Protein AF-A0ABC9U273-F1 (afdb_monomer)

Foldseek 3Di:
DQPLLFAKFKWFVQVLLCCQQPLLNPDFLLLLLVLVSLSSVDDQPDPFWDKDKAALCVSCLSSVHDDDPCSVVVVVVNVCVQQPRWDWDADPVNPDTDIAGQWDDWDQDPVVRIIITTGDRVRCVTRYPCPPGQIQIFGSLLSSQDPGSLLSSVVSVLSSCQPVQDKDKDFLVRLCSRFVSVVDPDSVCCVVPHVVVSQVSCQQAAQKRKDWDFDDDPNHGTIIIIDIYGDDDPSNVNNVCSSNVPDPPQVVVVCVVVDDPVLVVVCCVVVLDPPDDDSPDPSDPPVSVVVSVVVVVVPDDPDPVLVVLLLQAFLVLLCVVPPVVQWDDDPNFIAGPVQPQWTAFGNWIARPVQQDTDTQLCCCCPVVVDDNVRSSCSSNVDPDDDPDPPPGPDHDHRDPFDKDFDDPPVVLQVLVLCCCCVVLVFDSVLSVVCVVVVQWGWMATPPFGGTWIWRDDVVQQWIWTAHSDPPGDGIDIDGPDPQDKGKDFLDDPVLRCLLVVCLVPVDPPRADEFAEEEEADPSLQSLVCVVPVDGHMGMHRVHLDPSNVVVVCVSCVRYNFYEYEYFPDPVSCVSCVPPPGHYDYAPDGTSSVNSVVVVVD

Organism: NCBI:txid411472

Secondary structure (DSSP, 8-state):
--SGGGPEEEEEHHHHHHHHH-GGG---HHHHHHHHHHHHT--TT-SS--EEEEEHHHHHHHTT----TTHHHHHHHHHHHHHT-EEEEE-TTSSSEEEEESEEEEEEETTTTEEEEEE-GGGGGGTS--TTS-EEEEEHHHHHH--SHHHHHHHHHHHTTTTS-S-EEEEHHHHHHHHSTTT--SHHHHIIIIIHHHHHHHHHHSSEEEEEEEEEETTEEEEEEEEEEE--HHHHHHHHHHHH------HHHHHHHHS-HHHHHHHHHTTSS-SS--TT-GGGSHHHHHHHHHHHHTT----HHHHHHHHTS-HHHHHHHH-GGGEEEETTEEEETTEEEEEEETTEEEETTTTEEE-HHHHHHHHS---HHHHHHHHHH------------PPPPP----EE--S--HHHHHHHHHIIIIIS---HHHHHHHHHTTSEEEEEETTTEEEEEEEEEGGGTEEEEEE-STTS-SEEEEESSTT--EEEE-S-HHHHHHHHHHHHHT-TT------EEEESSHHHHHHHHHHH---SEEEE-SS--HHHHHHHHHH-TT-S-EEEE--SSHHHHHHHTT--SEE---SSSSHHHHHHHHHH-

Structure (mmCIF, N/CA/C/O backbone):
data_AF-A0ABC9U273-F1
#
_entry.id   AF-A0ABC9U273-F1
#
loop_
_atom_site.group_PDB
_atom_site.id
_atom_site.type_symbol
_atom_site.label_atom_id
_atom_site.label_alt_id
_atom_site.label_comp_id
_atom_site.label_asym_id
_atom_site.label_entity_id
_atom_site.label_seq_id
_atom_site.pdbx_PDB_ins_code
_atom_site.Cartn_x
_atom_site.Cartn_y
_atom_site.Cartn_z
_atom_site.occupancy
_atom_site.B_iso_or_equiv
_atom_site.auth_seq_id
_atom_site.auth_comp_id
_atom_site.auth_asym_id
_atom_site.auth_atom_id
_atom_site.pdbx_PDB_model_num
ATOM 1 N N . MET A 1 1 ? -22.475 -10.792 20.955 1.00 47.38 1 MET A N 1
ATOM 2 C CA . MET A 1 1 ? -21.803 -10.041 19.869 1.00 47.38 1 MET A CA 1
ATOM 3 C C . MET A 1 1 ? -21.346 -10.932 18.698 1.00 47.38 1 MET A C 1
ATOM 5 O O . MET A 1 1 ? -20.412 -10.563 18.001 1.00 47.38 1 MET A O 1
ATOM 9 N N . THR A 1 2 ? -21.963 -12.090 18.433 1.00 35.12 2 THR A N 1
ATOM 10 C CA . THR A 1 2 ? -21.461 -13.023 17.400 1.00 35.12 2 THR A CA 1
ATOM 11 C C . THR A 1 2 ? -21.879 -12.684 15.963 1.00 35.12 2 THR A C 1
ATOM 13 O O . THR A 1 2 ? -21.207 -13.145 15.052 1.00 35.12 2 THR A O 1
ATOM 16 N N . ASP A 1 3 ? -22.881 -11.823 15.742 1.00 40.62 3 ASP A N 1
ATOM 17 C CA . ASP A 1 3 ? -23.365 -11.489 14.382 1.00 40.62 3 ASP A CA 1
ATOM 18 C C . ASP A 1 3 ? -22.862 -10.142 13.818 1.00 40.62 3 ASP A C 1
ATOM 20 O O . ASP A 1 3 ? -22.928 -9.882 12.619 1.00 40.62 3 ASP A O 1
ATOM 24 N N . GLN A 1 4 ? -22.326 -9.251 14.660 1.00 45.84 4 GLN A N 1
ATOM 25 C CA . GLN A 1 4 ? -22.023 -7.864 14.259 1.00 45.84 4 GLN A CA 1
ATOM 26 C C . GLN A 1 4 ? -20.655 -7.677 13.574 1.00 45.84 4 GLN A C 1
ATOM 28 O O . GLN A 1 4 ? -20.432 -6.662 12.919 1.00 45.84 4 GLN A O 1
ATOM 33 N N . ALA A 1 5 ? -19.737 -8.646 13.660 1.00 44.97 5 ALA A N 1
ATOM 34 C CA . ALA A 1 5 ? -18.369 -8.515 13.134 1.00 44.97 5 ALA A CA 1
ATOM 35 C C . ALA A 1 5 ? -18.267 -8.541 11.590 1.00 44.97 5 ALA A C 1
ATOM 37 O O . ALA A 1 5 ? -17.186 -8.337 11.028 1.00 44.97 5 ALA A O 1
ATOM 38 N N . LEU A 1 6 ? -19.379 -8.785 10.887 1.00 52.19 6 LEU A N 1
ATOM 39 C CA . LEU A 1 6 ? -19.392 -9.007 9.440 1.00 52.19 6 LEU A CA 1
ATOM 40 C C . LEU A 1 6 ? -19.873 -7.811 8.602 1.00 52.19 6 LEU A C 1
ATOM 42 O O . LEU A 1 6 ? -19.700 -7.868 7.383 1.00 52.19 6 LEU A O 1
ATOM 46 N N . LYS A 1 7 ? -20.408 -6.732 9.199 1.00 69.50 7 LYS A N 1
ATOM 47 C CA . LYS A 1 7 ? -20.927 -5.586 8.428 1.00 69.50 7 LYS A CA 1
ATOM 48 C C . LYS A 1 7 ? -19.810 -4.713 7.840 1.00 69.50 7 LYS A C 1
ATOM 50 O O . LYS A 1 7 ? -18.807 -4.405 8.492 1.00 69.50 7 LYS A O 1
ATOM 55 N N . SER A 1 8 ? -19.999 -4.322 6.580 1.00 82.62 8 SER A N 1
ATOM 56 C CA . SER A 1 8 ? -19.217 -3.266 5.936 1.00 82.62 8 SER A CA 1
ATOM 57 C C . SER A 1 8 ? -19.701 -1.918 6.456 1.00 82.62 8 SER A C 1
ATOM 59 O O . SER A 1 8 ? -20.899 -1.661 6.478 1.00 82.62 8 SER A O 1
ATOM 61 N N . VAL A 1 9 ? -18.771 -1.064 6.861 1.00 88.00 9 VAL A N 1
ATOM 62 C CA . VAL A 1 9 ? -19.034 0.312 7.277 1.00 88.00 9 VAL A CA 1
ATOM 63 C C . VAL A 1 9 ? -18.764 1.229 6.096 1.00 88.00 9 VAL A C 1
ATOM 65 O O . VAL A 1 9 ? -17.761 1.060 5.394 1.00 88.00 9 VAL A O 1
ATOM 68 N N . HIS A 1 10 ? -19.661 2.185 5.882 1.00 90.31 10 HIS A N 1
ATOM 69 C CA . HIS A 1 10 ? -19.590 3.158 4.803 1.00 90.31 10 HIS A CA 1
ATOM 70 C C . HIS A 1 10 ? -19.490 4.550 5.422 1.00 90.31 10 HIS A C 1
ATOM 72 O O . HIS A 1 10 ? -20.331 4.932 6.228 1.00 90.31 10 HIS A O 1
ATOM 78 N N . ILE A 1 11 ? -18.438 5.283 5.067 1.00 91.62 11 ILE A N 1
ATOM 79 C CA . ILE A 1 11 ? -18.208 6.651 5.539 1.00 91.62 11 ILE A CA 1
ATOM 80 C C . ILE A 1 11 ? -17.861 7.512 4.333 1.00 91.62 11 ILE A C 1
ATOM 82 O O . ILE A 1 11 ? -17.075 7.099 3.481 1.00 91.62 11 ILE A O 1
ATOM 86 N N . GLU A 1 12 ? -18.439 8.699 4.243 1.00 91.25 12 GLU A N 1
ATOM 87 C CA . GLU A 1 12 ? -18.095 9.683 3.221 1.00 91.25 12 GLU A CA 1
ATOM 88 C C . GLU A 1 12 ? -16.611 10.108 3.336 1.00 91.25 12 GLU A C 1
ATOM 90 O O . GLU A 1 12 ? -16.035 10.206 4.425 1.00 91.25 12 GLU A O 1
ATOM 95 N N . ASN A 1 13 ? -15.941 10.277 2.192 1.00 89.62 13 ASN A N 1
ATOM 96 C CA . ASN A 1 13 ? -14.490 10.468 2.145 1.00 89.62 13 ASN A CA 1
ATOM 97 C C . ASN A 1 13 ? -14.014 11.774 2.795 1.00 89.62 13 ASN A C 1
ATOM 99 O O . ASN A 1 13 ? -12.918 11.780 3.360 1.00 89.62 13 ASN A O 1
ATOM 103 N N . HIS A 1 14 ? -14.790 12.855 2.717 1.00 87.94 14 HIS A N 1
ATOM 10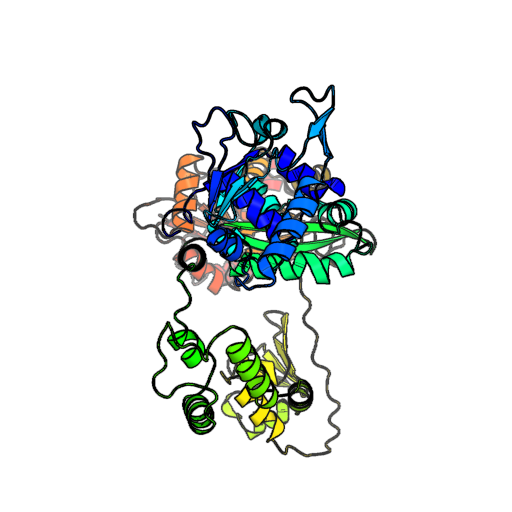4 C CA . HIS A 1 14 ? -14.448 14.136 3.327 1.00 87.94 14 HIS A CA 1
ATOM 105 C C . HIS A 1 14 ? -14.339 14.025 4.852 1.00 87.94 14 HIS A C 1
ATOM 107 O O . HIS A 1 14 ? -13.391 14.559 5.434 1.00 87.94 14 HIS A O 1
ATOM 113 N N . LEU A 1 15 ? -15.227 13.263 5.508 1.00 90.38 15 LEU A N 1
ATOM 114 C CA . LEU A 1 15 ? -15.111 13.016 6.951 1.00 90.38 15 LEU A CA 1
ATOM 115 C C . LEU A 1 15 ? -13.793 12.304 7.292 1.00 90.38 15 LEU A C 1
ATOM 117 O O . LEU A 1 15 ? -13.068 12.741 8.186 1.00 90.38 15 LEU A O 1
ATOM 121 N N . VAL A 1 16 ? -13.437 11.252 6.546 1.00 90.12 16 VAL A N 1
ATOM 122 C CA . VAL A 1 16 ? -12.175 10.511 6.745 1.00 90.12 16 VAL A CA 1
ATOM 123 C C . VAL A 1 16 ? -10.951 11.402 6.505 1.00 90.12 16 VAL A C 1
ATOM 125 O O . VAL A 1 16 ? -9.949 11.290 7.208 1.00 90.12 16 VAL A O 1
ATOM 128 N N . GLU A 1 17 ? -11.004 12.319 5.540 1.00 85.44 17 GLU A N 1
ATOM 129 C CA . GLU A 1 17 ? -9.931 13.293 5.321 1.00 85.44 17 GLU A CA 1
ATOM 130 C C . GLU A 1 17 ? -9.753 14.253 6.488 1.00 85.44 17 GLU A C 1
ATOM 132 O O . GLU A 1 17 ? -8.614 14.536 6.872 1.00 85.44 17 GLU A O 1
ATOM 137 N N . LYS A 1 18 ? -10.867 14.742 7.035 1.00 85.81 18 LYS A N 1
ATOM 138 C CA . LYS A 1 18 ? -10.881 15.721 8.118 1.00 85.81 18 LYS A CA 1
ATOM 139 C C . LYS A 1 18 ? -10.422 15.142 9.449 1.00 85.81 18 LYS A C 1
ATOM 141 O O . LYS A 1 18 ? -9.648 15.812 10.128 1.00 85.81 18 LYS A O 1
ATOM 146 N N . ILE A 1 19 ? -10.775 13.889 9.756 1.00 85.12 19 ILE A N 1
ATOM 147 C CA . ILE A 1 19 ? -10.279 13.166 10.944 1.00 85.12 19 ILE A CA 1
ATOM 148 C C . ILE A 1 19 ? -8.748 13.204 11.029 1.00 85.12 19 ILE A C 1
ATOM 150 O O . ILE A 1 19 ? -8.199 13.353 12.117 1.00 85.12 19 ILE A O 1
ATOM 154 N N . HIS A 1 20 ? -8.062 13.091 9.890 1.00 78.19 20 HIS A N 1
ATOM 155 C CA . HIS A 1 20 ? -6.603 13.094 9.860 1.00 78.19 20 HIS A CA 1
ATOM 156 C C . HIS A 1 20 ? -6.000 14.500 9.979 1.00 78.19 20 HIS A C 1
ATOM 158 O O . HIS A 1 20 ? -4.899 14.640 10.486 1.00 78.19 20 HIS A O 1
ATOM 164 N N . ILE A 1 21 ? -6.671 15.550 9.502 1.00 77.19 21 ILE A N 1
ATOM 165 C CA . ILE A 1 21 ? -6.073 16.896 9.423 1.00 77.19 21 ILE A CA 1
ATOM 166 C C . ILE A 1 21 ? -6.385 17.747 10.659 1.00 77.19 21 ILE A C 1
ATOM 168 O O . ILE A 1 21 ? -5.536 18.527 11.083 1.00 77.19 21 ILE A O 1
ATOM 172 N N . GLU A 1 22 ? -7.594 17.644 11.210 1.00 82.19 22 GLU A N 1
ATOM 173 C CA . GLU A 1 22 ? -8.088 18.553 12.249 1.00 82.19 22 GLU A CA 1
ATOM 174 C C . GLU A 1 22 ? -7.747 18.011 13.653 1.00 82.19 22 GLU A C 1
ATOM 176 O O . GLU A 1 22 ? -8.346 17.023 14.088 1.00 82.19 22 GLU A O 1
ATOM 181 N N . PRO A 1 23 ? -6.844 18.647 14.432 1.00 80.19 23 PRO A N 1
ATOM 182 C CA . PRO A 1 23 ? -6.424 18.117 15.737 1.00 80.19 23 PRO A CA 1
ATOM 183 C C . PRO A 1 23 ? -7.563 18.002 16.761 1.00 80.19 23 PRO A C 1
ATOM 185 O O . PRO A 1 23 ? -7.526 17.165 17.663 1.00 80.19 23 PRO A O 1
ATOM 188 N N . SER A 1 24 ? -8.605 18.830 16.627 1.00 82.94 24 SER A N 1
ATOM 189 C CA . SER A 1 24 ? -9.820 18.757 17.450 1.00 82.94 24 SER A CA 1
ATOM 190 C C . SER A 1 24 ? -10.621 17.470 17.215 1.00 82.94 24 SER A C 1
ATOM 192 O O . SER A 1 24 ? -11.353 17.032 18.105 1.00 82.94 24 SER A O 1
ATOM 194 N N . MET A 1 25 ? -10.442 16.831 16.054 1.00 86.12 25 MET A N 1
ATOM 195 C CA . MET A 1 25 ? -11.071 15.563 15.686 1.00 86.12 25 MET A CA 1
ATOM 196 C C . MET A 1 25 ? -10.255 14.338 16.104 1.00 86.12 25 MET A C 1
ATOM 198 O O . MET A 1 25 ? -10.796 13.235 16.076 1.00 86.12 25 MET A O 1
ATOM 202 N N . THR A 1 26 ? -8.995 14.493 16.534 1.00 84.19 26 THR A N 1
ATOM 203 C CA . THR A 1 26 ? -8.144 13.362 16.923 1.00 84.19 26 THR A CA 1
ATOM 204 C C . THR A 1 26 ? -8.767 12.567 18.071 1.00 84.19 26 THR A C 1
ATOM 206 O O . THR A 1 26 ? -9.064 13.099 19.147 1.00 84.19 26 THR A O 1
ATOM 209 N N . LEU A 1 27 ? -8.916 11.262 17.862 1.00 86.56 27 LEU A N 1
ATOM 210 C CA . LEU A 1 27 ? -9.476 10.319 18.822 1.00 86.56 27 LEU A CA 1
ATOM 211 C C . LEU A 1 27 ? -8.386 9.390 19.367 1.00 86.56 27 LEU A C 1
ATOM 213 O O . LEU A 1 27 ? -7.437 9.027 18.677 1.00 86.56 27 LEU A O 1
ATOM 217 N N . THR A 1 28 ? -8.533 8.968 20.621 1.00 85.75 28 THR A N 1
ATOM 218 C CA . THR A 1 28 ? -7.729 7.853 21.152 1.00 85.75 28 THR A CA 1
ATOM 219 C C . THR A 1 28 ? -8.138 6.534 20.488 1.00 85.75 28 THR A C 1
ATOM 221 O O . THR A 1 28 ? -9.263 6.419 20.006 1.00 85.75 28 THR A O 1
ATOM 224 N N . LEU A 1 29 ? -7.284 5.503 20.544 1.00 83.69 29 LEU A N 1
ATOM 225 C CA . LEU A 1 29 ? -7.587 4.162 20.009 1.00 83.69 29 LEU A CA 1
ATOM 226 C C . LEU A 1 29 ? -8.984 3.662 20.412 1.00 83.69 29 LEU A C 1
ATOM 228 O O . LEU A 1 29 ? -9.761 3.191 19.587 1.00 83.69 29 LEU A O 1
ATOM 232 N N . ASN A 1 30 ? -9.309 3.784 21.697 1.00 81.75 30 ASN A N 1
ATOM 233 C CA . ASN A 1 30 ? -10.567 3.288 22.246 1.00 81.75 30 ASN A CA 1
ATOM 234 C C . ASN A 1 30 ? -11.765 4.116 21.769 1.00 81.75 30 ASN A C 1
ATOM 236 O O . ASN A 1 30 ? -12.827 3.564 21.502 1.00 81.75 30 ASN A O 1
ATOM 240 N N . GLN A 1 31 ? -11.584 5.429 21.620 1.00 86.25 31 GLN A N 1
ATOM 241 C CA . GLN A 1 31 ? -12.612 6.312 21.076 1.00 86.25 31 GLN A CA 1
ATOM 242 C C . GLN A 1 31 ? -12.839 6.059 19.579 1.00 86.25 31 GLN A C 1
ATOM 244 O O . GLN A 1 31 ? -13.989 6.007 19.159 1.00 86.25 31 GLN A O 1
ATOM 249 N N . GLN A 1 32 ? -11.781 5.823 18.791 1.00 88.94 32 GLN A N 1
ATOM 250 C CA . GLN A 1 32 ? -11.903 5.419 17.383 1.00 88.94 32 GLN A CA 1
ATOM 251 C C . GLN A 1 32 ? -12.714 4.128 17.263 1.00 88.94 32 GLN A C 1
ATOM 253 O O . GLN A 1 32 ? -13.667 4.073 16.494 1.00 88.94 32 GLN A O 1
ATOM 258 N N . LYS A 1 33 ? -12.391 3.105 18.068 1.00 85.75 33 LYS A N 1
ATOM 259 C CA . LYS A 1 33 ? -13.142 1.841 18.076 1.00 85.75 33 LYS A CA 1
ATOM 260 C C . LYS A 1 33 ? -14.611 2.037 18.436 1.00 85.75 33 LYS A C 1
ATOM 262 O O . LYS A 1 33 ? -15.456 1.427 17.792 1.00 85.75 33 LYS A O 1
ATOM 267 N N . LEU A 1 34 ? -14.918 2.891 19.414 1.00 85.50 34 LEU A N 1
ATOM 268 C CA . LEU A 1 34 ? -16.300 3.188 19.792 1.00 85.50 34 LEU A CA 1
ATOM 269 C C . LEU A 1 34 ? -17.067 3.882 18.661 1.00 85.50 34 LEU A C 1
ATOM 271 O O . LEU A 1 34 ? -18.145 3.431 18.298 1.00 85.50 34 LEU A O 1
ATOM 275 N N . ILE A 1 35 ? -16.514 4.948 18.079 1.00 90.12 35 ILE A N 1
ATOM 276 C CA . ILE A 1 35 ? -17.177 5.683 16.992 1.00 90.12 35 ILE A CA 1
ATOM 277 C C . ILE A 1 35 ? -17.376 4.790 15.766 1.00 90.12 35 ILE A C 1
ATOM 279 O O . ILE A 1 35 ? -18.465 4.759 15.199 1.00 90.12 35 ILE A O 1
ATOM 283 N N . LEU A 1 36 ? -16.361 4.008 15.391 1.00 89.25 36 LEU A N 1
ATOM 284 C CA . LEU A 1 36 ? -16.452 3.088 14.256 1.00 89.25 36 LEU A CA 1
ATOM 285 C C . LEU A 1 36 ? -17.381 1.897 14.544 1.00 89.25 36 LEU A C 1
ATOM 287 O O . LEU A 1 36 ? -17.981 1.371 13.610 1.00 89.25 36 LEU A O 1
ATOM 291 N N . TYR A 1 37 ? -17.543 1.502 15.812 1.00 86.31 37 TYR A N 1
ATOM 292 C CA . TYR A 1 37 ? -18.567 0.543 16.226 1.00 86.31 37 TYR A CA 1
ATOM 293 C C . TYR A 1 37 ? -19.968 1.119 16.018 1.00 86.31 37 TYR A C 1
ATOM 295 O O . TYR A 1 37 ? -20.779 0.479 15.357 1.00 86.31 37 TYR A O 1
ATOM 303 N N . LEU A 1 38 ? -20.242 2.334 16.506 1.00 85.75 38 LEU A N 1
ATOM 304 C CA . LEU A 1 38 ? -21.541 2.983 16.298 1.00 85.75 38 LEU A CA 1
ATOM 305 C C . LEU A 1 38 ? -21.833 3.148 14.799 1.00 85.75 38 LEU A C 1
ATOM 307 O O . LEU A 1 38 ? -22.915 2.795 14.344 1.00 85.75 38 LEU A O 1
ATOM 311 N N . ALA A 1 39 ? -20.836 3.567 14.013 1.00 87.50 39 ALA A N 1
ATOM 312 C CA . ALA A 1 39 ? -20.955 3.665 12.560 1.00 87.50 39 ALA A CA 1
ATOM 313 C C . ALA A 1 39 ? -21.246 2.311 11.887 1.00 87.50 39 ALA A C 1
ATOM 315 O O . ALA A 1 39 ? -21.933 2.264 10.873 1.00 87.50 39 ALA A O 1
ATOM 316 N N . SER A 1 40 ? -20.755 1.199 12.445 1.00 84.31 40 SER A N 1
ATOM 317 C CA . SER A 1 40 ? -21.022 -0.148 11.918 1.00 84.31 40 SER A CA 1
ATOM 318 C C . SER A 1 40 ? -22.452 -0.646 12.138 1.00 84.31 40 SER A C 1
ATOM 320 O O . SER A 1 40 ? -22.856 -1.638 11.528 1.00 84.31 40 SER A O 1
ATOM 322 N N . LEU A 1 41 ? -23.211 0.023 13.010 1.00 81.62 41 LEU A N 1
ATOM 323 C CA . LEU A 1 41 ? -24.606 -0.307 13.291 1.00 81.62 41 LEU A CA 1
ATOM 324 C C . LEU A 1 41 ? -25.584 0.394 12.342 1.00 81.62 41 LEU A C 1
ATOM 326 O O . LEU A 1 41 ? -26.730 -0.042 12.255 1.00 81.62 41 LEU A O 1
ATOM 330 N N . ILE A 1 42 ? -25.115 1.405 11.607 1.00 82.69 42 ILE A N 1
ATOM 331 C CA . ILE A 1 42 ? -25.888 2.125 10.595 1.00 82.69 42 ILE A CA 1
ATOM 332 C C . ILE A 1 42 ? -26.113 1.212 9.384 1.00 82.69 42 ILE A C 1
ATOM 334 O O . ILE A 1 42 ? -25.181 0.578 8.881 1.00 82.69 42 ILE A O 1
ATOM 338 N N . ASN A 1 43 ? -27.352 1.143 8.907 1.00 75.31 43 ASN A N 1
ATOM 339 C CA . ASN A 1 43 ? -27.737 0.403 7.710 1.00 75.31 43 ASN A CA 1
ATOM 340 C C . ASN A 1 43 ? -27.885 1.340 6.507 1.00 75.31 43 ASN A C 1
ATOM 342 O O . ASN A 1 43 ? -28.154 2.527 6.646 1.00 75.31 43 ASN A O 1
ATOM 346 N N . GLU A 1 44 ? -27.761 0.784 5.300 1.00 67.62 44 GLU A N 1
ATOM 347 C CA . GLU A 1 44 ? -27.818 1.548 4.040 1.00 67.62 44 GLU A CA 1
ATOM 348 C C . GLU A 1 44 ? -29.160 2.271 3.810 1.00 67.62 44 GLU A C 1
ATOM 350 O O . GLU A 1 44 ? -29.207 3.237 3.055 1.00 67.62 44 GLU A O 1
ATOM 355 N N . TYR A 1 45 ? -30.227 1.831 4.483 1.00 70.50 45 TYR A N 1
ATOM 356 C CA . TYR A 1 45 ? -31.575 2.399 4.380 1.00 70.50 45 TYR A CA 1
ATOM 357 C C . TYR A 1 45 ? -31.969 3.273 5.577 1.00 70.50 45 TYR A C 1
ATOM 359 O O . TYR A 1 45 ? -33.115 3.718 5.645 1.00 70.50 45 TYR A O 1
ATOM 367 N N . ASP A 1 46 ? -31.066 3.491 6.536 1.00 75.25 46 ASP A N 1
ATOM 368 C CA . ASP A 1 46 ? -31.368 4.352 7.674 1.00 75.25 46 ASP A CA 1
ATOM 369 C C . ASP A 1 46 ? -31.502 5.805 7.188 1.00 75.25 46 ASP A C 1
ATOM 371 O O . ASP A 1 46 ? -30.646 6.320 6.471 1.00 75.25 46 ASP A O 1
ATOM 375 N N . THR A 1 47 ? -32.582 6.477 7.585 1.00 76.31 47 THR A N 1
ATOM 376 C CA . THR A 1 47 ? -32.833 7.891 7.250 1.00 76.31 47 THR A CA 1
ATOM 377 C C . THR A 1 47 ? -32.404 8.847 8.361 1.00 76.31 47 THR A C 1
ATOM 379 O O . THR A 1 47 ? -32.348 10.052 8.151 1.00 76.31 47 THR A O 1
ATOM 382 N N . THR A 1 48 ? -32.116 8.327 9.558 1.00 82.25 48 THR A N 1
ATOM 383 C CA . THR A 1 48 ? -31.671 9.108 10.722 1.00 82.25 48 THR A CA 1
ATOM 384 C C . THR A 1 48 ? -30.682 8.309 11.557 1.00 82.25 48 THR A C 1
ATOM 386 O O . THR A 1 48 ? -30.778 7.081 11.637 1.00 82.25 48 THR A O 1
ATOM 389 N N . LEU A 1 49 ? -29.776 9.001 12.252 1.00 86.00 49 LEU A N 1
ATOM 390 C CA . LEU A 1 49 ? -28.859 8.359 13.191 1.00 86.00 49 LEU A CA 1
ATOM 391 C C . LEU A 1 49 ? -29.620 7.933 14.453 1.00 86.00 49 LEU A C 1
ATOM 393 O O . LEU A 1 49 ? -30.161 8.762 15.190 1.00 86.00 49 LEU A O 1
ATOM 397 N N . GLN A 1 50 ? -29.684 6.622 14.683 1.00 84.50 50 GLN A N 1
ATOM 398 C CA . GLN A 1 50 ? -30.425 6.039 15.799 1.00 84.50 50 GLN A CA 1
ATOM 399 C C . GLN A 1 50 ? -29.621 6.082 17.101 1.00 84.50 50 GLN A C 1
ATOM 401 O O . GLN A 1 50 ? -28.390 6.000 17.105 1.00 84.50 50 GLN A O 1
ATOM 406 N N . GLU A 1 51 ? -30.342 6.180 18.215 1.00 88.88 51 GLU A N 1
ATOM 407 C CA . GLU A 1 51 ? -29.775 5.915 19.532 1.00 88.88 51 GLU A CA 1
ATOM 408 C C . GLU A 1 51 ? -29.542 4.412 19.711 1.00 88.88 51 GLU A C 1
ATOM 410 O O . GLU A 1 51 ? -30.364 3.578 19.328 1.00 88.88 51 GLU A O 1
ATOM 415 N N . ILE A 1 52 ? -28.393 4.069 20.283 1.00 84.12 52 ILE A N 1
ATOM 416 C CA . ILE A 1 52 ? -27.934 2.699 20.464 1.00 84.12 52 ILE A CA 1
ATOM 417 C C . ILE A 1 52 ? -27.813 2.422 21.957 1.00 84.12 52 ILE A C 1
ATOM 419 O O . ILE A 1 52 ? -27.024 3.060 22.656 1.00 84.12 52 ILE A O 1
ATOM 423 N N . GLU A 1 53 ? -28.548 1.416 22.425 1.00 85.44 53 GLU A N 1
ATOM 424 C CA . GLU A 1 53 ? -28.336 0.817 23.740 1.00 85.44 53 GLU A CA 1
ATOM 425 C C . GLU A 1 53 ? -27.176 -0.191 23.665 1.00 85.44 53 GLU A C 1
ATOM 427 O O . GLU A 1 53 ? -27.182 -1.133 22.868 1.00 85.44 53 GLU A O 1
ATOM 432 N N . LEU A 1 54 ? -26.157 0.005 24.499 1.00 77.62 54 LEU A N 1
ATOM 433 C CA . LEU A 1 54 ? -24.959 -0.822 24.573 1.00 77.62 54 LEU A CA 1
ATOM 434 C C . LEU A 1 54 ? -24.726 -1.276 26.013 1.00 77.62 54 LEU A C 1
ATOM 436 O O . LEU A 1 54 ? -24.573 -0.461 26.919 1.00 77.62 54 LEU A O 1
ATOM 440 N N . GLN A 1 55 ? -24.612 -2.584 26.234 1.00 78.06 55 GLN A N 1
ATOM 441 C CA . GLN A 1 55 ? -24.209 -3.118 27.536 1.00 78.06 55 GLN A CA 1
ATOM 442 C C . GLN A 1 55 ? -22.825 -2.581 27.924 1.00 78.06 55 GLN A C 1
ATOM 444 O O . GLN A 1 55 ? -21.884 -2.651 27.129 1.00 78.06 55 GLN A O 1
ATOM 449 N N . ILE A 1 56 ? -22.651 -2.122 29.169 1.00 78.62 56 ILE A N 1
ATOM 450 C CA . ILE A 1 56 ? -21.350 -1.612 29.643 1.00 78.62 56 ILE A CA 1
ATOM 451 C C . ILE A 1 56 ? -20.263 -2.686 29.472 1.00 78.62 56 ILE A C 1
ATOM 453 O O . ILE A 1 56 ? -19.135 -2.389 29.083 1.00 78.62 56 ILE A O 1
ATOM 457 N N . SER A 1 57 ? -20.605 -3.960 29.677 1.00 72.19 57 SER A N 1
ATOM 458 C CA . SER A 1 57 ? -19.668 -5.067 29.449 1.00 72.19 57 SER A CA 1
ATOM 459 C C . SER A 1 57 ? -19.207 -5.187 27.987 1.00 72.19 57 SER A C 1
ATOM 461 O O . SER A 1 57 ? -18.050 -5.524 27.744 1.00 72.19 57 SER A O 1
ATOM 463 N N . ASP A 1 58 ? -20.069 -4.880 27.016 1.00 70.94 58 ASP A N 1
ATOM 464 C CA . ASP A 1 58 ? -19.737 -4.906 25.589 1.00 70.94 58 ASP A CA 1
ATOM 465 C C . ASP A 1 58 ? -18.919 -3.679 25.178 1.00 70.94 58 ASP A C 1
ATOM 467 O O . ASP A 1 58 ? -17.977 -3.817 24.398 1.00 70.94 58 ASP A O 1
ATOM 471 N N . PHE A 1 59 ? -19.167 -2.513 25.783 1.00 74.62 59 PHE A N 1
ATOM 472 C CA . PHE A 1 59 ? -18.276 -1.355 25.659 1.00 74.62 59 PHE A CA 1
ATOM 473 C C . PHE A 1 59 ? -16.834 -1.723 26.029 1.00 74.62 59 PHE A C 1
ATOM 475 O O . PHE A 1 59 ? -15.917 -1.497 25.238 1.00 74.62 59 PHE A O 1
ATOM 482 N N . PHE A 1 60 ? -16.635 -2.348 27.196 1.00 70.75 60 PHE A N 1
ATOM 483 C CA . PHE A 1 60 ? -15.308 -2.761 27.664 1.00 70.75 60 PHE A CA 1
ATOM 484 C C . PHE A 1 60 ? -14.643 -3.775 26.719 1.00 70.75 60 PHE A C 1
ATOM 486 O O . PHE A 1 60 ? -13.450 -3.649 26.434 1.00 70.75 60 PHE A O 1
ATOM 493 N N . LYS A 1 61 ? -15.419 -4.689 26.119 1.00 70.38 61 LYS A N 1
ATOM 494 C CA . LYS A 1 61 ? -14.927 -5.602 25.069 1.00 70.38 61 LYS A CA 1
ATOM 495 C C . LYS A 1 61 ? -14.474 -4.854 23.813 1.00 70.38 61 LYS A C 1
ATOM 497 O O . LYS A 1 61 ? -13.369 -5.101 23.331 1.00 70.38 61 LYS A O 1
ATOM 502 N N . ILE A 1 62 ? -15.277 -3.914 23.308 1.00 67.75 62 ILE A N 1
ATOM 503 C CA . ILE A 1 62 ? -14.960 -3.122 22.103 1.00 67.75 62 ILE A CA 1
ATOM 504 C C . ILE A 1 62 ? -13.646 -2.358 22.284 1.00 67.75 62 ILE A C 1
ATOM 506 O O . ILE A 1 62 ? -12.800 -2.341 21.387 1.00 67.75 62 ILE A O 1
ATOM 510 N N . ILE A 1 63 ? -13.438 -1.769 23.463 1.00 66.50 63 ILE A N 1
ATOM 511 C CA . ILE A 1 63 ? -12.211 -1.026 23.773 1.00 66.50 63 ILE A CA 1
ATOM 512 C C . ILE A 1 63 ? -11.049 -1.921 24.240 1.00 66.50 63 ILE A C 1
ATOM 514 O O . ILE A 1 63 ? -9.985 -1.404 24.582 1.00 66.50 63 ILE A O 1
ATOM 518 N N . GLY A 1 64 ? -11.236 -3.246 24.264 1.00 61.72 64 GLY A N 1
ATOM 519 C CA . GLY A 1 64 ? -10.211 -4.226 24.624 1.00 61.72 64 GLY A CA 1
ATOM 520 C C . GLY A 1 64 ? -9.731 -4.125 26.074 1.00 61.72 64 GLY A C 1
ATOM 521 O O . GLY A 1 64 ? -8.535 -4.260 26.325 1.00 61.72 64 GLY A O 1
ATOM 522 N N . ARG A 1 65 ? -10.632 -3.834 27.019 1.00 64.62 65 ARG A N 1
ATOM 523 C CA . ARG A 1 65 ? -10.333 -3.742 28.457 1.00 64.62 65 ARG A CA 1
ATOM 524 C C . ARG A 1 65 ? -11.244 -4.650 29.278 1.00 64.62 65 ARG A C 1
ATOM 526 O O . ARG A 1 65 ? -12.383 -4.904 28.899 1.00 64.62 65 ARG A O 1
ATOM 533 N N . SER A 1 66 ? -10.752 -5.102 30.426 1.00 56.22 66 SER A N 1
ATOM 534 C CA . SER A 1 66 ? -11.537 -5.838 31.414 1.00 56.22 66 SER A CA 1
ATOM 535 C C . SER A 1 66 ? -12.421 -4.897 32.244 1.00 56.22 66 SER A C 1
ATOM 537 O O . SER A 1 66 ? -12.119 -3.716 32.450 1.00 56.22 66 SER A O 1
ATOM 539 N N . TYR A 1 67 ? -13.564 -5.418 32.689 1.00 56.69 67 TYR A N 1
ATOM 540 C CA . TYR A 1 67 ? -14.484 -4.708 33.574 1.00 56.69 67 TYR A CA 1
ATOM 541 C C . TYR A 1 67 ? -14.065 -4.928 35.036 1.00 56.69 67 TYR A C 1
ATOM 543 O O . TYR A 1 67 ? -13.877 -6.062 35.461 1.00 56.69 67 TYR A O 1
ATOM 551 N N . SER A 1 68 ? -13.911 -3.849 35.801 1.00 58.50 68 SER A N 1
ATOM 552 C CA . SER A 1 68 ? -13.438 -3.836 37.191 1.00 58.50 68 SER A CA 1
ATOM 553 C C . SER A 1 68 ? -14.186 -2.783 38.019 1.00 58.50 68 SER A C 1
ATOM 555 O O . SER A 1 68 ? -14.927 -1.958 37.487 1.00 58.50 68 SER A O 1
ATOM 557 N N . SER A 1 69 ? -13.953 -2.732 39.331 1.00 52.94 69 SER A N 1
ATOM 558 C CA . SER A 1 69 ? -14.541 -1.708 40.211 1.00 52.94 69 SER A CA 1
ATOM 559 C C . SER A 1 69 ? -14.136 -0.267 39.849 1.00 52.94 69 SER A C 1
ATOM 561 O O . SER A 1 69 ? -14.930 0.652 40.034 1.00 52.94 69 SER A O 1
ATOM 563 N N . LYS A 1 70 ? -12.949 -0.061 39.256 1.00 57.91 70 LYS A N 1
ATOM 564 C CA . LYS A 1 70 ? -12.474 1.243 38.743 1.00 57.91 70 LYS A CA 1
ATOM 565 C C . LYS A 1 70 ? -13.007 1.582 37.342 1.00 57.91 70 LYS A C 1
ATOM 567 O O . LYS A 1 70 ? -12.753 2.669 36.825 1.00 57.91 70 LYS A O 1
ATOM 572 N N . SER A 1 71 ? -13.749 0.670 36.710 1.00 63.84 71 SER A N 1
ATOM 573 C CA . SER A 1 71 ? -14.240 0.839 35.340 1.00 63.84 71 SER A CA 1
ATOM 574 C C . SER A 1 71 ? -15.310 1.917 35.201 1.00 63.84 71 SER A C 1
ATOM 576 O O . SER A 1 71 ? -15.396 2.509 34.132 1.00 63.84 71 SER A O 1
ATOM 578 N N . LYS A 1 72 ? -16.081 2.226 36.253 1.00 68.62 72 LYS A N 1
ATOM 579 C CA . LYS A 1 72 ? -17.111 3.282 36.199 1.00 68.62 72 LYS A CA 1
ATOM 580 C C . LYS A 1 72 ? -16.504 4.672 36.005 1.00 68.62 72 LYS A C 1
ATOM 582 O O . LYS A 1 72 ? -16.825 5.353 35.041 1.00 68.62 72 LYS A O 1
ATOM 587 N N . GLU A 1 73 ? -15.547 5.042 36.852 1.00 69.56 73 GLU A N 1
ATOM 588 C CA . GLU A 1 73 ? -14.850 6.332 36.756 1.00 69.56 73 GLU A CA 1
ATOM 589 C C . GLU A 1 73 ? -14.087 6.464 35.426 1.00 69.56 73 GLU A C 1
ATOM 591 O O . GLU A 1 73 ? -14.085 7.513 34.786 1.00 69.56 73 GLU A O 1
ATOM 596 N N . LEU A 1 74 ? -13.454 5.377 34.975 1.00 67.94 74 LEU A N 1
ATOM 597 C CA . LEU A 1 74 ? -12.757 5.341 33.692 1.00 67.94 74 LEU A CA 1
ATOM 598 C C . LEU A 1 74 ? -13.718 5.495 32.501 1.00 67.94 74 LEU A C 1
ATOM 600 O O . LEU A 1 74 ? -13.372 6.176 31.532 1.00 67.94 74 LEU A O 1
ATOM 604 N N . LEU A 1 75 ? -14.887 4.851 32.556 1.00 76.31 75 LEU A N 1
ATOM 605 C CA . LEU A 1 75 ? -15.945 4.953 31.552 1.00 76.31 75 LEU A CA 1
ATOM 606 C C . LEU A 1 75 ? -16.430 6.401 31.446 1.00 76.31 75 LEU A C 1
ATOM 608 O O . LEU A 1 75 ? -16.354 6.977 30.363 1.00 76.31 75 LEU A O 1
ATOM 612 N N . GLU A 1 76 ? -16.824 7.008 32.569 1.00 79.12 76 GLU A N 1
ATOM 613 C CA . GLU A 1 76 ? -17.266 8.406 32.627 1.00 79.12 76 GLU A CA 1
ATOM 614 C C . GLU A 1 76 ? -16.196 9.354 32.082 1.00 79.12 76 GLU A C 1
ATOM 616 O O . GLU A 1 76 ? -16.463 10.120 31.160 1.00 79.12 76 GLU A O 1
ATOM 621 N N . LYS A 1 77 ? -14.948 9.248 32.560 1.00 79.69 77 LYS A N 1
ATOM 622 C CA . LYS A 1 77 ? -13.832 10.074 32.068 1.00 79.69 77 LYS A CA 1
ATOM 623 C C . LYS A 1 77 ? -13.608 9.920 30.564 1.00 79.69 77 LYS A C 1
ATOM 625 O O . LYS A 1 77 ? -13.343 10.907 29.879 1.00 79.69 77 LYS A O 1
ATOM 630 N N . SER A 1 78 ? -13.710 8.699 30.041 1.00 78.94 78 SER A N 1
ATOM 631 C CA . SER A 1 78 ? -13.512 8.426 28.612 1.00 78.94 78 SER A CA 1
ATOM 632 C C . SER A 1 78 ? -14.630 9.019 27.752 1.00 78.94 78 SER A C 1
ATOM 634 O O . SER A 1 78 ? -14.342 9.560 26.681 1.00 78.94 78 SER A O 1
ATOM 636 N N . LEU A 1 79 ? -15.880 8.933 28.223 1.00 83.81 79 LEU A N 1
ATOM 637 C CA . LEU A 1 79 ? -17.058 9.490 27.556 1.00 83.81 79 LEU A CA 1
ATOM 638 C C . LEU A 1 79 ? -17.071 11.019 27.623 1.00 83.81 79 LEU A C 1
ATOM 640 O O . LEU A 1 79 ? -17.289 11.654 26.598 1.00 83.81 79 LEU A O 1
ATOM 644 N N . VAL A 1 80 ? -16.731 11.615 28.770 1.00 84.12 80 VAL A N 1
ATOM 645 C CA . VAL A 1 80 ? -16.574 13.072 28.916 1.00 84.12 80 VAL A CA 1
ATOM 646 C C . VAL A 1 80 ? -15.482 13.591 27.981 1.00 84.12 80 VAL A C 1
ATOM 648 O O . VAL A 1 80 ? -15.713 14.544 27.244 1.00 84.12 80 VAL A O 1
ATOM 651 N N . HIS A 1 81 ? -14.319 12.930 27.933 1.00 86.62 81 HIS A N 1
ATOM 652 C CA . HIS A 1 81 ? -13.234 13.306 27.018 1.00 86.62 81 HIS A CA 1
ATOM 653 C C . HIS A 1 81 ? -13.607 13.141 25.532 1.00 86.62 81 HIS A C 1
ATOM 655 O O . HIS A 1 81 ? -13.030 13.804 24.671 1.00 86.62 81 HIS A O 1
ATOM 661 N N . LEU A 1 82 ? -14.533 12.236 25.199 1.00 85.94 82 LEU A N 1
ATOM 662 C CA . LEU A 1 82 ? -15.053 12.095 23.837 1.00 85.94 82 LEU A CA 1
ATOM 663 C C . LEU A 1 82 ? -16.083 13.187 23.521 1.00 85.94 82 LEU A C 1
ATOM 665 O O . LEU A 1 82 ? -15.977 13.836 22.485 1.00 85.94 82 LEU A O 1
ATOM 669 N N . GLY A 1 83 ? -17.041 13.412 24.422 1.00 85.25 83 GLY A N 1
ATOM 670 C CA . GLY A 1 83 ? -18.105 14.405 24.270 1.00 85.25 83 GLY A CA 1
ATOM 671 C C . GLY A 1 83 ? -17.603 15.849 24.279 1.00 85.25 83 GLY A C 1
ATOM 672 O O . GLY A 1 83 ? -18.206 16.708 23.645 1.00 85.25 83 GLY A O 1
ATOM 673 N N . SER A 1 84 ? -16.462 16.126 24.918 1.00 86.38 84 SER A N 1
ATOM 674 C CA . SER A 1 84 ? -15.841 17.456 24.912 1.00 86.38 84 SER A CA 1
ATOM 675 C C . SER A 1 84 ? -15.187 17.835 23.576 1.00 86.38 84 SER A C 1
ATOM 677 O O . SER A 1 84 ? -14.716 18.962 23.430 1.00 86.38 84 SER A O 1
ATOM 679 N N . LYS A 1 85 ? -15.090 16.911 22.609 1.00 88.38 85 LYS A N 1
ATOM 680 C CA . LYS A 1 85 ? -14.488 17.176 21.294 1.00 88.38 85 LYS A CA 1
ATOM 681 C C . LYS A 1 85 ? -15.518 17.794 20.354 1.00 88.38 85 LYS A C 1
ATOM 683 O O . LYS A 1 85 ? -16.430 17.114 19.886 1.00 88.38 85 LYS A O 1
ATOM 688 N N . VAL A 1 86 ? -15.319 19.073 20.050 1.00 91.94 86 VAL A N 1
ATOM 689 C CA . VAL A 1 86 ? -16.114 19.847 19.090 1.00 91.94 86 VAL A CA 1
ATOM 690 C C . VAL A 1 86 ? -15.229 20.350 17.954 1.00 91.94 86 VAL A C 1
ATOM 692 O O . VAL A 1 86 ? -14.064 20.694 18.165 1.00 91.94 86 VAL A O 1
ATOM 695 N N . PHE A 1 87 ? -15.762 20.365 16.738 1.00 92.69 87 PHE A N 1
ATOM 696 C CA . PHE A 1 87 ? -15.010 20.699 15.527 1.00 92.69 87 PHE A CA 1
ATOM 697 C C . PHE A 1 87 ? -15.935 21.238 14.438 1.00 92.69 87 PHE A C 1
ATOM 699 O O . PHE A 1 87 ? -17.139 21.023 14.482 1.00 92.69 87 PHE A O 1
ATOM 706 N N . PHE A 1 88 ? -15.381 21.949 13.458 1.00 90.31 88 PHE A N 1
ATOM 707 C CA . PHE A 1 88 ? -16.155 22.497 12.348 1.00 90.31 88 PHE A CA 1
ATOM 708 C C . PHE A 1 88 ? -16.012 21.637 11.094 1.00 90.31 88 PHE A C 1
ATOM 710 O O . PHE A 1 88 ? -14.891 21.363 10.666 1.00 90.31 88 PHE A O 1
ATOM 717 N N . LEU A 1 89 ? -17.134 21.299 10.462 1.00 89.31 89 LEU A N 1
ATOM 718 C CA . LEU A 1 89 ? -17.170 20.695 9.129 1.00 89.31 89 LEU A CA 1
ATOM 719 C C . LEU A 1 89 ? -17.882 21.628 8.140 1.00 89.31 89 LEU A C 1
ATOM 721 O O . LEU A 1 89 ? -18.807 22.334 8.543 1.00 89.31 89 LEU A O 1
ATOM 725 N N . PRO A 1 90 ? -17.449 21.706 6.871 1.00 81.62 90 PRO A N 1
ATOM 726 C CA . PRO A 1 90 ? -18.167 22.481 5.865 1.00 81.62 90 PRO A CA 1
ATOM 727 C C . PRO A 1 90 ? -19.523 21.836 5.551 1.00 81.62 90 PRO A C 1
ATOM 729 O O . PRO A 1 90 ? -19.667 20.616 5.625 1.00 81.62 90 PRO A O 1
ATOM 732 N N . ASN A 1 91 ? -20.509 22.648 5.180 1.00 78.25 91 ASN A N 1
ATOM 733 C CA . ASN A 1 91 ? -21.752 22.149 4.596 1.00 78.25 91 ASN A CA 1
ATOM 734 C C . ASN A 1 91 ? -21.500 21.532 3.206 1.00 78.25 91 ASN A C 1
ATOM 736 O O . ASN A 1 91 ? -20.418 21.680 2.640 1.00 78.25 91 ASN A O 1
ATOM 740 N N . GLU A 1 92 ? -22.514 20.882 2.629 1.00 70.44 92 GLU A N 1
ATOM 741 C CA . GLU A 1 92 ? -22.383 20.211 1.324 1.00 70.44 92 GLU A CA 1
ATOM 742 C C . GLU A 1 92 ? -21.929 21.150 0.193 1.00 70.44 92 GLU A C 1
ATOM 744 O O . GLU A 1 92 ? -21.157 20.732 -0.667 1.00 70.44 92 GLU A O 1
ATOM 749 N N . SER A 1 93 ? -22.343 22.422 0.221 1.00 72.75 93 SER A N 1
ATOM 750 C CA . SER A 1 93 ? -21.939 23.431 -0.771 1.00 72.75 93 SER A CA 1
ATOM 751 C C . SER A 1 93 ? -20.545 24.026 -0.521 1.00 72.75 93 SER A C 1
ATOM 753 O O . SER A 1 93 ? -19.966 24.620 -1.423 1.00 72.75 93 SER A O 1
ATOM 755 N N . GLY A 1 94 ? -19.995 23.886 0.691 1.00 76.50 94 GLY A N 1
ATOM 756 C CA . GLY A 1 94 ? -18.712 24.473 1.099 1.00 76.50 94 GLY A CA 1
ATOM 757 C C . GLY A 1 94 ? -18.757 25.944 1.542 1.00 76.50 94 GLY A C 1
ATOM 758 O O . GLY A 1 94 ? -17.725 26.483 1.944 1.00 76.50 94 GLY A O 1
ATOM 759 N N . ASP A 1 95 ? -19.927 26.582 1.513 1.00 83.44 95 ASP A N 1
ATOM 760 C CA . ASP A 1 95 ? -20.108 28.020 1.754 1.00 83.44 95 ASP A CA 1
ATOM 761 C C . ASP A 1 95 ? -20.101 28.416 3.240 1.00 83.44 95 ASP A C 1
ATOM 763 O O . ASP A 1 95 ? -19.782 29.554 3.586 1.00 83.44 95 ASP A O 1
ATOM 767 N N . TYR A 1 96 ? -20.450 27.497 4.146 1.00 83.31 96 TYR A N 1
ATOM 768 C CA . TYR A 1 96 ? -20.419 27.743 5.591 1.00 83.31 96 TYR A CA 1
ATOM 769 C C . TYR A 1 96 ? -19.993 26.503 6.378 1.00 83.31 96 TYR A C 1
ATOM 771 O O . TYR A 1 96 ? -19.943 25.389 5.862 1.00 83.31 96 TYR A O 1
ATOM 779 N N . LYS A 1 97 ? -19.657 26.700 7.657 1.00 87.19 97 LYS A N 1
ATOM 780 C CA . LYS A 1 97 ? -19.215 25.631 8.561 1.00 87.19 97 LYS A CA 1
ATOM 781 C C . LYS A 1 97 ? -20.266 25.342 9.629 1.00 87.19 97 LYS A C 1
ATOM 783 O O . LYS A 1 97 ? -20.826 26.265 10.213 1.00 87.19 97 LYS A O 1
ATOM 788 N N . VAL A 1 98 ? -20.475 24.064 9.918 1.00 90.75 98 VAL A N 1
ATOM 789 C CA . VAL A 1 98 ? -21.343 23.546 10.979 1.00 90.75 98 VAL A CA 1
ATOM 790 C C . VAL A 1 98 ? -20.474 23.102 12.152 1.00 90.75 98 VAL A C 1
ATOM 792 O O . VAL A 1 98 ? -19.463 22.427 11.955 1.00 90.75 98 VAL A O 1
ATOM 795 N N . LEU A 1 99 ? -20.843 23.506 13.371 1.00 92.44 99 LEU A N 1
ATOM 796 C CA . LEU A 1 99 ? -20.200 23.019 14.590 1.00 92.44 99 LEU A CA 1
ATOM 797 C C . LEU A 1 99 ? -20.720 21.611 14.897 1.00 92.44 99 LEU A C 1
ATOM 799 O O . LEU A 1 99 ? -21.878 21.432 15.268 1.00 92.44 99 LEU A O 1
ATOM 803 N N . CYS A 1 100 ? -19.841 20.632 14.757 1.00 93.06 100 CYS A N 1
ATOM 804 C CA . CYS A 1 100 ? -20.110 19.220 14.947 1.00 93.06 100 CYS A CA 1
ATOM 805 C C . CYS A 1 100 ? -19.501 18.713 16.260 1.00 93.06 100 CYS A C 1
ATOM 807 O O . CYS A 1 100 ? -18.557 19.281 16.822 1.00 93.06 100 CYS A O 1
ATOM 809 N N . ARG A 1 101 ? -20.043 17.589 16.722 1.00 93.12 101 ARG A N 1
ATOM 810 C CA . ARG A 1 101 ? -19.533 16.772 17.828 1.00 93.12 101 ARG A CA 1
ATOM 811 C C . ARG A 1 101 ? -19.643 15.302 17.432 1.00 93.12 101 ARG A C 1
ATOM 813 O O . ARG A 1 101 ? -20.387 14.968 16.516 1.00 93.12 101 ARG A O 1
ATOM 820 N N . TRP A 1 102 ? -18.920 14.418 18.113 1.00 92.62 102 TRP A N 1
ATOM 821 C CA . TRP A 1 102 ? -18.988 12.984 17.808 1.00 92.62 102 TRP A CA 1
ATOM 822 C C . TRP A 1 102 ? -20.282 12.323 18.294 1.00 92.62 102 TRP A C 1
ATOM 824 O O . TRP A 1 102 ? -20.882 11.533 17.570 1.00 92.62 102 TRP A O 1
ATOM 834 N N . LEU A 1 103 ? -20.701 12.654 19.514 1.00 91.19 103 LEU A N 1
ATOM 835 C CA . LEU A 1 103 ? -21.876 12.090 20.176 1.00 91.19 103 LEU A CA 1
ATOM 836 C C . LEU A 1 103 ? -22.813 13.219 20.599 1.00 91.19 103 LEU A C 1
ATOM 838 O O . LEU A 1 103 ? -22.329 14.284 20.983 1.00 91.19 103 LEU A O 1
ATOM 842 N N . ASP A 1 104 ? -24.122 12.979 20.545 1.00 90.12 104 ASP A N 1
ATOM 843 C CA . ASP A 1 104 ? -25.117 13.886 21.126 1.00 90.12 104 ASP A CA 1
ATOM 844 C C . ASP A 1 104 ? -25.179 13.699 22.653 1.00 90.12 104 ASP A C 1
ATOM 846 O O . ASP A 1 104 ? -24.191 13.937 23.352 1.00 90.12 104 ASP A O 1
ATOM 850 N N . THR A 1 105 ? -26.328 13.303 23.194 1.00 86.00 105 THR A N 1
ATOM 851 C CA . THR A 1 105 ? -26.466 12.968 24.611 1.00 86.00 105 THR A CA 1
ATOM 852 C C . THR A 1 105 ? -25.950 11.550 24.844 1.00 86.00 105 THR A C 1
ATOM 854 O O . THR A 1 105 ? -26.174 10.653 24.032 1.00 86.00 105 THR A O 1
ATOM 857 N N . VAL A 1 106 ? -25.226 11.360 25.948 1.00 88.25 106 VAL A N 1
ATOM 858 C CA . VAL A 1 106 ? -24.778 10.048 26.420 1.00 88.25 106 VAL A CA 1
ATOM 859 C C . VAL A 1 106 ? -25.427 9.790 27.768 1.00 88.25 106 VAL A C 1
ATOM 861 O O . VAL A 1 106 ? -25.205 10.558 28.705 1.00 88.25 106 VAL A O 1
ATOM 864 N N . GLU A 1 107 ? -26.187 8.705 27.878 1.00 91.75 107 GLU A N 1
ATOM 865 C CA . GLU A 1 107 ? -26.833 8.313 29.131 1.00 91.75 107 GLU A CA 1
ATOM 866 C C . GLU A 1 107 ? -26.215 7.027 29.674 1.00 91.75 107 GLU A C 1
ATOM 868 O O . GLU A 1 107 ? -25.918 6.089 28.932 1.00 91.75 107 GLU A O 1
ATOM 873 N N . ILE A 1 108 ? -26.005 6.984 30.989 1.00 87.56 108 ILE A N 1
ATOM 874 C CA . ILE A 1 108 ? -25.471 5.814 31.685 1.00 87.56 108 ILE A CA 1
ATOM 875 C C . ILE A 1 108 ? -26.521 5.347 32.686 1.00 87.56 108 ILE A C 1
ATOM 877 O O . ILE A 1 108 ? -26.730 5.987 33.719 1.00 87.56 108 ILE A O 1
ATOM 881 N N . ASP A 1 109 ? -27.155 4.208 32.413 1.00 86.50 109 ASP A N 1
ATOM 882 C CA . ASP A 1 109 ? -28.052 3.560 33.365 1.00 86.50 109 ASP A CA 1
ATOM 883 C C . ASP A 1 109 ? -27.272 2.495 34.147 1.00 86.50 109 ASP A C 1
ATOM 885 O O . ASP A 1 109 ? -27.130 1.339 33.740 1.00 86.50 109 ASP A O 1
ATOM 889 N N . TYR A 1 110 ? -26.767 2.886 35.319 1.00 81.62 110 TYR A N 1
ATOM 890 C CA . TYR A 1 110 ? -26.052 1.980 36.219 1.00 81.62 110 TYR A CA 1
ATOM 891 C C . TYR A 1 110 ? -26.923 0.878 36.828 1.00 81.62 110 TYR A C 1
ATOM 893 O O . TYR A 1 110 ? -26.370 -0.110 37.312 1.00 81.62 110 TYR A O 1
ATOM 901 N N . ARG A 1 111 ? -28.254 1.033 36.844 1.00 79.44 111 ARG A N 1
ATOM 902 C CA . ARG A 1 111 ? -29.166 0.007 37.372 1.00 79.44 111 ARG A CA 1
ATOM 903 C C . ARG A 1 111 ? -29.348 -1.111 36.357 1.00 79.44 111 ARG A C 1
ATOM 905 O O . ARG A 1 111 ? -29.31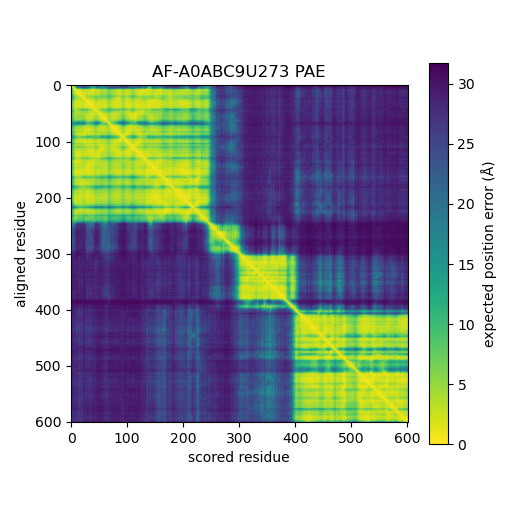4 -2.277 36.733 1.00 79.44 111 ARG A O 1
ATOM 912 N N . LYS A 1 112 ? -29.502 -0.752 35.081 1.00 82.38 112 LYS A N 1
ATOM 913 C CA . LYS A 1 112 ? -29.610 -1.701 33.962 1.00 82.38 112 LYS A CA 1
ATOM 914 C C . LYS A 1 112 ? -28.257 -2.133 33.389 1.00 82.38 112 LYS A C 1
ATOM 916 O O . LYS A 1 112 ? -28.208 -3.086 32.620 1.00 82.38 112 LYS A O 1
ATOM 921 N N . ASN A 1 113 ? -27.169 -1.473 33.790 1.00 79.19 113 ASN A N 1
ATOM 922 C CA . ASN A 1 113 ? -25.805 -1.698 33.306 1.00 79.19 113 ASN A CA 1
ATOM 923 C C . ASN A 1 113 ? -25.643 -1.441 31.790 1.00 79.19 113 ASN A C 1
ATOM 925 O O . ASN A 1 113 ? -24.906 -2.154 31.100 1.00 79.19 113 ASN A O 1
ATOM 929 N N . VAL A 1 114 ? -26.314 -0.400 31.285 1.00 84.75 114 VAL A N 1
ATOM 930 C CA . VAL A 1 114 ? -26.332 -0.019 29.861 1.00 84.75 114 VAL A CA 1
ATOM 931 C C . VAL A 1 114 ? -25.912 1.432 29.636 1.00 84.75 114 VAL A C 1
ATOM 933 O O . VAL A 1 114 ? -25.996 2.277 30.528 1.00 84.75 114 VAL A O 1
ATOM 936 N N . LEU A 1 115 ? -25.437 1.692 28.423 1.00 84.56 115 LEU A N 1
ATOM 937 C CA . LEU A 1 115 ? -25.110 2.998 27.868 1.00 84.56 115 LEU A CA 1
ATOM 938 C C . LEU A 1 115 ? -26.071 3.286 26.723 1.00 84.56 115 LEU A C 1
ATOM 940 O O . LEU A 1 115 ? -26.211 2.444 25.839 1.00 84.56 115 LEU A O 1
ATOM 944 N N . HIS A 1 116 ? -26.648 4.478 26.694 1.00 88.94 116 HIS A N 1
ATOM 945 C CA . HIS A 1 116 ? -27.352 4.985 25.523 1.00 88.94 116 HIS A CA 1
ATOM 946 C C . HIS A 1 116 ? -26.435 5.978 24.810 1.00 88.94 116 HIS A C 1
ATOM 948 O O . HIS A 1 116 ? -25.945 6.941 25.406 1.00 88.94 116 HIS A O 1
ATOM 954 N N . LEU A 1 117 ? -26.110 5.670 23.555 1.00 86.50 117 LEU A N 1
ATOM 955 C CA . LEU A 1 117 ? -25.158 6.412 22.736 1.00 86.50 117 LEU A CA 1
ATOM 956 C C . LEU A 1 117 ? -25.799 6.748 21.394 1.00 86.50 117 LEU A C 1
ATOM 958 O O . LEU A 1 117 ? -26.259 5.853 20.689 1.00 86.50 117 LEU A O 1
ATOM 962 N N . LYS A 1 118 ? -25.743 8.015 20.991 1.00 88.69 118 LYS A N 1
ATOM 963 C CA . LYS A 1 118 ? -26.166 8.456 19.660 1.00 88.69 118 LYS A CA 1
ATOM 964 C C . LYS A 1 118 ? -25.046 9.246 18.980 1.00 88.69 118 LYS A C 1
ATOM 966 O O . LYS A 1 118 ? -24.501 10.181 19.570 1.00 88.69 118 LYS A O 1
ATOM 971 N N . LEU A 1 119 ? -24.695 8.865 17.746 1.00 91.00 119 LEU A N 1
ATOM 972 C CA . LEU A 1 119 ? -23.838 9.691 16.885 1.00 91.00 119 LEU A CA 1
ATOM 973 C C . LEU A 1 119 ? -24.557 11.001 16.576 1.00 91.00 119 LEU A C 1
ATOM 975 O O . LEU A 1 119 ? -25.758 10.985 16.315 1.00 91.00 119 LEU A O 1
ATOM 979 N N . SER A 1 120 ? -23.825 12.115 16.598 1.00 93.94 120 SER A N 1
ATOM 980 C CA . SER A 1 120 ? -24.463 13.420 16.442 1.00 93.94 120 SER A CA 1
ATOM 981 C C . SER A 1 120 ? -25.196 13.551 15.118 1.00 93.94 120 SER A C 1
ATOM 983 O O . SER A 1 120 ? -24.619 13.248 14.075 1.00 93.94 120 SER A O 1
ATOM 985 N N . GLU A 1 121 ? -26.417 14.091 15.138 1.00 92.12 121 GLU A N 1
ATOM 986 C CA . GLU A 1 121 ? -27.190 14.343 13.910 1.00 92.12 121 GLU A CA 1
ATOM 987 C C . GLU A 1 121 ? -26.433 15.260 12.933 1.00 92.12 121 GLU A C 1
ATOM 989 O O . GLU A 1 121 ? -26.562 15.150 11.718 1.00 92.12 121 GLU A O 1
ATOM 994 N N . THR A 1 122 ? -25.542 16.108 13.457 1.00 92.12 122 THR A N 1
ATOM 995 C CA . THR A 1 122 ? -24.640 16.945 12.648 1.00 92.12 122 THR A CA 1
ATOM 996 C C . THR A 1 122 ? -23.684 16.145 11.752 1.00 92.12 122 THR A C 1
ATOM 998 O O . THR A 1 122 ? -23.117 16.709 10.819 1.00 92.12 122 THR A O 1
ATOM 1001 N N . LEU A 1 123 ? -23.499 14.846 12.012 1.00 92.38 123 LEU A N 1
ATOM 1002 C CA . LEU A 1 123 ? -22.684 13.933 11.209 1.00 92.38 123 LEU A CA 1
ATOM 1003 C C . LEU A 1 123 ? -23.500 13.109 10.200 1.00 92.38 123 LEU A C 1
ATOM 1005 O O . LEU A 1 123 ? -22.898 12.400 9.393 1.00 92.38 123 LEU A O 1
ATOM 1009 N N . ALA A 1 124 ? -24.835 13.201 10.205 1.00 90.75 124 ALA A N 1
ATOM 1010 C CA . ALA A 1 124 ? -25.708 12.442 9.307 1.00 90.75 124 ALA A CA 1
ATOM 1011 C C . ALA A 1 124 ? -25.300 12.521 7.818 1.00 90.75 124 ALA A C 1
ATOM 1013 O O . ALA A 1 124 ? -25.215 11.457 7.200 1.00 90.75 124 ALA A O 1
ATOM 1014 N N . PRO A 1 125 ? -24.908 13.687 7.248 1.00 89.56 125 PRO A N 1
ATOM 1015 C CA . PRO A 1 125 ? -24.507 13.789 5.835 1.00 89.56 125 PRO A CA 1
ATOM 1016 C C . PRO A 1 125 ? -23.292 12.938 5.428 1.00 89.56 125 PRO A C 1
ATOM 1018 O O . PRO A 1 125 ? -23.035 12.768 4.232 1.00 89.56 125 PRO A O 1
ATOM 1021 N N . TYR A 1 126 ? -22.527 12.442 6.408 1.00 90.94 126 TYR A N 1
ATOM 1022 C CA . TYR A 1 126 ? -21.305 11.658 6.216 1.00 90.94 126 TYR A CA 1
ATOM 1023 C C . TYR A 1 126 ? -21.497 10.149 6.408 1.00 90.94 126 TYR A C 1
ATOM 1025 O O . TYR A 1 126 ? -20.592 9.373 6.085 1.00 90.94 126 TYR A O 1
ATOM 1033 N N . PHE A 1 127 ? -22.658 9.728 6.915 1.00 88.31 127 PHE A N 1
ATOM 1034 C CA . PHE A 1 127 ? -22.997 8.322 7.147 1.00 88.31 127 PHE A CA 1
ATOM 1035 C C . PHE A 1 127 ? -24.263 7.878 6.404 1.00 88.31 127 PHE A C 1
ATOM 1037 O O . PHE A 1 127 ? -24.355 6.714 6.019 1.00 88.31 127 PHE A O 1
ATOM 1044 N N . LEU A 1 128 ? -25.215 8.788 6.183 1.00 86.25 128 LEU A N 1
ATOM 1045 C CA . LEU A 1 128 ? -26.508 8.527 5.552 1.00 86.25 128 LEU A CA 1
ATOM 1046 C C . LEU A 1 128 ? -26.546 9.088 4.129 1.00 86.25 128 LEU A C 1
ATOM 1048 O O . LEU A 1 128 ? -25.772 9.980 3.782 1.00 86.25 128 LEU A O 1
ATOM 1052 N N . GLU A 1 129 ? -27.442 8.546 3.301 1.00 82.56 129 GLU A N 1
ATOM 1053 C CA . GLU A 1 129 ? -27.710 9.030 1.936 1.00 82.56 129 GLU A CA 1
ATOM 1054 C C . GLU A 1 129 ? -26.441 9.230 1.083 1.00 82.56 129 GLU A C 1
ATOM 1056 O O . GLU A 1 129 ? -26.297 10.173 0.308 1.00 82.56 129 GLU A O 1
ATOM 1061 N N . LEU A 1 130 ? -25.489 8.299 1.193 1.00 83.00 130 LEU A N 1
ATOM 1062 C CA . LEU A 1 130 ? -24.179 8.381 0.530 1.00 83.00 130 LEU A CA 1
ATOM 1063 C C . LEU A 1 130 ? -24.217 8.114 -0.986 1.00 83.00 130 LEU A C 1
ATOM 1065 O O . LEU A 1 130 ? -23.172 7.900 -1.607 1.00 83.00 130 LEU A O 1
ATOM 1069 N N . SER A 1 131 ? -25.404 8.079 -1.594 1.00 78.56 131 SER A N 1
ATOM 1070 C CA . SER A 1 131 ? -25.560 7.846 -3.029 1.00 78.56 131 SER A CA 1
ATOM 1071 C C . SER A 1 131 ? -24.902 8.976 -3.825 1.00 78.56 131 SER A C 1
ATOM 1073 O O . SER A 1 131 ? -25.069 10.150 -3.515 1.00 78.56 131 SER A O 1
ATOM 1075 N N . GLY A 1 132 ? -24.093 8.626 -4.827 1.00 76.12 132 GLY A N 1
ATOM 1076 C CA . GLY A 1 132 ? -23.338 9.599 -5.628 1.00 76.12 132 GLY A CA 1
ATOM 1077 C C . GLY A 1 132 ? -22.128 10.242 -4.929 1.00 76.12 132 GLY A C 1
ATOM 1078 O O . GLY A 1 132 ? -21.352 10.921 -5.598 1.00 76.12 132 GLY A O 1
ATOM 1079 N N . LYS A 1 133 ? -21.904 9.996 -3.629 1.00 83.12 133 LYS A N 1
ATOM 1080 C CA . LYS A 1 133 ? -20.744 10.504 -2.877 1.00 83.12 133 LYS A CA 1
ATOM 1081 C C . LYS A 1 133 ? -19.584 9.502 -2.884 1.00 83.12 133 LYS A C 1
ATOM 1083 O O . LYS A 1 133 ? -19.770 8.282 -2.856 1.00 83.12 133 LYS A O 1
ATOM 1088 N N . ALA A 1 134 ? -18.352 10.011 -2.889 1.00 85.44 134 ALA A N 1
ATOM 1089 C CA . ALA A 1 134 ? -17.168 9.170 -2.751 1.00 85.44 134 ALA A CA 1
ATOM 1090 C C . ALA A 1 134 ? -17.073 8.638 -1.309 1.00 85.44 134 ALA A C 1
ATOM 1092 O O . ALA A 1 134 ? -17.068 9.417 -0.358 1.00 85.44 134 ALA A O 1
ATOM 1093 N N . ARG A 1 135 ? -16.979 7.313 -1.143 1.00 89.50 135 ARG A N 1
ATOM 1094 C CA . ARG A 1 135 ? -17.062 6.652 0.170 1.00 89.50 135 ARG A CA 1
ATOM 1095 C C . ARG A 1 135 ? -15.888 5.724 0.465 1.00 89.50 135 ARG A C 1
ATOM 1097 O O . ARG A 1 135 ? -15.406 5.001 -0.408 1.00 89.50 135 ARG A O 1
ATOM 1104 N N . THR A 1 136 ? -15.485 5.703 1.728 1.00 91.94 136 THR A N 1
ATOM 1105 C CA . THR A 1 136 ? -14.556 4.743 2.315 1.00 91.94 136 THR A CA 1
ATOM 1106 C C . THR A 1 136 ? -15.356 3.550 2.817 1.00 91.94 136 THR A C 1
ATOM 1108 O O . THR A 1 136 ? -16.237 3.703 3.661 1.00 91.94 136 THR A O 1
ATOM 1111 N N . ILE A 1 137 ? -15.047 2.358 2.300 1.00 90.62 137 ILE A N 1
ATOM 1112 C CA . ILE A 1 137 ? -15.724 1.111 2.679 1.00 90.62 137 ILE A CA 1
ATOM 1113 C C . ILE A 1 137 ? -14.719 0.182 3.345 1.00 90.62 137 ILE A C 1
ATOM 1115 O O . ILE A 1 137 ? -13.706 -0.180 2.737 1.00 90.62 137 ILE A O 1
ATOM 1119 N N . PHE A 1 138 ? -15.007 -0.260 4.563 1.00 91.44 138 PHE A N 1
ATOM 1120 C CA . PHE A 1 138 ? -14.147 -1.171 5.318 1.00 91.44 138 PHE A CA 1
ATOM 1121 C C . PHE A 1 138 ? -14.969 -2.097 6.213 1.00 91.44 138 PHE A C 1
ATOM 1123 O O . PHE A 1 138 ? -16.145 -1.859 6.449 1.00 91.44 138 PHE A O 1
ATOM 1130 N N . GLN A 1 139 ? -14.359 -3.168 6.716 1.00 87.50 139 GLN A N 1
ATOM 1131 C CA . GLN A 1 139 ? -15.023 -4.081 7.649 1.00 87.50 139 GLN A CA 1
ATOM 1132 C C . GLN A 1 139 ? -14.580 -3.795 9.081 1.00 87.50 139 GLN A C 1
ATOM 1134 O O . GLN A 1 139 ? -13.380 -3.750 9.365 1.00 87.50 139 GLN A O 1
ATOM 1139 N N . PHE A 1 140 ? -15.549 -3.632 9.984 1.00 84.69 140 PHE A N 1
ATOM 1140 C CA . PHE A 1 140 ? -15.278 -3.297 11.384 1.00 84.69 140 PHE A CA 1
ATOM 1141 C C . PHE A 1 140 ? -14.476 -4.388 12.116 1.00 84.69 140 PHE A C 1
ATOM 1143 O O . PHE A 1 140 ? -13.641 -4.075 12.961 1.00 84.69 140 PHE A O 1
ATOM 1150 N N . GLY A 1 141 ? -14.643 -5.661 11.735 1.00 81.88 141 GLY A N 1
ATOM 1151 C CA . GLY A 1 141 ? -13.899 -6.781 12.323 1.00 81.88 141 GLY A CA 1
ATOM 1152 C C . GLY A 1 141 ? -12.374 -6.608 12.295 1.00 81.88 141 GLY A C 1
ATOM 1153 O O . GLY A 1 141 ? -11.710 -6.986 13.255 1.00 81.88 141 GLY A O 1
ATOM 1154 N N . TYR A 1 142 ? -11.817 -5.967 11.260 1.00 87.75 142 TYR A N 1
ATOM 1155 C CA . TYR A 1 142 ? -10.379 -5.672 11.186 1.00 87.75 142 TYR A CA 1
ATOM 1156 C C . TYR A 1 142 ? -9.953 -4.557 12.150 1.00 87.75 142 TYR A C 1
ATOM 1158 O O . TYR A 1 142 ? -8.921 -4.668 12.809 1.00 87.75 142 TYR A O 1
ATOM 1166 N N . ILE A 1 143 ? -10.782 -3.517 12.303 1.00 86.38 143 ILE A N 1
ATOM 1167 C CA . ILE A 1 143 ? -10.531 -2.381 13.208 1.00 86.38 143 ILE A CA 1
ATOM 1168 C C . ILE A 1 143 ? -10.363 -2.850 14.657 1.00 86.38 143 ILE A C 1
ATOM 1170 O O . ILE A 1 143 ? -9.506 -2.345 15.388 1.00 86.38 143 ILE A O 1
ATOM 1174 N N . LEU A 1 144 ? -11.152 -3.843 15.077 1.00 80.56 144 LEU A N 1
ATOM 1175 C CA . LEU A 1 144 ? -11.083 -4.400 16.429 1.00 80.56 144 LEU A CA 1
ATOM 1176 C C . LEU A 1 144 ? -9.704 -4.988 16.764 1.00 80.56 144 LEU A C 1
ATOM 1178 O O . LEU A 1 144 ? -9.281 -4.899 17.920 1.00 80.56 144 LEU A O 1
ATOM 1182 N N . GLN A 1 145 ? -8.991 -5.525 15.769 1.00 82.75 145 GLN A N 1
ATOM 1183 C CA . GLN A 1 145 ? -7.708 -6.217 15.948 1.00 82.75 145 GLN A CA 1
ATOM 1184 C C . GLN A 1 145 ? -6.514 -5.264 16.103 1.00 82.75 145 GLN A C 1
ATOM 1186 O O . GLN A 1 145 ? -5.453 -5.655 16.610 1.00 82.75 145 GLN A O 1
ATOM 1191 N N . PHE A 1 146 ? -6.676 -4.006 15.690 1.00 85.44 146 PHE A N 1
ATOM 1192 C CA . PHE A 1 146 ? -5.621 -3.006 15.769 1.00 85.44 146 PHE A CA 1
ATOM 1193 C C . PHE A 1 146 ? -5.386 -2.542 17.209 1.00 85.44 146 PHE A C 1
ATOM 1195 O O . PHE A 1 146 ? -6.320 -2.290 17.980 1.00 85.44 146 PHE A O 1
ATOM 1202 N N . ARG A 1 147 ? -4.109 -2.436 17.587 1.00 85.62 147 ARG A N 1
ATOM 1203 C CA . ARG A 1 147 ? -3.647 -2.025 18.923 1.00 85.62 147 ARG A CA 1
ATOM 1204 C C . ARG A 1 147 ? -3.090 -0.603 18.945 1.00 85.62 147 ARG A C 1
ATOM 1206 O O . ARG A 1 147 ? -2.719 -0.116 20.009 1.00 85.62 147 ARG A O 1
ATOM 1213 N N . LYS A 1 148 ? -3.012 0.056 17.790 1.00 87.06 148 LYS A N 1
ATOM 1214 C CA . LYS A 1 148 ? -2.465 1.406 17.624 1.00 87.06 148 LYS A CA 1
ATOM 1215 C C . LYS A 1 148 ? -3.492 2.296 16.937 1.00 87.06 148 LYS A C 1
ATOM 1217 O O . LYS A 1 148 ? -4.112 1.871 15.966 1.00 87.06 148 LYS A O 1
ATOM 1222 N N . SER A 1 149 ? -3.665 3.524 17.428 1.00 87.94 149 SER A N 1
ATOM 1223 C CA . SER A 1 149 ? -4.642 4.465 16.857 1.00 87.94 149 SER A CA 1
ATOM 1224 C C . SER A 1 149 ? -4.324 4.790 15.398 1.00 87.94 149 SER A C 1
ATOM 1226 O O . SER A 1 149 ? -5.182 4.712 14.528 1.00 87.94 149 SER A O 1
ATOM 1228 N N . TYR A 1 150 ? -3.045 5.014 15.111 1.00 90.19 150 TYR A N 1
ATOM 1229 C CA . TYR A 1 150 ? -2.569 5.313 13.768 1.00 90.19 150 TYR A CA 1
ATOM 1230 C C . TYR A 1 150 ? -2.706 4.138 12.784 1.00 90.19 150 TYR A C 1
ATOM 1232 O O . TYR A 1 150 ? -2.746 4.373 11.580 1.00 90.19 150 TYR A O 1
ATOM 1240 N N . SER A 1 151 ? -2.833 2.889 13.258 1.00 94.62 151 SER A N 1
ATOM 1241 C CA . SER A 1 151 ? -3.195 1.756 12.389 1.00 94.62 151 SER A CA 1
ATOM 1242 C C . SER A 1 151 ? -4.625 1.887 11.875 1.00 94.62 151 SER A C 1
ATOM 1244 O O . SER A 1 151 ? -4.870 1.592 10.710 1.00 94.62 151 SER A O 1
ATOM 1246 N N . ILE A 1 152 ? -5.558 2.360 12.712 1.00 92.69 152 ILE A N 1
ATOM 1247 C CA . ILE A 1 152 ? -6.942 2.629 12.298 1.00 92.69 152 ILE A CA 1
ATOM 1248 C C . ILE A 1 152 ? -6.957 3.763 11.269 1.00 92.69 152 ILE A C 1
ATOM 1250 O O . ILE A 1 152 ? -7.514 3.583 10.188 1.00 92.69 152 ILE A O 1
ATOM 1254 N N . ASP A 1 153 ? -6.300 4.884 11.574 1.00 92.19 153 ASP A N 1
ATOM 1255 C CA . ASP A 1 153 ? -6.253 6.062 10.696 1.00 92.19 153 ASP A CA 1
ATOM 1256 C C . ASP A 1 153 ? -5.665 5.719 9.316 1.00 92.19 153 ASP A C 1
ATOM 1258 O O . ASP A 1 153 ? -6.283 5.955 8.274 1.00 92.19 153 ASP A O 1
ATOM 1262 N N . LEU A 1 154 ? -4.501 5.059 9.288 1.00 95.12 154 LEU A N 1
ATOM 1263 C CA . LEU A 1 154 ? -3.867 4.646 8.034 1.00 95.12 154 LEU A CA 1
ATOM 1264 C C . LEU A 1 154 ? -4.694 3.603 7.282 1.00 95.12 154 LEU A C 1
ATOM 1266 O O . LEU A 1 154 ? -4.806 3.688 6.063 1.00 95.12 154 LEU A O 1
ATOM 1270 N N . TYR A 1 155 ? -5.315 2.648 7.971 1.00 96.12 155 TYR A N 1
ATOM 1271 C CA . TYR A 1 155 ? -6.175 1.664 7.319 1.00 96.12 155 TYR A CA 1
ATOM 1272 C C . TYR A 1 155 ? -7.409 2.307 6.668 1.00 96.12 155 TYR A C 1
ATOM 1274 O O . TYR A 1 155 ? -7.734 1.978 5.523 1.00 96.12 155 TYR A O 1
ATOM 1282 N N . LEU A 1 156 ? -8.065 3.255 7.348 1.00 94.50 156 LEU A N 1
ATOM 1283 C CA . LEU A 1 156 ? -9.169 4.029 6.774 1.00 94.50 156 LEU A CA 1
ATOM 1284 C C . LEU A 1 156 ? -8.694 4.851 5.573 1.00 94.50 156 LEU A C 1
ATOM 1286 O O . LEU A 1 156 ? -9.332 4.818 4.520 1.00 94.50 156 LEU A O 1
ATOM 1290 N N . TYR A 1 157 ? -7.537 5.512 5.688 1.00 93.69 157 TYR A N 1
ATOM 1291 C CA . TYR A 1 157 ? -6.907 6.220 4.575 1.00 93.69 157 TYR A CA 1
ATOM 1292 C C . TYR A 1 157 ? -6.660 5.287 3.380 1.00 93.69 157 TYR A C 1
ATOM 1294 O O . TYR A 1 157 ? -7.066 5.602 2.264 1.00 93.69 157 TYR A O 1
ATOM 1302 N N . PHE A 1 158 ? -6.080 4.104 3.589 1.00 95.00 158 PHE A N 1
ATOM 1303 C CA . PHE A 1 158 ? -5.804 3.145 2.517 1.00 95.00 158 PHE A CA 1
ATOM 1304 C C . PHE A 1 158 ? -7.070 2.553 1.892 1.00 95.00 158 PHE A C 1
ATOM 1306 O O . PHE A 1 158 ? -7.105 2.315 0.681 1.00 95.00 158 PHE A O 1
ATOM 1313 N N . CYS A 1 159 ? -8.144 2.373 2.667 1.00 93.75 159 CYS A N 1
ATOM 1314 C CA . CYS A 1 159 ? -9.424 1.887 2.152 1.00 93.75 159 CYS A CA 1
ATOM 1315 C C . CYS A 1 159 ? -10.046 2.805 1.092 1.00 93.75 159 CYS A C 1
ATOM 1317 O O . CYS A 1 159 ? -10.825 2.322 0.270 1.00 93.75 159 CYS A O 1
ATOM 1319 N N . ARG A 1 160 ? -9.666 4.086 1.052 1.00 90.50 160 ARG A N 1
ATOM 1320 C CA . ARG A 1 160 ? -10.063 5.030 -0.006 1.00 90.50 160 ARG A CA 1
ATOM 1321 C C . ARG A 1 160 ? -9.452 4.693 -1.361 1.00 90.50 160 ARG A C 1
ATOM 1323 O O . ARG A 1 160 ? -10.052 4.963 -2.397 1.00 90.50 160 ARG A O 1
ATOM 1330 N N . PHE A 1 161 ? -8.262 4.097 -1.353 1.00 86.31 161 PHE A N 1
ATOM 1331 C CA . PHE A 1 161 ? -7.446 3.892 -2.549 1.00 86.31 161 PHE A CA 1
ATOM 1332 C C . PHE A 1 161 ? -7.325 2.420 -2.962 1.00 86.31 161 PHE A C 1
ATOM 1334 O O . PHE A 1 161 ? -6.846 2.137 -4.058 1.00 86.31 161 PHE A O 1
ATOM 1341 N N . LYS A 1 162 ? -7.805 1.472 -2.143 1.00 83.06 162 LYS A N 1
ATOM 1342 C CA . LYS A 1 162 ? -7.653 0.015 -2.353 1.00 83.06 162 LYS A CA 1
ATOM 1343 C C . LYS A 1 162 ? -8.244 -0.559 -3.649 1.00 83.06 162 LYS A C 1
ATOM 1345 O O . LYS A 1 162 ? -8.051 -1.737 -3.923 1.00 83.06 162 LYS A O 1
ATOM 1350 N N . ASN A 1 163 ? -9.000 0.233 -4.411 1.00 81.19 163 ASN A N 1
ATOM 1351 C CA . ASN A 1 163 ? -9.579 -0.157 -5.703 1.00 81.19 163 ASN A CA 1
ATOM 1352 C C . ASN A 1 163 ? -8.916 0.539 -6.903 1.00 81.19 163 ASN A C 1
ATOM 1354 O O . ASN A 1 163 ? -9.303 0.278 -8.035 1.00 81.19 163 ASN A O 1
ATOM 1358 N N . LEU A 1 164 ? -7.963 1.449 -6.679 1.00 74.44 164 LEU A N 1
ATOM 1359 C CA . LEU A 1 164 ? -7.382 2.259 -7.753 1.00 74.44 164 LEU A CA 1
ATOM 1360 C C . LEU A 1 164 ? -6.265 1.544 -8.522 1.00 74.44 164 LEU A C 1
ATOM 1362 O O . LEU A 1 164 ? -5.856 2.041 -9.565 1.00 74.44 164 LEU A O 1
ATOM 1366 N N . ASN A 1 165 ? -5.749 0.423 -8.002 1.00 75.69 165 ASN A N 1
ATOM 1367 C CA . ASN A 1 165 ? -4.641 -0.350 -8.582 1.00 75.69 165 ASN A CA 1
ATOM 1368 C C . ASN A 1 165 ? -3.420 0.505 -8.989 1.00 75.69 165 ASN A C 1
ATOM 1370 O O . ASN A 1 165 ? -2.697 0.166 -9.924 1.00 75.69 165 ASN A O 1
ATOM 1374 N N . ARG A 1 166 ? -3.173 1.611 -8.275 1.00 74.69 166 ARG A N 1
ATOM 1375 C CA . ARG A 1 166 ? -2.037 2.518 -8.491 1.00 74.69 166 ARG A CA 1
ATOM 1376 C C . ARG A 1 166 ? -1.428 2.970 -7.159 1.00 74.69 166 ARG A C 1
ATOM 1378 O O . ARG A 1 166 ? -2.147 2.985 -6.156 1.00 74.69 166 ARG A O 1
ATOM 1385 N N . PRO A 1 167 ? -0.140 3.356 -7.128 1.00 76.88 167 PRO A N 1
ATOM 1386 C CA . PRO A 1 167 ? 0.490 3.881 -5.922 1.00 76.88 167 PRO A CA 1
ATOM 1387 C C . PRO A 1 167 ? -0.141 5.205 -5.468 1.00 76.88 167 PRO A C 1
ATOM 1389 O O . PRO A 1 167 ? -0.577 6.010 -6.291 1.00 76.88 167 PRO A O 1
ATOM 1392 N N . VAL A 1 168 ? -0.153 5.442 -4.158 1.00 84.44 168 VAL A N 1
ATOM 1393 C CA . VAL A 1 168 ? -0.649 6.674 -3.532 1.00 84.44 168 VAL A CA 1
ATOM 1394 C C . VAL A 1 168 ? 0.533 7.482 -3.023 1.00 84.44 168 VAL A C 1
ATOM 1396 O O . VAL A 1 168 ? 1.327 6.989 -2.223 1.00 84.44 168 VAL A O 1
ATOM 1399 N N . MET A 1 169 ? 0.642 8.726 -3.476 1.00 82.81 169 MET A N 1
ATOM 1400 C CA . MET A 1 169 ? 1.666 9.663 -3.026 1.00 82.81 169 MET A CA 1
ATOM 1401 C C . MET A 1 169 ? 1.092 10.625 -2.007 1.00 82.81 169 MET A C 1
ATOM 1403 O O . MET A 1 169 ? 0.044 11.219 -2.246 1.00 82.81 169 MET A O 1
ATOM 1407 N N . ILE A 1 170 ? 1.822 10.828 -0.918 1.00 88.25 170 ILE A N 1
ATOM 1408 C CA . ILE A 1 170 ? 1.531 11.879 0.050 1.00 88.25 170 ILE A CA 1
ATOM 1409 C C . ILE A 1 170 ? 2.808 12.683 0.333 1.00 88.25 170 ILE A C 1
ATOM 1411 O O . ILE A 1 170 ? 3.843 12.080 0.637 1.00 88.25 170 ILE A O 1
ATOM 1415 N N . PRO A 1 171 ? 2.789 14.023 0.221 1.00 89.62 171 PRO A N 1
ATOM 1416 C CA . PRO A 1 171 ? 3.888 14.869 0.672 1.00 89.62 171 PRO A CA 1
ATOM 1417 C C . PRO A 1 171 ? 4.230 14.602 2.139 1.00 89.62 171 PRO A C 1
ATOM 1419 O O . PRO A 1 171 ? 3.347 14.363 2.958 1.00 89.62 171 PRO A O 1
ATOM 1422 N N . VAL A 1 172 ? 5.511 14.664 2.502 1.00 89.31 172 VAL A N 1
ATOM 1423 C CA . VAL A 1 172 ? 5.965 14.443 3.885 1.00 89.31 172 VAL A CA 1
ATOM 1424 C C . VAL A 1 172 ? 5.309 15.432 4.840 1.00 89.31 172 VAL A C 1
ATOM 1426 O O . VAL A 1 172 ? 4.884 15.023 5.915 1.00 89.31 172 VAL A O 1
ATOM 1429 N N . ASP A 1 173 ? 5.173 16.695 4.441 1.00 86.44 173 ASP A N 1
ATOM 1430 C CA . ASP A 1 173 ? 4.541 17.725 5.270 1.00 86.44 173 ASP A CA 1
ATOM 1431 C C . ASP A 1 173 ? 3.053 17.417 5.501 1.00 86.44 173 ASP A C 1
ATOM 1433 O O . ASP A 1 173 ? 2.557 17.531 6.621 1.00 86.44 173 ASP A O 1
ATOM 1437 N N . GLU A 1 174 ? 2.361 16.913 4.475 1.00 86.75 174 GLU A N 1
ATOM 1438 C CA . GLU A 1 174 ? 0.978 16.451 4.594 1.00 86.75 174 GLU A CA 1
ATOM 1439 C C . GLU A 1 174 ? 0.878 15.186 5.460 1.00 86.75 174 GLU A C 1
ATOM 1441 O O . GLU A 1 174 ? -0.017 15.079 6.290 1.00 86.75 174 GLU A O 1
ATOM 1446 N N . ALA A 1 175 ? 1.811 14.241 5.334 1.00 89.25 175 ALA A N 1
ATOM 1447 C CA . ALA A 1 175 ? 1.841 13.036 6.160 1.00 89.25 175 ALA A CA 1
ATOM 1448 C C . ALA A 1 175 ? 2.148 13.346 7.636 1.00 89.25 175 ALA A C 1
ATOM 1450 O O . ALA A 1 175 ? 1.572 12.724 8.529 1.00 89.25 175 ALA A O 1
ATOM 1451 N N . LEU A 1 176 ? 3.028 14.317 7.903 1.00 88.00 176 LEU A N 1
ATOM 1452 C CA . LEU A 1 176 ? 3.315 14.822 9.248 1.00 88.00 176 LEU A CA 1
ATOM 1453 C C . LEU A 1 176 ? 2.087 15.511 9.845 1.00 88.00 176 LEU A C 1
ATOM 1455 O O . LEU A 1 176 ? 1.774 15.281 11.012 1.00 88.00 176 LEU A O 1
ATOM 1459 N N . LEU A 1 177 ? 1.372 16.303 9.044 1.00 84.19 177 LEU A N 1
ATOM 1460 C CA . LEU A 1 177 ? 0.117 16.920 9.459 1.00 84.19 177 LEU A CA 1
ATOM 1461 C C . LEU A 1 177 ? -0.946 15.856 9.768 1.00 84.19 177 LEU A C 1
ATOM 1463 O O . LEU A 1 177 ? -1.535 15.886 10.842 1.00 84.19 177 LEU A O 1
ATOM 1467 N N . ARG A 1 178 ? -1.134 14.892 8.857 1.00 85.38 178 ARG A N 1
ATOM 1468 C CA . ARG A 1 178 ? -2.216 13.898 8.908 1.00 85.38 178 ARG A CA 1
ATOM 1469 C C . ARG A 1 178 ? -2.039 12.798 9.946 1.00 85.38 178 ARG A C 1
ATOM 1471 O O . ARG A 1 178 ? -2.995 12.360 10.569 1.00 85.38 178 ARG A O 1
ATOM 1478 N N . PHE A 1 179 ? -0.822 12.278 10.061 1.00 86.31 179 PHE A N 1
ATOM 1479 C CA . PHE A 1 179 ? -0.538 11.081 10.859 1.00 86.31 179 PHE A CA 1
ATOM 1480 C C . PHE A 1 179 ? 0.430 11.369 12.007 1.00 86.31 179 PHE A C 1
ATOM 1482 O O . PHE A 1 179 ? 0.631 10.530 12.883 1.00 86.31 179 PHE A O 1
ATOM 1489 N N . GLY A 1 180 ? 1.044 12.554 12.018 1.00 76.38 180 GLY A N 1
ATOM 1490 C CA . GLY A 1 180 ? 1.940 12.979 13.083 1.00 76.38 180 GLY A CA 1
ATOM 1491 C C . GLY A 1 180 ? 1.236 13.629 14.272 1.00 76.38 180 GLY A C 1
ATOM 1492 O O . GLY A 1 180 ? 1.886 13.786 15.307 1.00 76.38 180 GLY A O 1
ATOM 1493 N N . ASN A 1 181 ? -0.046 14.013 14.149 1.00 69.62 181 ASN A N 1
ATOM 1494 C CA . ASN A 1 181 ? -0.839 14.711 15.178 1.00 69.62 181 ASN A CA 1
ATOM 1495 C C . ASN A 1 181 ? -0.075 15.882 15.837 1.00 69.62 181 ASN A C 1
ATOM 1497 O O . ASN A 1 181 ? -0.134 16.075 17.050 1.00 69.62 181 ASN A O 1
ATOM 1501 N N . GLY A 1 182 ? 0.758 16.594 15.067 1.00 69.94 182 GLY A N 1
ATOM 1502 C CA . GLY A 1 182 ? 1.644 17.660 15.562 1.00 69.94 182 GLY A CA 1
ATOM 1503 C C . GLY A 1 182 ? 2.783 17.215 16.501 1.00 69.94 182 GLY A C 1
ATOM 1504 O O . GLY A 1 182 ? 3.620 18.035 16.876 1.00 69.94 182 GLY A O 1
ATOM 1505 N N . THR A 1 183 ? 2.854 15.929 16.859 1.00 77.38 183 THR A N 1
ATOM 1506 C CA . THR A 1 183 ? 3.865 15.350 17.761 1.00 77.38 183 THR A CA 1
ATOM 1507 C C . THR A 1 183 ? 5.198 15.163 17.045 1.00 77.38 183 THR A C 1
ATOM 1509 O O . THR A 1 183 ? 6.260 15.500 17.571 1.00 77.38 183 THR A O 1
ATOM 1512 N N . TYR A 1 184 ? 5.153 14.642 15.819 1.00 84.12 184 TYR A N 1
ATOM 1513 C CA . TYR A 1 184 ? 6.346 14.374 15.024 1.00 84.12 184 TYR A CA 1
ATOM 1514 C C . TYR A 1 184 ? 6.569 15.499 14.019 1.00 84.12 184 TYR A C 1
ATOM 1516 O O . TYR A 1 184 ? 5.743 15.734 13.146 1.00 84.12 184 TYR A O 1
ATOM 1524 N N . LYS A 1 185 ? 7.715 16.179 14.134 1.00 84.69 185 LYS A N 1
ATOM 1525 C CA . LYS A 1 185 ? 8.145 17.242 13.204 1.00 84.69 185 LYS A CA 1
ATOM 1526 C C . LYS A 1 185 ? 9.115 16.746 12.132 1.00 84.69 185 LYS A C 1
ATOM 1528 O O . LYS A 1 185 ? 9.454 17.483 11.213 1.00 84.69 185 LYS A O 1
ATOM 1533 N N . ARG A 1 186 ? 9.618 15.517 12.276 1.00 88.06 186 ARG A N 1
ATOM 1534 C CA . ARG A 1 186 ? 10.629 14.930 11.393 1.00 88.06 186 ARG A CA 1
ATOM 1535 C C . ARG A 1 186 ? 10.080 13.690 10.717 1.00 88.06 186 ARG A C 1
ATOM 1537 O O . ARG A 1 186 ? 9.515 12.815 11.371 1.00 88.06 186 ARG A O 1
ATOM 1544 N N . TYR A 1 187 ? 10.369 13.581 9.425 1.00 89.31 187 TYR A N 1
ATOM 1545 C CA . TYR A 1 187 ? 10.080 12.405 8.611 1.00 89.31 187 TYR A CA 1
ATOM 1546 C C . TYR A 1 187 ? 10.531 11.095 9.278 1.00 89.31 187 TYR A C 1
ATOM 1548 O O . TYR A 1 187 ? 9.768 10.139 9.358 1.00 89.31 187 TYR A O 1
ATOM 1556 N N . THR A 1 188 ? 11.757 11.058 9.805 1.00 91.38 188 THR A N 1
ATOM 1557 C CA . THR A 1 188 ? 12.334 9.855 10.424 1.00 91.38 188 THR A CA 1
ATOM 1558 C C . THR A 1 188 ? 11.517 9.346 11.608 1.00 91.38 188 THR A C 1
ATOM 1560 O O . THR A 1 188 ? 11.370 8.137 11.774 1.00 91.38 188 THR A O 1
ATOM 1563 N N . ASP A 1 189 ? 10.964 10.259 12.409 1.00 92.44 189 ASP A N 1
ATOM 1564 C CA . ASP A 1 189 ? 10.169 9.910 13.584 1.00 92.44 189 ASP A CA 1
ATOM 1565 C C . ASP A 1 189 ? 8.783 9.415 13.160 1.00 92.44 189 ASP A C 1
ATOM 1567 O O . ASP A 1 189 ? 8.339 8.367 13.630 1.00 92.44 189 ASP A O 1
ATOM 1571 N N . LEU A 1 190 ? 8.151 10.093 12.193 1.00 93.00 190 LEU A N 1
ATOM 1572 C CA . LEU A 1 190 ? 6.890 9.646 11.597 1.00 93.00 190 LEU A CA 1
ATOM 1573 C C . LEU A 1 190 ? 7.018 8.223 11.031 1.00 93.00 190 LEU A C 1
ATOM 1575 O O . LEU A 1 190 ? 6.183 7.361 11.300 1.00 93.00 190 LEU A O 1
ATOM 1579 N N . MET A 1 191 ? 8.101 7.935 10.307 1.00 93.81 191 MET A N 1
ATOM 1580 C CA . MET A 1 191 ? 8.339 6.600 9.760 1.00 93.81 191 MET A CA 1
ATOM 1581 C C . MET A 1 191 ? 8.539 5.541 10.839 1.00 93.81 191 MET A C 1
ATOM 1583 O O . MET A 1 191 ? 7.984 4.447 10.734 1.00 93.81 191 MET A O 1
ATOM 1587 N N . ARG A 1 192 ? 9.340 5.857 11.862 1.00 93.19 192 ARG A N 1
ATOM 1588 C CA . ARG A 1 192 ? 9.715 4.919 12.922 1.00 93.19 192 ARG A CA 1
ATOM 1589 C C . ARG A 1 192 ? 8.550 4.584 13.847 1.00 93.19 192 ARG A C 1
ATOM 1591 O O . ARG A 1 192 ? 8.431 3.432 14.253 1.00 93.19 192 ARG A O 1
ATOM 1598 N N . PHE A 1 193 ? 7.741 5.577 14.207 1.00 89.75 193 PHE A N 1
ATOM 1599 C CA . PHE A 1 193 ? 6.737 5.440 15.262 1.00 89.75 193 PHE A CA 1
ATOM 1600 C C . PHE A 1 193 ? 5.308 5.300 14.744 1.00 89.75 193 PHE A C 1
ATOM 1602 O O . PHE A 1 193 ? 4.471 4.779 15.476 1.00 89.75 193 PHE A O 1
ATOM 1609 N N . VAL A 1 194 ? 5.036 5.720 13.505 1.00 92.25 194 VAL A N 1
ATOM 1610 C CA . VAL A 1 194 ? 3.677 5.756 12.951 1.00 92.25 194 VAL A CA 1
ATOM 1611 C C . VAL A 1 194 ? 3.558 4.863 11.725 1.00 92.25 194 VAL A C 1
ATOM 1613 O O . VAL A 1 194 ? 2.895 3.833 11.796 1.00 92.25 194 VAL A O 1
ATOM 1616 N N . ILE A 1 195 ? 4.235 5.202 10.623 1.00 95.25 195 ILE A N 1
ATOM 1617 C CA . ILE A 1 195 ? 3.999 4.540 9.331 1.00 95.25 195 ILE A CA 1
ATOM 1618 C C . ILE A 1 195 ? 4.379 3.062 9.386 1.00 95.25 195 ILE A C 1
ATOM 1620 O O . ILE A 1 195 ? 3.509 2.216 9.203 1.00 95.25 195 ILE A O 1
ATOM 1624 N N . LYS A 1 196 ? 5.645 2.740 9.695 1.00 95.06 196 LYS A N 1
ATOM 1625 C CA . LYS A 1 196 ? 6.116 1.348 9.708 1.00 95.06 196 LYS A CA 1
ATOM 1626 C C . LYS A 1 196 ? 5.330 0.483 10.704 1.00 95.06 196 LYS A C 1
ATOM 1628 O O . LYS A 1 196 ? 4.810 -0.556 10.303 1.00 95.06 196 LYS A O 1
ATOM 1633 N N . PRO A 1 197 ? 5.149 0.900 11.975 1.00 95.06 197 PRO A N 1
ATOM 1634 C CA . PRO A 1 197 ? 4.456 0.050 12.931 1.00 95.06 197 PRO A CA 1
ATOM 1635 C C . PRO A 1 197 ? 2.963 -0.139 12.625 1.00 95.06 197 PRO A C 1
ATOM 1637 O O . PRO A 1 197 ? 2.411 -1.136 13.091 1.00 95.06 197 PRO A O 1
ATOM 1640 N N . ALA A 1 198 ? 2.303 0.787 11.916 1.00 95.62 198 ALA A N 1
ATOM 1641 C CA . ALA A 1 198 ? 0.919 0.594 11.477 1.00 95.62 198 ALA A CA 1
ATOM 1642 C C . ALA A 1 198 ? 0.813 -0.287 10.244 1.00 95.62 198 ALA A C 1
ATOM 1644 O O . ALA A 1 198 ? -0.042 -1.162 10.214 1.00 95.62 198 ALA A O 1
ATOM 1645 N N . THR A 1 199 ? 1.663 -0.091 9.237 1.00 96.50 199 THR A N 1
ATOM 1646 C CA . THR A 1 199 ? 1.621 -0.927 8.032 1.00 96.50 199 THR A CA 1
ATOM 1647 C C . THR A 1 199 ? 1.905 -2.384 8.359 1.00 96.50 199 THR A C 1
ATOM 1649 O O . THR A 1 199 ? 1.227 -3.251 7.822 1.00 96.50 199 THR A O 1
ATOM 1652 N N . ASP A 1 200 ? 2.829 -2.658 9.288 1.00 95.19 200 ASP A N 1
ATOM 1653 C CA . ASP A 1 200 ? 3.101 -4.020 9.760 1.00 95.19 200 ASP A CA 1
ATOM 1654 C C . ASP A 1 200 ? 1.836 -4.644 10.381 1.00 95.19 200 ASP A C 1
ATOM 1656 O O . ASP A 1 200 ? 1.451 -5.761 10.041 1.00 95.19 200 ASP A O 1
ATOM 1660 N N . GLU A 1 201 ? 1.126 -3.890 11.228 1.00 94.00 201 GLU A N 1
ATOM 1661 C CA . GLU A 1 201 ? -0.104 -4.356 11.877 1.00 94.00 201 GLU A CA 1
ATOM 1662 C C . GLU A 1 201 ? -1.276 -4.525 10.888 1.00 94.00 201 GLU A C 1
ATOM 1664 O O . GLU A 1 201 ? -2.047 -5.480 10.993 1.00 94.00 201 GLU A O 1
ATOM 1669 N N . ILE A 1 202 ? -1.402 -3.631 9.904 1.00 96.00 202 ILE A N 1
ATOM 1670 C CA . ILE A 1 202 ? -2.400 -3.709 8.826 1.00 96.00 202 ILE A CA 1
ATOM 1671 C C . ILE A 1 202 ? -2.146 -4.952 7.965 1.00 96.00 202 ILE A C 1
ATOM 1673 O O . ILE A 1 202 ? -3.078 -5.714 7.696 1.00 96.00 202 ILE A O 1
ATOM 1677 N N . ASN A 1 203 ? -0.888 -5.186 7.584 1.00 94.81 203 ASN A N 1
ATOM 1678 C CA . ASN A 1 203 ? -0.471 -6.337 6.783 1.00 94.81 203 ASN A CA 1
ATOM 1679 C C . ASN A 1 203 ? -0.695 -7.658 7.501 1.00 94.81 203 ASN A C 1
ATOM 1681 O O . ASN A 1 203 ? -0.985 -8.660 6.856 1.00 94.81 203 ASN A O 1
ATOM 1685 N N . GLU A 1 204 ? -0.582 -7.676 8.822 1.00 91.06 204 GLU A N 1
ATOM 1686 C CA . GLU A 1 204 ? -0.848 -8.865 9.620 1.00 91.06 204 GLU A CA 1
ATOM 1687 C C . GLU A 1 204 ? -2.359 -9.118 9.751 1.00 91.06 204 GLU A C 1
ATOM 1689 O O . GLU A 1 204 ? -2.826 -10.223 9.473 1.00 91.06 204 GLU A O 1
ATOM 1694 N N . LYS A 1 205 ? -3.142 -8.090 10.109 1.00 89.62 205 LYS A N 1
ATOM 1695 C CA . LYS A 1 205 ? -4.483 -8.275 10.699 1.00 89.62 205 LYS A CA 1
ATOM 1696 C C . LYS A 1 205 ? -5.663 -7.814 9.844 1.00 89.62 205 LYS A C 1
ATOM 1698 O O . LYS A 1 205 ? -6.795 -7.867 10.319 1.00 89.62 205 LYS A O 1
ATOM 1703 N N . SER A 1 206 ? -5.435 -7.333 8.622 1.00 92.88 206 SER A N 1
ATOM 1704 C CA . SER A 1 206 ? -6.501 -6.814 7.747 1.00 92.88 206 SER A CA 1
ATOM 1705 C C . SER A 1 206 ? -6.557 -7.482 6.373 1.00 92.88 206 SER A C 1
ATOM 1707 O O . SER A 1 206 ? -5.696 -8.295 6.028 1.00 92.88 206 SER A O 1
ATOM 1709 N N . ASP A 1 207 ? -7.564 -7.116 5.575 1.00 92.44 207 ASP A N 1
ATOM 1710 C CA . ASP A 1 207 ? -7.728 -7.496 4.165 1.00 92.44 207 ASP A CA 1
ATOM 1711 C C . ASP A 1 207 ? -6.728 -6.818 3.212 1.00 92.44 207 ASP A C 1
ATOM 1713 O O . ASP A 1 207 ? -6.731 -7.119 2.016 1.00 92.44 207 ASP A O 1
ATOM 1717 N N . LEU A 1 208 ? -5.873 -5.920 3.709 1.00 94.56 208 LEU A N 1
ATOM 1718 C CA . LEU A 1 208 ? -4.915 -5.170 2.901 1.00 94.56 208 LEU A CA 1
ATOM 1719 C C . LEU A 1 208 ? -3.475 -5.648 3.102 1.00 94.56 208 LEU A C 1
ATOM 1721 O O . LEU A 1 208 ? -3.063 -6.016 4.201 1.00 94.56 208 LEU A O 1
ATOM 1725 N N . THR A 1 209 ? -2.708 -5.566 2.018 1.00 93.69 209 THR A N 1
ATOM 1726 C CA . THR A 1 209 ? -1.247 -5.588 2.004 1.00 93.69 209 THR A CA 1
ATOM 1727 C C . THR A 1 209 ? -0.762 -4.223 1.528 1.00 93.69 209 THR A C 1
ATOM 1729 O O . THR A 1 209 ? -1.111 -3.767 0.438 1.00 93.69 209 THR A O 1
ATOM 1732 N N . VAL A 1 210 ? 0.035 -3.565 2.359 1.00 95.25 210 VAL A N 1
ATOM 1733 C CA . VAL A 1 210 ? 0.553 -2.218 2.185 1.00 95.25 210 VAL A CA 1
ATOM 1734 C C . VAL A 1 210 ? 2.071 -2.243 2.272 1.00 95.25 210 VAL A C 1
ATOM 1736 O O . VAL A 1 210 ? 2.645 -2.646 3.283 1.00 95.25 210 VAL A O 1
ATOM 1739 N N . SER A 1 211 ? 2.731 -1.756 1.230 1.00 93.88 211 SER A N 1
ATOM 1740 C CA . SER A 1 211 ? 4.162 -1.451 1.251 1.00 93.88 211 SER A CA 1
ATOM 1741 C C . SER A 1 211 ? 4.376 0.029 0.957 1.00 93.88 211 SER A C 1
ATOM 1743 O O . SER A 1 211 ? 3.490 0.703 0.428 1.00 93.88 211 SER A O 1
ATOM 1745 N N . PHE A 1 212 ? 5.529 0.579 1.335 1.00 93.31 212 PHE A N 1
ATOM 1746 C CA . PHE A 1 212 ? 5.814 1.993 1.108 1.00 93.31 212 PHE A CA 1
ATOM 1747 C C . PHE A 1 212 ? 7.289 2.258 0.820 1.00 93.31 212 PHE A C 1
ATOM 1749 O O . PHE A 1 212 ? 8.164 1.486 1.210 1.00 93.31 212 PHE A O 1
ATOM 1756 N N . LYS A 1 213 ? 7.570 3.389 0.168 1.00 91.44 213 LYS A N 1
ATOM 1757 C CA . LYS A 1 213 ? 8.931 3.891 -0.061 1.00 91.44 213 LYS A CA 1
ATOM 1758 C C . LYS A 1 213 ? 9.017 5.411 0.075 1.00 91.44 213 LYS A C 1
ATOM 1760 O O . LYS A 1 213 ? 8.062 6.128 -0.220 1.00 91.44 213 LYS A O 1
ATOM 1765 N N . ALA A 1 214 ? 10.180 5.887 0.509 1.00 87.75 214 ALA A N 1
ATOM 1766 C CA . ALA A 1 214 ? 10.504 7.307 0.629 1.00 87.75 214 ALA A CA 1
ATOM 1767 C C . ALA A 1 214 ? 10.910 7.880 -0.733 1.00 87.75 214 ALA A C 1
ATOM 1769 O O . ALA A 1 214 ? 11.768 7.297 -1.398 1.00 87.75 214 ALA A O 1
ATOM 1770 N N . ILE A 1 215 ? 10.355 9.026 -1.126 1.00 85.50 215 ILE A N 1
ATOM 1771 C CA . ILE A 1 215 ? 10.778 9.760 -2.325 1.00 85.50 215 ILE A CA 1
ATOM 1772 C C . ILE A 1 215 ? 11.593 10.974 -1.896 1.00 85.50 215 ILE A C 1
ATOM 1774 O O . ILE A 1 215 ? 11.158 11.745 -1.042 1.00 85.50 215 ILE A O 1
ATOM 1778 N N . THR A 1 216 ? 12.791 11.120 -2.462 1.00 78.94 216 THR A N 1
ATOM 1779 C CA . THR A 1 216 ? 13.747 12.174 -2.102 1.00 78.94 216 THR A CA 1
ATOM 1780 C C . THR A 1 216 ? 14.089 13.060 -3.293 1.00 78.94 216 THR A C 1
ATOM 1782 O O . THR A 1 216 ? 14.456 12.538 -4.345 1.00 78.94 216 THR A O 1
ATOM 1785 N N . GLU A 1 217 ? 14.100 14.374 -3.088 1.00 73.00 217 GLU A N 1
ATOM 1786 C CA . GLU A 1 217 ? 14.604 15.386 -4.022 1.00 73.00 217 GLU A CA 1
ATOM 1787 C C . GLU A 1 217 ? 15.763 16.134 -3.356 1.00 73.00 217 GLU A C 1
ATOM 1789 O O . GLU A 1 217 ? 15.654 16.566 -2.210 1.00 73.00 217 GLU A O 1
ATOM 1794 N N . SER A 1 218 ? 16.910 16.253 -4.034 1.00 73.12 218 SER A N 1
ATOM 1795 C CA . SER A 1 218 ? 18.076 17.009 -3.535 1.00 73.12 218 SER A CA 1
ATOM 1796 C C . SER A 1 218 ? 18.470 16.691 -2.077 1.00 73.12 218 SER A C 1
ATOM 1798 O O . SER A 1 218 ? 18.748 17.587 -1.286 1.00 73.12 218 SER A O 1
ATOM 1800 N N . ARG A 1 219 ? 18.505 15.395 -1.717 1.00 72.38 219 ARG A N 1
ATOM 1801 C CA . ARG A 1 219 ? 18.800 14.851 -0.366 1.00 72.38 219 ARG A CA 1
ATOM 1802 C C . ARG A 1 219 ? 17.716 15.072 0.706 1.00 72.38 219 ARG A C 1
ATOM 1804 O O . ARG A 1 219 ? 17.891 14.584 1.820 1.00 72.38 219 ARG A O 1
ATOM 1811 N N . LYS A 1 220 ? 16.588 15.717 0.392 1.00 78.00 220 LYS A N 1
ATOM 1812 C CA . LYS A 1 220 ? 15.430 15.861 1.291 1.00 78.00 220 LYS A CA 1
ATOM 1813 C C . LYS A 1 220 ? 14.322 14.885 0.887 1.00 78.00 220 LYS A C 1
ATOM 1815 O O . LYS A 1 220 ? 13.977 14.801 -0.286 1.00 78.00 220 LYS A O 1
ATOM 1820 N N . THR A 1 221 ? 13.741 14.153 1.837 1.00 86.06 221 THR A N 1
ATOM 1821 C CA . THR A 1 221 ? 12.528 13.359 1.569 1.00 86.06 221 THR A CA 1
ATOM 1822 C C . THR A 1 221 ? 11.342 14.296 1.355 1.00 86.06 221 THR A C 1
ATOM 1824 O O . THR A 1 221 ? 11.019 15.068 2.256 1.00 86.06 221 THR A O 1
ATOM 1827 N N . THR A 1 222 ? 10.707 14.234 0.183 1.00 85.44 222 THR A N 1
ATOM 1828 C CA . THR A 1 222 ? 9.564 15.082 -0.187 1.00 85.44 222 THR A CA 1
ATOM 1829 C C . THR A 1 222 ? 8.236 14.353 -0.069 1.00 85.44 222 THR A C 1
ATOM 1831 O O . THR A 1 222 ? 7.262 14.971 0.347 1.00 85.44 222 THR A O 1
ATOM 1834 N N . HIS A 1 223 ? 8.184 13.046 -0.351 1.00 88.56 223 HIS A N 1
ATOM 1835 C CA . HIS A 1 223 ? 6.935 12.276 -0.338 1.00 88.56 223 HIS A CA 1
ATOM 1836 C C . HIS A 1 223 ? 7.105 10.860 0.233 1.00 88.56 223 HIS A C 1
ATOM 1838 O O . HIS A 1 223 ? 8.200 10.292 0.240 1.00 88.56 223 HIS A O 1
ATOM 1844 N N . ILE A 1 224 ? 5.988 10.269 0.655 1.00 91.69 224 ILE A N 1
ATOM 1845 C CA . ILE A 1 224 ? 5.830 8.843 0.950 1.00 91.69 224 ILE A CA 1
ATOM 1846 C C . ILE A 1 224 ? 4.942 8.239 -0.139 1.00 91.69 224 ILE A C 1
ATOM 1848 O O . ILE A 1 224 ? 3.864 8.753 -0.426 1.00 91.69 224 ILE A O 1
ATOM 1852 N N . CYS A 1 225 ? 5.407 7.153 -0.746 1.00 91.50 225 CYS A N 1
ATOM 1853 C CA . CYS A 1 225 ? 4.691 6.413 -1.778 1.00 91.50 225 CYS A CA 1
ATOM 1854 C C . CYS A 1 225 ? 4.171 5.101 -1.189 1.00 91.50 225 CYS A C 1
ATOM 1856 O O . CYS A 1 225 ? 4.990 4.267 -0.806 1.00 91.50 225 CYS A O 1
ATOM 1858 N N . PHE A 1 226 ? 2.854 4.912 -1.127 1.00 93.50 226 PHE A N 1
ATOM 1859 C CA . PHE A 1 226 ? 2.193 3.693 -0.654 1.00 93.50 226 PHE A CA 1
ATOM 1860 C C . PHE A 1 226 ? 1.702 2.827 -1.819 1.00 93.50 226 PHE A C 1
ATOM 1862 O O . PHE A 1 226 ? 1.092 3.330 -2.759 1.00 93.50 226 PHE A O 1
ATOM 1869 N N . TYR A 1 227 ? 1.892 1.514 -1.723 1.00 90.38 227 TYR A N 1
ATOM 1870 C CA . TYR A 1 227 ? 1.276 0.507 -2.587 1.00 90.38 227 TYR A CA 1
ATOM 1871 C C . TYR A 1 227 ? 0.253 -0.251 -1.765 1.00 90.38 227 TYR A C 1
ATOM 1873 O O . TYR A 1 227 ? 0.607 -0.806 -0.730 1.00 90.38 227 TYR A O 1
ATOM 1881 N N . ILE A 1 228 ? -1.001 -0.260 -2.207 1.00 93.44 228 ILE A N 1
ATOM 1882 C CA . ILE A 1 228 ? -2.120 -0.822 -1.449 1.00 93.44 228 ILE A CA 1
ATOM 1883 C C . ILE A 1 228 ? -2.768 -1.897 -2.310 1.00 93.44 228 ILE A C 1
ATOM 1885 O O . ILE A 1 228 ? -3.281 -1.606 -3.390 1.00 93.44 228 ILE A O 1
ATOM 1889 N N . ILE A 1 229 ? -2.739 -3.136 -1.831 1.00 89.62 229 ILE A N 1
ATOM 1890 C CA . ILE A 1 229 ? -3.240 -4.309 -2.545 1.00 89.62 229 ILE A CA 1
ATOM 1891 C C . ILE A 1 229 ? -4.242 -5.028 -1.644 1.00 89.62 229 ILE A C 1
ATOM 1893 O O . ILE A 1 229 ? -3.989 -5.224 -0.457 1.00 89.62 229 ILE A O 1
ATOM 1897 N N . LYS A 1 230 ? -5.384 -5.442 -2.198 1.00 90.88 230 LYS A N 1
ATOM 1898 C CA . LYS A 1 230 ? -6.299 -6.346 -1.491 1.00 90.88 230 LYS A CA 1
ATOM 1899 C C . LYS A 1 230 ? -5.738 -7.759 -1.498 1.00 90.88 230 LYS A C 1
ATOM 1901 O O . LYS A 1 230 ? -5.369 -8.270 -2.554 1.00 90.88 230 LYS A O 1
ATOM 1906 N N . LYS A 1 231 ? -5.741 -8.413 -0.343 1.00 88.50 231 LYS A N 1
ATOM 1907 C CA . LYS A 1 231 ? -5.351 -9.817 -0.237 1.00 88.50 231 LYS A CA 1
ATOM 1908 C C . LYS A 1 231 ? -6.313 -10.705 -1.027 1.00 88.50 231 LYS A C 1
ATOM 1910 O O . LYS A 1 231 ? -7.529 -10.503 -1.014 1.00 88.50 231 LYS A O 1
ATOM 1915 N N . VAL A 1 232 ? -5.753 -11.713 -1.689 1.00 82.44 232 VAL A N 1
ATOM 1916 C CA . VAL A 1 232 ? -6.473 -12.722 -2.481 1.00 82.44 232 VAL A CA 1
ATOM 1917 C C . VAL A 1 232 ? -6.043 -14.132 -2.064 1.00 82.44 232 VAL A C 1
ATOM 1919 O O . VAL A 1 232 ? -5.027 -14.301 -1.387 1.00 82.44 232 VAL A O 1
ATOM 1922 N N . GLY A 1 233 ? -6.831 -15.146 -2.434 1.00 81.81 233 GLY A N 1
ATOM 1923 C CA . GLY A 1 233 ? -6.535 -16.554 -2.137 1.00 81.81 233 GLY A CA 1
ATOM 1924 C C . GLY A 1 233 ? -6.313 -16.820 -0.643 1.00 81.81 233 GLY A C 1
ATOM 1925 O O . GLY A 1 233 ? -7.038 -16.298 0.205 1.00 81.81 233 GLY A O 1
ATOM 1926 N N . ASN A 1 234 ? -5.272 -17.588 -0.315 1.00 74.19 234 ASN A N 1
ATOM 1927 C CA . ASN A 1 234 ? -4.942 -17.961 1.066 1.00 74.19 234 ASN A CA 1
ATOM 1928 C C . ASN A 1 234 ? -4.676 -16.756 1.977 1.00 74.19 234 ASN A C 1
ATOM 1930 O O . ASN A 1 234 ? -5.073 -16.770 3.137 1.00 74.19 234 ASN A O 1
ATOM 1934 N N . GLN A 1 235 ? -4.075 -15.679 1.462 1.00 74.75 235 GLN A N 1
ATOM 1935 C CA . GLN A 1 235 ? -3.849 -14.469 2.262 1.00 74.75 235 GLN A CA 1
ATOM 1936 C C . GLN A 1 235 ? -5.170 -13.813 2.679 1.00 74.75 235 GLN A C 1
ATOM 1938 O O . GLN A 1 235 ? -5.273 -13.282 3.785 1.00 74.75 235 GLN A O 1
ATOM 1943 N N . LYS A 1 236 ? -6.190 -13.871 1.813 1.00 79.81 236 LYS A N 1
ATOM 1944 C CA . LYS A 1 236 ? -7.536 -13.398 2.142 1.00 79.81 236 LYS A CA 1
ATOM 1945 C C . LYS A 1 236 ? -8.176 -14.279 3.208 1.00 79.81 236 LYS A C 1
ATOM 1947 O O . LYS A 1 236 ? -8.738 -13.736 4.145 1.00 79.81 236 LYS A O 1
ATOM 1952 N N . LEU A 1 237 ? -8.043 -15.601 3.104 1.00 75.44 237 LEU A N 1
ATOM 1953 C CA . LEU A 1 237 ? -8.579 -16.539 4.098 1.00 75.44 237 LEU A CA 1
ATOM 1954 C C . LEU A 1 237 ? -7.942 -16.337 5.481 1.00 75.44 237 LEU A C 1
ATOM 1956 O O . LEU A 1 237 ? -8.650 -16.313 6.482 1.00 75.44 237 LEU A O 1
ATOM 1960 N N . VAL A 1 238 ? -6.626 -16.107 5.542 1.00 76.38 238 VAL A N 1
ATOM 1961 C CA . VAL A 1 238 ? -5.919 -15.764 6.791 1.00 76.38 238 VAL A CA 1
ATOM 1962 C C . VAL A 1 238 ? -6.364 -14.398 7.327 1.00 76.38 238 VAL A C 1
ATOM 1964 O O . VAL A 1 238 ? -6.569 -14.222 8.524 1.00 76.38 238 VAL A O 1
ATOM 1967 N N . ALA A 1 239 ? -6.574 -13.403 6.464 1.00 74.94 239 ALA A N 1
ATOM 1968 C CA . ALA A 1 239 ? -7.161 -12.138 6.902 1.00 74.94 239 ALA A CA 1
ATOM 1969 C C . ALA A 1 239 ? -8.590 -12.343 7.438 1.00 74.94 239 ALA A C 1
ATOM 1971 O O . ALA A 1 239 ? -8.940 -11.862 8.510 1.00 74.94 239 ALA A O 1
ATOM 1972 N N . GLU A 1 240 ? -9.430 -13.094 6.732 1.00 78.69 240 GLU A N 1
ATOM 1973 C CA . GLU A 1 240 ? -10.785 -13.443 7.162 1.00 78.69 240 GLU A CA 1
ATOM 1974 C C . GLU A 1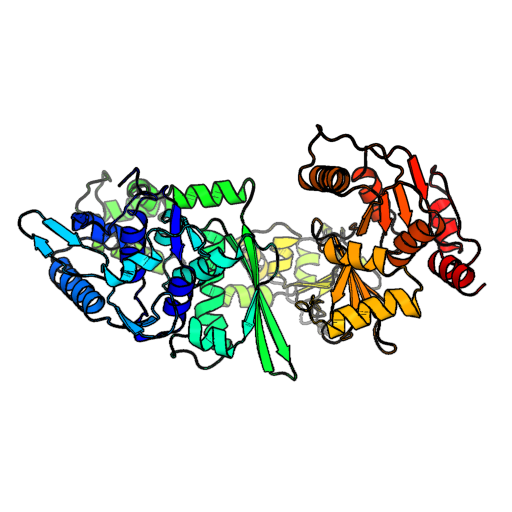 240 ? -10.785 -14.249 8.471 1.00 78.69 240 GLU A C 1
ATOM 1976 O O . GLU A 1 240 ? -11.699 -14.078 9.278 1.00 78.69 240 GLU A O 1
ATOM 1981 N N . SER A 1 241 ? -9.747 -15.043 8.763 1.00 75.44 241 SER A N 1
ATOM 1982 C CA . SER A 1 241 ? -9.623 -15.672 10.079 1.00 75.44 241 SER A CA 1
ATOM 1983 C C . SER A 1 241 ? -9.439 -14.634 11.179 1.00 75.44 241 SER A C 1
ATOM 1985 O O . SER A 1 241 ? -10.138 -14.744 12.177 1.00 75.44 241 SER A O 1
ATOM 1987 N N . TRP A 1 242 ? -8.627 -13.583 10.981 1.00 69.75 242 TRP A N 1
ATOM 1988 C CA . TRP A 1 242 ? -8.517 -12.456 11.928 1.00 69.75 242 TRP A CA 1
ATOM 1989 C C . TRP A 1 242 ? -9.840 -11.712 12.118 1.00 69.75 242 TRP A C 1
ATOM 1991 O O . TRP A 1 242 ? -10.201 -11.358 13.242 1.00 69.75 242 TRP A O 1
ATOM 2001 N N . LYS A 1 243 ? -10.596 -11.520 11.030 1.00 64.06 243 LYS A N 1
ATOM 2002 C CA . LYS A 1 243 ? -11.947 -10.936 11.065 1.00 64.06 243 LYS A CA 1
ATOM 2003 C C . LYS A 1 243 ? -12.883 -11.739 11.976 1.00 64.06 243 LYS A C 1
ATOM 2005 O O . LYS A 1 243 ? -13.662 -11.159 12.728 1.00 64.06 243 LYS A O 1
ATOM 2010 N N . ASN A 1 244 ? -12.773 -13.065 11.919 1.00 59.41 244 ASN A N 1
ATOM 2011 C CA . ASN A 1 244 ? -13.603 -14.010 12.664 1.00 59.41 244 ASN A CA 1
ATOM 2012 C C . ASN A 1 244 ? -12.995 -14.418 14.020 1.00 59.41 244 ASN A C 1
ATOM 2014 O O . ASN A 1 244 ? -13.639 -15.123 14.796 1.00 59.41 244 ASN A O 1
ATOM 2018 N N . GLN A 1 245 ? -11.774 -13.972 14.340 1.00 59.78 245 GLN A N 1
ATOM 2019 C CA . GLN A 1 245 ? -11.031 -14.378 15.538 1.00 59.78 245 GLN A CA 1
ATOM 2020 C C . GLN A 1 245 ? -11.510 -13.700 16.821 1.00 59.78 245 GLN A C 1
ATOM 2022 O O . GLN A 1 245 ? -10.894 -13.865 17.871 1.00 59.78 245 GLN A O 1
ATOM 2027 N N . TYR A 1 246 ? -12.651 -13.011 16.796 1.00 51.00 246 TYR A N 1
ATOM 2028 C CA . TYR A 1 246 ? -13.338 -12.612 18.019 1.00 51.00 246 TYR A CA 1
ATOM 2029 C C . TYR A 1 246 ? -14.094 -13.806 18.641 1.00 51.00 246 TYR A C 1
ATOM 2031 O O . TYR A 1 246 ? -15.299 -13.768 18.885 1.00 51.00 246 TYR A O 1
ATOM 2039 N N . LYS A 1 247 ? -13.363 -14.896 18.909 1.00 40.59 247 LYS A N 1
ATOM 2040 C CA . LYS A 1 247 ? -13.745 -15.910 19.895 1.00 40.59 247 LYS A CA 1
ATOM 2041 C C . LYS A 1 247 ? -13.318 -15.375 21.261 1.00 40.59 247 LYS A C 1
ATOM 2043 O O . LYS A 1 247 ? -12.186 -14.920 21.404 1.00 40.59 247 LYS A O 1
ATOM 2048 N N . LYS A 1 248 ? -14.202 -15.448 22.267 1.00 36.66 248 LYS A N 1
ATOM 2049 C CA . LYS A 1 248 ? -13.803 -15.390 23.689 1.00 36.66 248 LYS A CA 1
ATOM 2050 C C . LYS A 1 248 ? -12.521 -16.235 23.814 1.00 36.66 248 LYS A C 1
ATOM 2052 O O . LYS A 1 248 ? -12.597 -17.405 23.427 1.00 36.66 248 LYS A O 1
ATOM 2057 N N . PRO A 1 249 ? -11.363 -15.699 24.238 1.00 38.34 249 PRO A N 1
ATOM 2058 C CA . PRO A 1 249 ? -10.175 -16.531 24.360 1.00 38.34 249 PRO A CA 1
ATOM 2059 C C . PRO A 1 249 ? -10.501 -17.674 25.323 1.00 38.34 249 PRO A C 1
ATOM 2061 O O . PRO A 1 249 ? -10.921 -17.434 26.455 1.00 38.34 249 PRO A O 1
ATOM 2064 N N . ASN A 1 250 ? -10.385 -18.918 24.849 1.00 40.84 250 ASN A N 1
ATOM 2065 C CA . ASN A 1 250 ? -10.434 -20.072 25.734 1.00 40.84 250 ASN A CA 1
ATOM 2066 C C . ASN A 1 250 ? -9.129 -20.049 26.529 1.00 40.84 250 ASN A C 1
ATOM 2068 O O . ASN A 1 250 ? -8.057 -20.301 25.982 1.00 40.84 250 ASN A O 1
ATOM 2072 N N . LEU A 1 251 ? -9.243 -19.669 27.799 1.00 43.41 251 LEU A N 1
ATOM 2073 C CA . LEU A 1 251 ? -8.117 -19.386 28.682 1.00 43.41 251 LEU A CA 1
ATOM 2074 C C . LEU A 1 251 ? -7.187 -20.596 28.846 1.00 43.41 251 LEU A C 1
ATOM 2076 O O . LEU A 1 251 ? -5.979 -20.421 28.960 1.00 43.41 251 LEU A O 1
ATOM 2080 N N . LYS A 1 252 ? -7.738 -21.814 28.764 1.00 47.25 252 LYS A N 1
ATOM 2081 C CA . LYS A 1 252 ? -6.972 -23.062 28.800 1.00 47.25 252 LYS A CA 1
ATOM 2082 C C . LYS A 1 252 ? -5.994 -23.154 27.627 1.00 47.25 252 LYS A C 1
ATOM 2084 O O . LYS A 1 252 ? -4.809 -23.376 27.840 1.00 47.25 252 LYS A O 1
ATOM 2089 N N . ASN A 1 253 ? -6.467 -22.863 26.416 1.00 47.78 253 ASN A N 1
ATOM 2090 C CA . ASN A 1 253 ? -5.642 -22.906 25.208 1.00 47.78 253 ASN A CA 1
ATOM 2091 C C . ASN A 1 253 ? -4.572 -21.806 25.216 1.00 47.78 253 ASN A C 1
ATOM 2093 O O . ASN A 1 253 ? -3.457 -22.041 24.777 1.00 47.78 253 ASN A O 1
ATOM 2097 N N . VAL A 1 254 ? -4.890 -20.620 25.749 1.00 45.16 254 VAL A N 1
ATOM 2098 C CA . VAL A 1 254 ? -3.925 -19.513 25.872 1.00 45.16 254 VAL A CA 1
ATOM 2099 C C . VAL A 1 254 ? -2.817 -19.853 26.873 1.00 45.16 254 VAL A C 1
ATOM 2101 O O . VAL A 1 254 ? -1.663 -19.505 26.646 1.00 45.16 254 VAL A O 1
ATOM 2104 N N . ILE A 1 255 ? -3.141 -20.540 27.971 1.00 49.62 255 ILE A N 1
ATOM 2105 C CA . ILE A 1 255 ? -2.148 -20.973 28.962 1.00 49.62 255 ILE A CA 1
ATOM 2106 C C . ILE A 1 255 ? -1.287 -22.118 28.402 1.00 49.62 255 ILE A C 1
ATOM 2108 O O . ILE A 1 255 ? -0.069 -22.060 28.536 1.00 49.62 255 ILE A O 1
ATOM 2112 N N . GLU A 1 256 ? -1.884 -23.096 27.718 1.00 53.31 256 GLU A N 1
ATOM 2113 C CA . GLU A 1 256 ? -1.164 -24.201 27.059 1.00 53.31 256 GLU A CA 1
ATOM 2114 C C . GLU A 1 256 ? -0.284 -23.721 25.882 1.00 53.31 256 GLU A C 1
ATOM 2116 O O . GLU A 1 256 ? 0.811 -24.240 25.683 1.00 53.31 256 GLU A O 1
ATOM 2121 N N . GLU A 1 257 ? -0.702 -22.693 25.129 1.00 48.12 257 GLU A N 1
ATOM 2122 C CA . GLU A 1 257 ? 0.114 -22.075 24.065 1.00 48.12 257 GLU A CA 1
ATOM 2123 C C . GLU A 1 257 ? 1.252 -21.204 24.615 1.00 48.12 257 GLU A C 1
ATOM 2125 O O . GLU A 1 257 ? 2.313 -21.083 23.997 1.00 48.12 257 GLU A O 1
ATOM 2130 N N . LEU A 1 258 ? 1.040 -20.541 25.755 1.00 41.81 258 LEU A N 1
ATOM 2131 C CA . LEU A 1 258 ? 2.008 -19.598 26.310 1.00 41.81 258 LEU A CA 1
ATOM 2132 C C . LEU A 1 258 ? 2.968 -20.229 27.318 1.00 41.81 258 LEU A C 1
ATOM 2134 O O . LEU A 1 258 ? 3.999 -19.610 27.586 1.00 41.81 258 LEU A O 1
ATOM 2138 N N . PHE A 1 259 ? 2.700 -21.403 27.883 1.00 49.38 259 PHE A N 1
ATOM 2139 C CA . PHE A 1 259 ? 3.521 -21.968 28.956 1.00 49.38 259 PHE A CA 1
ATOM 2140 C C . PHE A 1 259 ? 3.729 -23.479 28.781 1.00 49.38 259 PHE A C 1
ATOM 2142 O O . PHE A 1 259 ? 2.806 -24.211 28.452 1.00 49.38 259 PHE A O 1
ATOM 2149 N N . GLU A 1 260 ? 4.956 -23.953 29.014 1.00 60.78 260 GLU A N 1
ATOM 2150 C CA . GLU A 1 260 ? 5.298 -25.382 28.958 1.00 60.78 260 GLU A CA 1
ATOM 2151 C C . GLU A 1 260 ? 4.594 -26.168 30.080 1.00 60.78 260 GLU A C 1
ATOM 2153 O O . GLU A 1 260 ? 4.418 -25.655 31.189 1.00 60.78 260 GLU A O 1
ATOM 2158 N N . ASN A 1 261 ? 4.247 -27.435 29.826 1.00 59.44 261 ASN A N 1
ATOM 2159 C CA . ASN A 1 261 ? 3.501 -28.285 30.768 1.00 59.44 261 ASN A CA 1
ATOM 2160 C C . ASN A 1 261 ? 4.163 -28.398 32.154 1.00 59.44 261 ASN A C 1
ATOM 2162 O O . ASN A 1 261 ? 3.470 -28.390 33.172 1.00 59.44 261 ASN A O 1
ATOM 2166 N N . ASP A 1 262 ? 5.496 -28.433 32.210 1.00 55.22 262 ASP A N 1
ATOM 2167 C CA . ASP A 1 262 ? 6.242 -28.510 33.471 1.00 55.22 262 ASP A CA 1
ATOM 2168 C C . ASP A 1 262 ? 6.121 -27.219 34.301 1.00 55.22 262 ASP A C 1
ATOM 2170 O O . ASP A 1 262 ? 6.041 -27.268 35.528 1.00 55.22 262 ASP A O 1
ATOM 2174 N N . PHE A 1 263 ? 6.021 -26.059 33.641 1.00 55.97 263 PHE A N 1
ATOM 2175 C CA . PHE A 1 263 ? 5.810 -24.763 34.296 1.00 55.97 263 PHE A CA 1
ATOM 2176 C C . PHE A 1 263 ? 4.382 -24.624 34.836 1.00 55.97 263 PHE A C 1
ATOM 2178 O O . PHE A 1 263 ? 4.173 -24.078 35.920 1.00 55.97 263 PHE A O 1
ATOM 2185 N N . ILE A 1 264 ? 3.396 -25.145 34.100 1.00 59.59 264 ILE A N 1
ATOM 2186 C CA . ILE A 1 264 ? 1.999 -25.194 34.549 1.00 59.59 264 ILE A CA 1
ATOM 2187 C C . ILE A 1 264 ? 1.894 -26.058 35.812 1.00 59.59 264 ILE A C 1
ATOM 2189 O O . ILE A 1 264 ? 1.274 -25.643 36.791 1.00 59.59 264 ILE A O 1
ATOM 2193 N N . LYS A 1 265 ? 2.565 -27.214 35.826 1.00 67.19 265 LYS A N 1
ATOM 2194 C CA . LYS A 1 265 ? 2.599 -28.126 36.974 1.00 67.19 265 LYS A CA 1
ATOM 2195 C C . LYS A 1 265 ? 3.245 -27.487 38.209 1.00 67.19 265 LYS A C 1
ATOM 2197 O O . LYS A 1 265 ? 2.673 -27.535 39.294 1.00 67.19 265 LYS A O 1
ATOM 2202 N N . GLU A 1 266 ? 4.374 -26.805 38.036 1.00 56.78 266 GLU A N 1
ATOM 2203 C CA . GLU A 1 266 ? 5.048 -26.062 39.109 1.00 56.78 266 GLU A CA 1
ATOM 2204 C C . GLU A 1 266 ? 4.168 -24.930 39.676 1.00 56.78 266 GLU A C 1
ATOM 2206 O O . GLU A 1 266 ? 4.092 -24.726 40.890 1.00 56.78 266 GLU A O 1
ATOM 2211 N N . ALA A 1 267 ? 3.459 -24.195 38.815 1.00 56.03 267 ALA A N 1
ATOM 2212 C CA . ALA A 1 267 ? 2.537 -23.142 39.238 1.00 56.03 267 ALA A CA 1
ATOM 2213 C C . ALA A 1 267 ? 1.314 -23.694 40.002 1.00 56.03 267 ALA A C 1
ATOM 2215 O O . ALA A 1 267 ? 0.832 -23.045 40.934 1.00 56.03 267 ALA A O 1
ATOM 2216 N N . GLN A 1 268 ? 0.848 -24.900 39.664 1.00 70.44 268 GLN A N 1
ATOM 2217 C CA . GLN A 1 268 ? -0.193 -25.613 40.415 1.00 70.44 268 GLN A CA 1
ATOM 2218 C C . GLN A 1 268 ? 0.309 -26.113 41.775 1.00 70.44 268 GLN A C 1
ATOM 2220 O O . GLN A 1 268 ? -0.397 -26.003 42.775 1.00 70.44 268 GLN A O 1
ATOM 2225 N N . GLU A 1 269 ? 1.540 -26.623 41.845 1.00 70.81 269 GLU A N 1
ATOM 2226 C CA . GLU A 1 269 ? 2.175 -27.057 43.097 1.00 70.81 269 GLU A CA 1
ATOM 2227 C C . GLU A 1 269 ? 2.413 -25.885 44.062 1.00 70.81 269 GLU A C 1
ATOM 2229 O O . GLU A 1 269 ? 2.301 -26.041 45.278 1.00 70.81 269 GLU A O 1
ATOM 2234 N N . ARG A 1 270 ? 2.671 -24.687 43.523 1.00 62.91 270 ARG A N 1
ATOM 2235 C CA . ARG A 1 270 ? 2.833 -23.440 44.287 1.00 62.91 270 ARG A CA 1
ATOM 2236 C C . ARG A 1 270 ? 1.508 -22.744 44.639 1.00 62.91 270 ARG A C 1
ATOM 2238 O O . ARG A 1 270 ? 1.549 -21.636 45.169 1.00 62.91 270 ARG A O 1
ATOM 2245 N N . ASN A 1 271 ? 0.354 -23.363 44.364 1.00 61.22 271 ASN A N 1
ATOM 2246 C CA . ASN A 1 271 ? -0.991 -22.794 44.556 1.00 61.22 271 ASN A CA 1
ATOM 2247 C C . ASN A 1 271 ? -1.220 -21.445 43.838 1.00 61.22 271 ASN A C 1
ATOM 2249 O O . ASN A 1 271 ? -2.018 -20.627 44.291 1.00 61.22 271 ASN A O 1
ATOM 2253 N N . ILE A 1 272 ? -0.517 -21.198 42.728 1.00 59.97 272 ILE A N 1
ATOM 2254 C CA . ILE A 1 272 ? -0.700 -20.002 41.886 1.00 59.97 272 ILE A CA 1
ATOM 2255 C C . ILE A 1 272 ? -1.826 -20.238 40.867 1.00 59.97 272 ILE A C 1
ATOM 2257 O O . ILE A 1 272 ? -2.557 -19.313 40.531 1.00 59.97 272 ILE A O 1
ATOM 2261 N N . LEU A 1 273 ? -1.973 -21.480 40.397 1.00 61.91 273 LEU A N 1
ATOM 2262 C CA . LEU A 1 273 ? -3.044 -21.944 39.511 1.00 61.91 273 LEU A CA 1
ATOM 2263 C C . LEU A 1 273 ? -3.827 -23.069 40.189 1.00 61.91 273 LEU A C 1
ATOM 2265 O O . LEU A 1 273 ? -3.240 -23.889 40.899 1.00 61.91 273 LEU A O 1
ATOM 2269 N N . SER A 1 274 ? -5.136 -23.164 39.944 1.00 62.44 274 SER A N 1
ATOM 2270 C CA . SER A 1 274 ? -5.899 -24.312 40.436 1.00 62.44 274 SER A CA 1
ATOM 2271 C C . SER A 1 274 ? -5.514 -25.610 39.704 1.00 62.44 274 SER A C 1
ATOM 2273 O O . SER A 1 274 ? -5.072 -25.619 38.550 1.00 62.44 274 SER A O 1
ATOM 2275 N N . LYS A 1 275 ? -5.697 -26.750 40.385 1.00 60.72 275 LYS A N 1
ATOM 2276 C CA . LYS A 1 275 ? -5.384 -28.081 39.833 1.00 60.72 275 LYS A CA 1
ATOM 2277 C C . LYS A 1 275 ? -6.260 -28.462 38.632 1.00 60.72 275 LYS A C 1
ATOM 2279 O O . LYS A 1 275 ? -5.811 -29.233 37.792 1.00 60.72 275 LYS A O 1
ATOM 2284 N N . ASN A 1 276 ? -7.474 -27.913 38.538 1.00 60.41 276 ASN A N 1
ATOM 2285 C CA . ASN A 1 276 ? -8.420 -28.161 37.449 1.00 60.41 276 ASN A CA 1
ATOM 2286 C C . ASN A 1 276 ? -8.799 -26.829 36.793 1.00 60.41 276 ASN A C 1
ATOM 2288 O O . ASN A 1 276 ? -9.809 -26.223 37.144 1.00 60.41 276 ASN A O 1
ATOM 2292 N N . ILE A 1 277 ? -7.982 -26.395 35.832 1.00 57.91 277 ILE A N 1
ATOM 2293 C CA . ILE A 1 277 ? -8.178 -25.137 35.103 1.00 57.91 277 ILE A CA 1
ATOM 2294 C C . ILE A 1 277 ? -9.493 -25.214 34.312 1.00 57.91 277 ILE A C 1
ATOM 2296 O O . ILE A 1 277 ? -9.609 -25.957 33.333 1.00 57.91 277 ILE A O 1
ATOM 2300 N N . SER A 1 278 ? -10.483 -24.441 34.755 1.00 56.03 278 SER A N 1
ATOM 2301 C CA . SER A 1 278 ? -11.773 -24.236 34.089 1.00 56.03 278 SER A CA 1
ATOM 2302 C C . SER A 1 278 ? -11.811 -22.855 33.431 1.00 56.03 278 SER A C 1
ATOM 2304 O O . SER A 1 278 ? -11.046 -21.966 33.802 1.00 56.03 278 SER A O 1
ATOM 2306 N N . SER A 1 279 ? -12.730 -22.638 32.483 1.00 49.50 279 SER A N 1
ATOM 2307 C CA . SER A 1 279 ? -12.964 -21.309 31.899 1.00 49.50 279 SER A CA 1
ATOM 2308 C C . SER A 1 279 ? -13.399 -20.252 32.923 1.00 49.50 279 SER A C 1
ATOM 2310 O O . SER A 1 279 ? -13.306 -19.066 32.621 1.00 49.50 279 SER A O 1
ATOM 2312 N N . ASP A 1 280 ? -13.848 -20.684 34.108 1.00 48.56 280 ASP A N 1
ATOM 2313 C CA . ASP A 1 280 ? -14.446 -19.845 35.154 1.00 48.56 280 ASP A CA 1
ATOM 2314 C C . ASP A 1 280 ? -13.621 -19.832 36.464 1.00 48.56 280 ASP A C 1
ATOM 2316 O O . ASP A 1 280 ? -14.149 -19.547 37.538 1.00 48.56 280 ASP A O 1
ATOM 2320 N N . ASP A 1 281 ? -12.334 -20.185 36.406 1.00 49.12 281 ASP A N 1
ATOM 2321 C CA . ASP A 1 281 ? -11.455 -20.255 37.582 1.00 49.12 281 ASP A CA 1
ATOM 2322 C C . ASP A 1 281 ? -11.176 -18.856 38.191 1.00 49.12 281 ASP A C 1
ATOM 2324 O O . ASP A 1 281 ? -10.630 -17.985 37.507 1.00 49.12 281 ASP A O 1
ATOM 2328 N N . PRO A 1 282 ? -11.502 -18.617 39.479 1.00 47.69 282 PRO A N 1
ATOM 2329 C CA . PRO A 1 282 ? -11.343 -17.311 40.120 1.00 47.69 282 PRO A CA 1
ATOM 2330 C C . PRO A 1 282 ? -9.883 -16.908 40.399 1.00 47.69 282 PRO A C 1
ATOM 2332 O O . PRO A 1 282 ? -9.633 -15.741 40.684 1.00 47.69 282 PRO A O 1
ATOM 2335 N N . THR A 1 283 ? -8.917 -17.834 40.321 1.00 47.06 283 THR A N 1
ATOM 2336 C CA . THR A 1 283 ? -7.469 -17.546 40.476 1.00 47.06 283 THR A CA 1
ATOM 2337 C C . THR A 1 283 ? -6.831 -16.944 39.217 1.00 47.06 283 THR A C 1
ATOM 2339 O O . THR A 1 283 ? -5.667 -16.544 39.233 1.00 47.06 283 THR A O 1
ATOM 2342 N N . LEU A 1 284 ? -7.600 -16.860 38.128 1.00 51.69 284 LEU A N 1
ATOM 2343 C CA . LEU A 1 284 ? -7.146 -16.556 36.771 1.00 51.69 284 LEU A CA 1
ATOM 2344 C C . LEU A 1 284 ? -7.709 -15.231 36.224 1.00 51.69 284 LEU A C 1
ATOM 2346 O O . LEU A 1 284 ? -7.883 -15.063 35.015 1.00 51.69 284 LEU A O 1
ATOM 2350 N N . ASP A 1 285 ? -7.969 -14.269 37.111 1.00 50.03 285 ASP A N 1
ATOM 2351 C CA . ASP A 1 285 ? -8.228 -12.886 36.715 1.00 50.03 285 ASP A CA 1
ATOM 2352 C C . ASP A 1 285 ? -6.980 -12.231 36.070 1.00 50.03 285 ASP A C 1
ATOM 2354 O O . ASP A 1 285 ? -5.882 -12.798 36.040 1.00 50.03 285 ASP A O 1
ATOM 2358 N N . ASP A 1 286 ? -7.135 -11.021 35.515 1.00 43.22 286 ASP A N 1
ATOM 2359 C CA . ASP A 1 286 ? -6.038 -10.286 34.852 1.00 43.22 286 ASP A CA 1
ATOM 2360 C C . ASP A 1 286 ? -4.774 -10.172 35.739 1.00 43.22 286 ASP A C 1
ATOM 2362 O O . ASP A 1 286 ? -3.660 -10.078 35.219 1.00 43.22 286 ASP A O 1
ATOM 2366 N N . PHE A 1 287 ? -4.922 -10.227 37.070 1.00 41.62 287 PHE A N 1
ATOM 2367 C CA . PHE A 1 287 ? -3.822 -10.171 38.034 1.00 41.62 287 PHE A CA 1
ATOM 2368 C C . PHE A 1 287 ? -3.027 -11.490 38.102 1.00 41.62 287 PHE A C 1
ATOM 2370 O O . PHE A 1 287 ? -1.788 -11.469 38.149 1.00 41.62 287 PHE A O 1
ATOM 2377 N N . GLY A 1 288 ? -3.703 -12.641 38.028 1.00 51.38 288 GLY A N 1
ATOM 2378 C CA . GLY A 1 288 ? -3.066 -13.959 37.920 1.00 51.38 288 GLY A CA 1
ATOM 2379 C C . GLY A 1 288 ? -2.235 -14.118 36.638 1.00 51.38 288 GLY A C 1
ATOM 2380 O O . GLY A 1 288 ? -1.075 -14.541 36.685 1.00 51.38 288 GLY A O 1
ATOM 2381 N N . LEU A 1 289 ? -2.771 -13.680 35.490 1.00 52.25 289 LEU A N 1
ATOM 2382 C CA . LEU A 1 289 ? -2.071 -13.726 34.194 1.00 52.25 289 LEU A CA 1
ATOM 2383 C C . LEU A 1 289 ? -0.838 -12.812 34.154 1.00 52.25 289 LEU A C 1
ATOM 2385 O O . LEU A 1 289 ? 0.212 -13.199 33.632 1.00 52.25 289 LEU A O 1
ATOM 2389 N N . GLU A 1 290 ? -0.923 -11.614 34.739 1.00 49.31 290 GLU A N 1
ATOM 2390 C CA . GLU A 1 290 ? 0.215 -10.692 34.812 1.00 49.31 290 GLU A CA 1
ATOM 2391 C C . GLU A 1 290 ? 1.360 -11.265 35.670 1.00 49.31 290 GLU A C 1
ATOM 2393 O O . GLU A 1 290 ? 2.541 -11.097 35.344 1.00 49.31 290 GLU A O 1
ATOM 2398 N N . THR A 1 291 ? 1.017 -11.997 36.732 1.00 53.91 291 THR A N 1
ATOM 2399 C CA . THR A 1 291 ? 1.972 -12.682 37.615 1.00 53.91 291 THR A CA 1
ATOM 2400 C C . THR A 1 291 ? 2.695 -13.824 36.884 1.00 53.91 291 THR A C 1
ATOM 2402 O O . THR A 1 291 ? 3.925 -13.918 36.948 1.00 53.91 291 THR A O 1
ATOM 2405 N N . LEU A 1 292 ? 1.975 -14.625 36.091 1.00 52.62 292 LEU A N 1
ATOM 2406 C CA . LEU A 1 292 ? 2.544 -15.709 35.272 1.00 52.62 292 LEU A CA 1
ATOM 2407 C C . LEU A 1 292 ? 3.470 -15.187 34.159 1.00 52.62 292 LEU A C 1
ATOM 2409 O O . LEU A 1 292 ? 4.558 -15.724 33.928 1.00 52.62 292 LEU A O 1
ATOM 2413 N N . VAL A 1 293 ? 3.094 -14.087 33.499 1.00 52.66 293 VAL A N 1
ATOM 2414 C CA . VAL A 1 293 ? 3.917 -13.450 32.454 1.00 52.66 293 VAL A CA 1
ATOM 2415 C C . VAL A 1 293 ? 5.206 -12.852 33.030 1.00 52.66 293 VAL A C 1
ATOM 2417 O O . VAL A 1 293 ? 6.260 -12.924 32.385 1.00 52.66 293 VAL A O 1
ATOM 2420 N N . LYS A 1 294 ? 5.162 -12.289 34.246 1.00 51.62 294 LYS A N 1
ATOM 2421 C CA . LYS A 1 294 ? 6.357 -11.792 34.953 1.00 51.62 294 LYS A CA 1
ATOM 2422 C C . LYS A 1 294 ? 7.344 -12.922 35.267 1.00 51.62 294 LYS A C 1
ATOM 2424 O O . LYS A 1 294 ? 8.542 -12.733 35.067 1.00 51.62 294 LYS A O 1
ATOM 2429 N N . LEU A 1 295 ? 6.855 -14.104 35.650 1.00 49.66 295 LEU A N 1
ATOM 2430 C CA . LEU A 1 295 ? 7.685 -15.291 35.894 1.00 49.66 295 LEU A CA 1
ATOM 2431 C C . LEU A 1 295 ? 8.327 -15.844 34.604 1.00 49.66 295 LEU A C 1
ATOM 2433 O O . LEU A 1 295 ? 9.520 -16.143 34.599 1.00 49.66 295 LEU A O 1
ATOM 2437 N N . LYS A 1 296 ? 7.599 -15.893 33.475 1.00 45.03 296 LYS A N 1
ATOM 2438 C CA . LYS A 1 296 ? 8.149 -16.351 32.178 1.00 45.03 296 LYS A CA 1
ATOM 2439 C C . LYS A 1 296 ? 9.205 -15.404 31.598 1.00 45.03 296 LYS A C 1
ATOM 2441 O O . LYS A 1 296 ? 10.217 -15.862 31.067 1.00 45.03 296 LYS A O 1
ATOM 2446 N N . LYS A 1 297 ? 9.023 -14.083 31.728 1.00 45.75 297 LYS A N 1
ATOM 2447 C CA . LYS A 1 297 ? 10.003 -13.081 31.253 1.00 45.75 297 LYS A CA 1
ATOM 2448 C C . LYS A 1 297 ? 11.377 -13.201 31.918 1.00 45.75 297 LYS A C 1
ATOM 2450 O O . LYS A 1 297 ? 12.361 -12.768 31.321 1.00 45.75 297 LYS A O 1
ATOM 2455 N N . HIS A 1 298 ? 11.458 -13.801 33.105 1.00 43.69 298 HIS A N 1
ATOM 2456 C CA . HIS A 1 298 ? 12.730 -14.105 33.758 1.00 43.69 298 HIS A CA 1
ATOM 2457 C C . HIS A 1 298 ? 13.463 -15.319 33.152 1.00 43.69 298 HIS A C 1
ATOM 2459 O O . HIS A 1 298 ? 14.668 -15.432 33.354 1.00 43.69 298 HIS A O 1
ATOM 2465 N N . LYS A 1 299 ? 12.786 -16.180 32.372 1.00 40.56 299 LYS A N 1
ATOM 2466 C CA . LYS A 1 299 ? 13.338 -17.438 31.829 1.00 40.56 299 LYS A CA 1
ATOM 2467 C C . LYS A 1 299 ? 13.765 -17.361 30.346 1.00 40.56 299 LYS A C 1
ATOM 2469 O O . LYS A 1 299 ? 14.640 -18.113 29.942 1.00 40.56 299 LYS A O 1
ATOM 2474 N N . SER A 1 300 ? 13.199 -16.458 29.527 1.00 39.78 300 SER A N 1
ATOM 2475 C CA . SER A 1 300 ? 13.285 -16.524 28.046 1.00 39.78 300 SER A CA 1
ATOM 2476 C C . SER A 1 300 ? 14.142 -15.453 27.330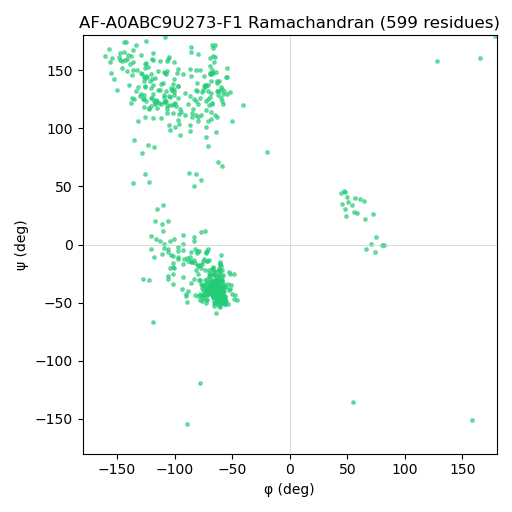 1.00 39.78 300 SER A C 1
ATOM 2478 O O . SER A 1 300 ? 13.791 -15.025 26.229 1.00 39.78 300 SER A O 1
ATOM 2480 N N . LYS A 1 301 ? 15.251 -14.971 27.904 1.00 38.84 301 LYS A N 1
ATOM 2481 C CA . LYS A 1 301 ? 16.185 -14.072 27.187 1.00 38.84 301 LYS A CA 1
ATOM 2482 C C . LYS A 1 301 ? 17.398 -14.845 26.647 1.00 38.84 301 LYS A C 1
ATOM 2484 O O . LYS A 1 301 ? 18.365 -15.021 27.379 1.00 38.84 301 LYS A O 1
ATOM 2489 N N . VAL A 1 302 ? 17.418 -15.175 25.350 1.00 49.25 302 VAL A N 1
ATOM 2490 C CA . VAL A 1 302 ? 18.690 -15.191 24.597 1.00 49.25 302 VAL A CA 1
ATOM 2491 C C . VAL A 1 302 ? 18.970 -13.733 24.242 1.00 49.25 302 VAL A C 1
ATOM 2493 O O . VAL A 1 302 ? 18.233 -13.110 23.484 1.00 49.25 302 VAL A O 1
ATOM 2496 N N . SER A 1 303 ? 19.944 -13.125 24.915 1.00 51.84 303 SER A N 1
ATOM 2497 C CA . SER A 1 303 ? 20.245 -11.700 24.745 1.00 51.84 303 SER A CA 1
ATOM 2498 C C . SER A 1 303 ? 20.828 -11.405 23.353 1.00 51.84 303 SER A C 1
ATOM 2500 O O . SER A 1 303 ? 21.585 -12.222 22.836 1.00 51.84 303 SER A O 1
ATOM 2502 N N . ASN A 1 304 ? 20.541 -10.225 22.780 1.00 51.47 304 ASN A N 1
ATOM 2503 C CA . ASN A 1 304 ? 21.124 -9.742 21.509 1.00 51.47 304 ASN A CA 1
ATOM 2504 C C . ASN A 1 304 ? 22.660 -9.882 21.446 1.00 51.47 304 ASN A C 1
ATOM 2506 O O . ASN A 1 304 ? 23.217 -10.059 20.368 1.00 51.47 304 ASN A O 1
ATOM 2510 N N . ASN A 1 305 ? 23.320 -9.891 22.605 1.00 58.72 305 ASN A N 1
ATOM 2511 C CA . ASN A 1 305 ? 24.756 -10.103 22.754 1.00 58.72 305 ASN A CA 1
ATOM 2512 C C . ASN A 1 305 ? 25.236 -11.460 22.186 1.00 58.72 305 ASN A C 1
ATOM 2514 O O . ASN A 1 305 ? 26.352 -11.570 21.691 1.00 58.72 305 ASN A O 1
ATOM 2518 N N . PHE A 1 306 ? 24.402 -12.508 22.216 1.00 66.38 306 PHE A N 1
ATOM 2519 C CA . PHE A 1 306 ? 24.777 -13.828 21.688 1.00 66.38 306 PHE A CA 1
ATOM 2520 C C . PHE A 1 306 ? 24.738 -13.884 20.157 1.00 66.38 306 PHE A C 1
ATOM 2522 O O . PHE A 1 306 ? 25.588 -14.527 19.554 1.00 66.38 306 PHE A O 1
ATOM 2529 N N . ILE A 1 307 ? 23.803 -13.176 19.517 1.00 67.62 307 ILE A N 1
ATOM 2530 C CA . ILE A 1 307 ? 23.731 -13.105 18.049 1.00 67.62 307 ILE A CA 1
ATOM 2531 C C . ILE A 1 307 ? 24.921 -12.313 17.499 1.00 67.62 307 ILE A C 1
ATOM 2533 O O . ILE A 1 307 ? 25.508 -12.701 16.492 1.00 67.62 307 ILE A O 1
ATOM 2537 N N . GLU A 1 308 ? 25.303 -11.221 18.166 1.00 70.38 308 GLU A N 1
ATOM 2538 C CA . GLU A 1 308 ? 26.505 -10.458 17.808 1.00 70.38 308 GLU A CA 1
ATOM 2539 C C . GLU A 1 308 ? 27.765 -11.317 17.943 1.00 70.38 308 GLU A C 1
ATOM 2541 O O . GLU A 1 308 ? 28.572 -11.359 17.018 1.00 70.38 308 GLU A O 1
ATOM 2546 N N . LYS A 1 309 ? 27.883 -12.087 19.033 1.00 76.75 309 LYS A N 1
ATOM 2547 C CA . LYS A 1 309 ? 28.991 -13.030 19.217 1.00 76.75 309 LYS A CA 1
ATOM 2548 C C . LYS A 1 309 ? 29.030 -14.115 18.131 1.00 76.75 309 LYS A C 1
ATOM 2550 O O . LYS A 1 309 ? 30.098 -14.376 17.597 1.00 76.75 309 LYS A O 1
ATOM 2555 N N . ALA A 1 310 ? 27.887 -14.703 17.774 1.00 78.19 310 ALA A N 1
ATOM 2556 C CA . ALA A 1 310 ? 27.791 -15.731 16.732 1.00 78.19 310 ALA A CA 1
ATOM 2557 C C . ALA A 1 310 ? 28.156 -15.211 15.330 1.00 78.19 310 ALA A C 1
ATOM 2559 O O . ALA A 1 310 ? 28.758 -15.927 14.539 1.00 78.19 310 ALA A O 1
ATOM 2560 N N . ASN A 1 311 ? 27.809 -13.961 15.009 1.00 79.38 311 ASN A N 1
ATOM 2561 C CA . ASN A 1 311 ? 28.187 -13.349 13.731 1.00 79.38 311 ASN A CA 1
ATOM 2562 C C . ASN A 1 311 ? 29.672 -12.952 13.664 1.00 79.38 311 ASN A C 1
ATOM 2564 O O . ASN A 1 311 ? 30.147 -12.637 12.579 1.00 79.38 311 ASN A O 1
ATOM 2568 N N . GLY A 1 312 ? 30.390 -12.949 14.792 1.00 78.44 312 GLY A N 1
ATOM 2569 C CA . GLY A 1 312 ? 31.837 -12.729 14.833 1.00 78.44 312 GLY A CA 1
ATOM 2570 C C . GLY A 1 312 ? 32.670 -13.969 14.488 1.00 78.44 312 GLY A C 1
ATOM 2571 O O . GLY A 1 312 ? 33.888 -13.860 14.379 1.00 78.44 312 GLY A O 1
ATOM 2572 N N . THR A 1 313 ? 32.039 -15.137 14.333 1.00 82.94 313 THR A N 1
ATOM 2573 C CA . THR A 1 313 ? 32.710 -16.389 13.964 1.00 82.94 313 THR A CA 1
ATOM 2574 C C . THR A 1 313 ? 33.120 -16.370 12.489 1.00 82.94 313 THR A C 1
ATOM 2576 O O . THR A 1 313 ? 32.332 -15.974 11.631 1.00 82.94 313 THR A O 1
ATOM 2579 N N . ASN A 1 314 ? 34.338 -16.834 12.185 1.00 87.81 314 ASN A N 1
ATOM 2580 C CA . ASN A 1 314 ? 34.840 -16.920 10.815 1.00 87.81 314 ASN A CA 1
ATOM 2581 C C . ASN A 1 314 ? 34.066 -17.985 10.018 1.00 87.81 314 ASN A C 1
ATOM 2583 O O . ASN A 1 314 ? 34.237 -19.187 10.234 1.00 87.81 314 ASN A O 1
ATOM 2587 N N . LEU A 1 315 ? 33.216 -17.541 9.091 1.00 89.38 315 LEU A N 1
ATOM 2588 C CA . LEU A 1 315 ? 32.338 -18.419 8.319 1.00 89.38 315 LEU A CA 1
ATOM 2589 C C . LEU A 1 315 ? 33.113 -19.359 7.386 1.00 89.38 315 LEU A C 1
ATOM 2591 O O . LEU A 1 315 ? 32.678 -20.489 7.193 1.00 89.38 315 LEU A O 1
ATOM 2595 N N . ILE A 1 316 ? 34.263 -18.936 6.847 1.00 88.56 316 ILE A N 1
ATOM 2596 C CA . ILE A 1 316 ? 35.113 -19.799 6.009 1.00 88.56 316 ILE A CA 1
ATOM 2597 C C . ILE A 1 316 ? 35.590 -20.996 6.831 1.00 88.56 316 ILE A C 1
ATOM 2599 O O . ILE A 1 316 ? 35.362 -22.135 6.438 1.00 88.56 316 ILE A O 1
ATOM 2603 N N . GLU A 1 317 ? 36.182 -20.740 8.000 1.00 88.75 317 GLU A N 1
ATOM 2604 C CA . GLU A 1 317 ? 36.708 -21.806 8.863 1.00 88.75 317 GLU A CA 1
ATOM 2605 C C . GLU A 1 317 ? 35.600 -22.739 9.352 1.00 88.75 317 GLU A C 1
ATOM 2607 O O . GLU A 1 317 ? 35.781 -23.959 9.374 1.00 88.75 317 GLU A O 1
ATOM 2612 N N . PHE A 1 318 ? 34.441 -22.176 9.708 1.00 91.56 318 PHE A N 1
ATOM 2613 C CA . PHE A 1 318 ? 33.278 -22.955 10.115 1.00 91.56 318 PHE A CA 1
ATOM 2614 C C . PHE A 1 318 ? 32.806 -23.889 8.996 1.00 91.56 318 PHE A C 1
ATOM 2616 O O . PHE A 1 318 ? 32.621 -25.079 9.236 1.00 91.56 318 PHE A O 1
ATOM 2623 N N . LEU A 1 319 ? 32.637 -23.384 7.769 1.00 91.38 319 LEU A N 1
ATOM 2624 C CA . LEU A 1 319 ? 32.138 -24.191 6.655 1.00 91.38 319 LEU A CA 1
ATOM 2625 C C . LEU A 1 319 ? 33.154 -25.234 6.194 1.00 91.38 319 LEU A C 1
ATOM 2627 O O . LEU A 1 319 ? 32.767 -26.369 5.952 1.00 91.38 319 LEU A O 1
ATOM 2631 N N . GLU A 1 320 ? 34.446 -24.908 6.150 1.00 88.38 320 GLU A N 1
ATOM 2632 C CA . GLU A 1 320 ? 35.487 -25.890 5.821 1.00 88.38 320 GLU A CA 1
ATOM 2633 C C . GLU A 1 320 ? 35.578 -27.021 6.857 1.00 88.38 320 GLU A C 1
ATOM 2635 O O . GLU A 1 320 ? 35.898 -28.155 6.503 1.00 88.38 320 GLU A O 1
ATOM 2640 N N . SER A 1 321 ? 35.289 -26.723 8.128 1.00 87.38 321 SER A N 1
ATOM 2641 C CA . SER A 1 321 ? 35.403 -27.694 9.222 1.00 87.38 321 SER A CA 1
ATOM 2642 C C . SER A 1 321 ? 34.133 -28.516 9.436 1.00 87.38 321 SER A C 1
ATOM 2644 O O . SER A 1 321 ? 34.215 -29.704 9.740 1.00 87.38 321 SER A O 1
ATOM 2646 N N . VAL A 1 322 ? 32.964 -27.881 9.330 1.00 89.25 322 VAL A N 1
ATOM 2647 C CA . VAL A 1 322 ? 31.672 -28.462 9.731 1.00 89.25 322 VAL A CA 1
ATOM 2648 C C . VAL A 1 322 ? 30.822 -28.871 8.524 1.00 89.25 322 VAL A C 1
ATOM 2650 O O . VAL A 1 322 ? 30.073 -29.837 8.632 1.00 89.25 322 VAL A O 1
ATOM 2653 N N . HIS A 1 323 ? 30.960 -28.189 7.378 1.00 88.69 323 HIS A N 1
ATOM 2654 C CA . HIS A 1 323 ? 30.175 -28.433 6.156 1.00 88.69 323 HIS A CA 1
ATOM 2655 C C . HIS A 1 323 ? 31.025 -28.425 4.868 1.00 88.69 323 HIS A C 1
ATOM 2657 O O . HIS A 1 323 ? 30.707 -27.678 3.928 1.00 88.69 323 HIS A O 1
ATOM 2663 N N . PRO A 1 324 ? 32.115 -29.213 4.784 1.00 88.62 324 PRO A N 1
ATOM 2664 C CA . PRO A 1 324 ? 33.021 -29.191 3.634 1.00 88.62 324 PRO A CA 1
ATOM 2665 C C . PRO A 1 324 ? 32.337 -29.559 2.308 1.00 88.62 324 PRO A C 1
ATOM 2667 O O . PRO A 1 324 ? 32.784 -29.137 1.247 1.00 88.62 324 PRO A O 1
ATOM 2670 N N . GLU A 1 325 ? 31.241 -30.315 2.350 1.00 87.38 325 GLU A N 1
ATOM 2671 C CA . GLU A 1 325 ? 30.429 -30.691 1.190 1.00 87.38 325 GLU A CA 1
ATOM 2672 C C . GLU A 1 325 ? 29.642 -29.525 0.578 1.00 87.38 325 GLU A C 1
ATOM 2674 O O . GLU A 1 325 ? 29.258 -29.586 -0.588 1.00 87.38 325 GLU A O 1
ATOM 2679 N N . SER A 1 326 ? 29.400 -28.461 1.347 1.00 85.12 326 SER A N 1
ATOM 2680 C CA . SER A 1 326 ? 28.581 -27.320 0.918 1.00 85.12 326 SER A CA 1
ATOM 2681 C C . SER A 1 326 ? 29.364 -26.254 0.138 1.00 85.12 326 SER A C 1
ATOM 2683 O O . SER A 1 326 ? 28.775 -25.303 -0.391 1.00 85.12 326 SER A O 1
ATOM 2685 N N . VAL A 1 327 ? 30.692 -26.398 0.046 1.00 90.38 327 VAL A N 1
ATOM 2686 C CA . VAL A 1 327 ? 31.606 -25.382 -0.489 1.00 90.38 327 VAL A CA 1
ATOM 2687 C C . VAL A 1 327 ? 32.658 -25.969 -1.431 1.00 90.38 327 VAL A C 1
ATOM 2689 O O . VAL A 1 327 ? 33.082 -27.111 -1.297 1.00 90.38 327 VAL A O 1
ATOM 2692 N N . THR A 1 328 ? 33.107 -25.176 -2.404 1.00 89.62 328 THR A N 1
ATOM 2693 C CA . THR A 1 328 ? 34.180 -25.532 -3.347 1.00 89.62 328 THR A CA 1
ATOM 2694 C C . THR A 1 328 ? 35.083 -24.329 -3.618 1.00 89.62 328 THR A C 1
ATOM 2696 O O . THR A 1 328 ? 34.715 -23.191 -3.341 1.00 89.62 328 THR A O 1
ATOM 2699 N N . TYR A 1 329 ? 36.283 -24.555 -4.157 1.00 86.75 329 TYR A N 1
ATOM 2700 C CA . TYR A 1 329 ? 37.194 -23.472 -4.536 1.00 86.75 329 TYR A CA 1
ATOM 2701 C C . TYR A 1 329 ? 37.086 -23.154 -6.028 1.00 86.75 329 TYR A C 1
ATOM 2703 O O . TYR A 1 329 ? 37.284 -24.026 -6.873 1.00 86.75 329 TYR A O 1
ATOM 2711 N N . SER A 1 330 ? 36.844 -21.883 -6.352 1.00 79.56 330 SER A N 1
ATOM 2712 C CA . SER A 1 330 ? 36.812 -21.371 -7.725 1.00 79.56 330 SER A CA 1
ATOM 2713 C C . SER A 1 330 ? 37.584 -20.057 -7.815 1.00 79.56 330 SER A C 1
ATOM 2715 O O . SER A 1 330 ? 37.340 -19.122 -7.052 1.00 79.56 330 SER A O 1
ATOM 2717 N N . ASN A 1 331 ? 38.559 -19.987 -8.728 1.00 77.94 331 ASN A N 1
ATOM 2718 C CA . ASN A 1 331 ? 39.431 -18.819 -8.929 1.00 77.94 331 ASN A CA 1
ATOM 2719 C C . ASN A 1 331 ? 40.080 -18.280 -7.636 1.00 77.94 331 ASN A C 1
ATOM 2721 O O . ASN A 1 331 ? 40.238 -17.074 -7.466 1.00 77.94 331 ASN A O 1
ATOM 2725 N N . GLY A 1 332 ? 40.448 -19.178 -6.716 1.00 77.12 332 GLY A N 1
ATOM 2726 C CA . GLY A 1 332 ? 41.087 -18.824 -5.444 1.00 77.12 332 GLY A CA 1
ATOM 2727 C C . GLY A 1 332 ? 40.136 -18.343 -4.341 1.00 77.12 332 GLY A C 1
ATOM 2728 O O . GLY A 1 332 ? 40.606 -18.092 -3.236 1.00 77.12 332 GLY A O 1
ATOM 2729 N N . ASN A 1 333 ? 38.827 -18.265 -4.601 1.00 83.44 333 ASN A N 1
ATOM 2730 C CA . ASN A 1 333 ? 37.809 -17.942 -3.601 1.00 83.44 333 ASN A CA 1
ATOM 2731 C C . ASN A 1 333 ? 36.998 -19.185 -3.220 1.00 83.44 333 ASN A C 1
ATOM 2733 O O . ASN A 1 333 ? 36.777 -20.067 -4.055 1.00 83.44 333 ASN A O 1
ATOM 2737 N N . LEU A 1 334 ? 36.524 -19.228 -1.974 1.00 87.00 334 LEU A N 1
ATOM 2738 C CA . LEU A 1 334 ? 35.568 -20.236 -1.526 1.00 87.00 334 LEU A CA 1
ATOM 2739 C C . LEU A 1 334 ? 34.167 -19.849 -2.024 1.00 87.00 334 LEU A C 1
ATOM 2741 O O . LEU A 1 334 ? 33.713 -18.727 -1.798 1.00 87.00 334 LEU A O 1
ATOM 2745 N N . VAL A 1 335 ? 33.491 -20.760 -2.717 1.00 88.56 335 VAL A N 1
ATOM 2746 C CA . VAL A 1 335 ? 32.145 -20.569 -3.273 1.00 88.56 335 VAL A CA 1
ATOM 2747 C C . VAL A 1 335 ? 31.206 -21.671 -2.801 1.00 88.56 335 VAL A C 1
ATOM 2749 O O . VAL A 1 335 ? 31.647 -22.767 -2.463 1.00 88.56 335 VAL A O 1
ATOM 2752 N N . ASN A 1 336 ? 29.903 -21.403 -2.770 1.00 90.50 336 ASN A N 1
ATOM 2753 C CA . ASN A 1 336 ? 28.912 -22.439 -2.480 1.00 90.50 336 ASN A CA 1
ATOM 2754 C C . ASN A 1 336 ? 28.840 -23.458 -3.634 1.00 90.50 336 ASN A C 1
ATOM 2756 O O . ASN A 1 336 ? 28.902 -23.079 -4.803 1.00 90.50 336 ASN A O 1
ATOM 2760 N N . ALA A 1 337 ? 28.702 -24.744 -3.303 1.00 85.06 337 ALA A N 1
ATOM 2761 C CA . ALA A 1 337 ? 28.735 -25.835 -4.278 1.00 85.06 337 ALA A CA 1
ATOM 2762 C C . ALA A 1 337 ? 27.588 -25.783 -5.309 1.00 85.06 337 ALA A C 1
ATOM 2764 O O . ALA A 1 337 ? 27.807 -26.080 -6.482 1.00 85.06 337 ALA A O 1
ATOM 2765 N N . ASP A 1 338 ? 26.396 -25.342 -4.900 1.00 81.75 338 ASP A N 1
ATOM 2766 C CA . ASP A 1 338 ? 25.203 -25.287 -5.758 1.00 81.75 338 ASP A CA 1
ATOM 2767 C C . ASP A 1 338 ? 25.044 -23.938 -6.479 1.00 81.75 338 ASP A C 1
ATOM 2769 O O . ASP A 1 338 ? 24.216 -23.774 -7.385 1.00 81.75 338 ASP A O 1
ATOM 2773 N N . HIS A 1 339 ? 25.817 -22.930 -6.071 1.00 80.25 339 HIS A N 1
ATOM 2774 C CA . HIS A 1 339 ? 25.715 -21.560 -6.556 1.00 80.25 339 HIS A CA 1
ATOM 2775 C C . HIS A 1 339 ? 27.101 -20.976 -6.850 1.00 80.25 339 HIS A C 1
ATOM 2777 O O . HIS A 1 339 ? 27.686 -20.285 -6.020 1.00 80.25 339 HIS A O 1
ATOM 2783 N N . ASP A 1 340 ? 27.566 -21.165 -8.087 1.00 75.50 340 ASP A N 1
ATOM 2784 C CA . ASP A 1 340 ? 28.863 -20.706 -8.622 1.00 75.50 340 ASP A CA 1
ATOM 2785 C C . ASP A 1 340 ? 29.169 -19.204 -8.442 1.00 75.50 340 ASP A C 1
ATOM 2787 O O . ASP A 1 340 ? 30.322 -18.777 -8.424 1.00 75.50 340 ASP A O 1
ATOM 2791 N N . SER A 1 341 ? 28.124 -18.396 -8.295 1.00 79.00 341 SER A N 1
ATOM 2792 C CA . SER A 1 341 ? 28.169 -16.947 -8.115 1.00 79.00 341 SER A CA 1
ATOM 2793 C C . SER A 1 341 ? 28.074 -16.506 -6.651 1.00 79.00 341 SER A C 1
ATOM 2795 O O . SER A 1 341 ? 28.120 -15.302 -6.398 1.00 79.00 341 SER A O 1
ATOM 2797 N N . LEU A 1 342 ? 27.916 -17.437 -5.701 1.00 86.62 342 LEU A N 1
ATOM 2798 C CA . LEU A 1 342 ? 27.882 -17.193 -4.257 1.00 86.62 342 LEU A CA 1
ATOM 2799 C C . LEU A 1 342 ? 29.275 -17.435 -3.668 1.00 86.62 342 LEU A C 1
ATOM 2801 O O . LEU A 1 342 ? 29.689 -18.573 -3.469 1.00 86.62 342 LEU A O 1
ATOM 2805 N N . VAL A 1 343 ? 29.970 -16.344 -3.366 1.00 87.56 343 VAL A N 1
ATOM 2806 C CA . VAL A 1 343 ? 31.308 -16.311 -2.772 1.00 87.56 343 VAL A CA 1
ATOM 2807 C C . VAL A 1 343 ? 31.209 -16.122 -1.256 1.00 87.56 343 VAL A C 1
ATOM 2809 O O . VAL A 1 343 ? 30.422 -15.305 -0.777 1.00 87.56 343 VAL A O 1
ATOM 2812 N N . ILE A 1 344 ? 32.005 -16.875 -0.502 1.00 89.75 344 ILE A N 1
ATOM 2813 C CA . ILE A 1 344 ? 32.015 -16.900 0.964 1.00 89.75 344 ILE A CA 1
ATOM 2814 C C . ILE A 1 344 ? 33.217 -16.106 1.479 1.00 89.75 344 ILE A C 1
ATOM 2816 O O . ILE A 1 344 ? 34.341 -16.266 1.002 1.00 89.75 344 ILE A O 1
ATOM 2820 N N . PHE A 1 345 ? 32.965 -15.267 2.478 1.00 86.56 345 PHE A N 1
ATOM 2821 C CA . PHE A 1 345 ? 33.940 -14.431 3.170 1.00 86.56 345 PHE A CA 1
ATOM 2822 C C . PHE A 1 345 ? 33.987 -14.816 4.653 1.00 86.56 345 PHE A C 1
ATOM 2824 O O . PHE A 1 345 ? 33.103 -15.505 5.159 1.00 86.56 345 PHE A O 1
ATOM 2831 N N . GLY A 1 346 ? 35.022 -14.381 5.375 1.00 80.56 346 GLY A N 1
ATOM 2832 C CA . GLY A 1 346 ? 35.142 -14.705 6.801 1.00 80.56 346 GLY A CA 1
ATOM 2833 C C . GLY A 1 346 ? 34.003 -14.118 7.642 1.00 80.56 346 GLY A C 1
ATOM 2834 O O . GLY A 1 346 ? 33.561 -14.738 8.601 1.00 80.56 346 GLY A O 1
ATOM 2835 N N . ASP A 1 347 ? 33.486 -12.956 7.255 1.00 81.62 347 ASP A N 1
ATOM 2836 C CA . ASP A 1 347 ? 32.442 -12.204 7.955 1.00 81.62 347 ASP A CA 1
ATOM 2837 C C . ASP A 1 347 ? 31.035 -12.371 7.345 1.00 81.62 347 ASP A C 1
ATOM 2839 O O . ASP A 1 347 ? 30.083 -11.728 7.796 1.00 81.62 347 ASP A O 1
ATOM 2843 N N . GLY A 1 348 ? 30.867 -13.224 6.327 1.00 86.69 348 GLY A N 1
ATOM 2844 C CA . GLY A 1 348 ? 29.591 -13.377 5.628 1.00 86.69 348 GLY A CA 1
ATOM 2845 C C . GLY A 1 348 ? 29.714 -13.969 4.226 1.00 86.69 348 GLY A C 1
ATOM 2846 O O . GLY A 1 348 ? 30.613 -14.748 3.934 1.00 86.69 348 GLY A O 1
ATOM 2847 N N . TYR A 1 349 ? 28.793 -13.622 3.331 1.00 89.25 349 TYR A N 1
ATOM 2848 C CA . TYR A 1 349 ? 28.815 -14.090 1.941 1.00 89.25 349 TYR A CA 1
ATOM 2849 C C . TYR A 1 349 ? 28.253 -13.046 0.972 1.00 89.25 349 TYR A C 1
ATOM 2851 O O . TYR A 1 349 ? 27.443 -12.196 1.361 1.00 89.25 349 TYR A O 1
ATOM 2859 N N . TYR A 1 350 ? 28.624 -13.172 -0.305 1.00 83.38 350 TYR A N 1
ATOM 2860 C CA . TYR A 1 350 ? 28.103 -12.370 -1.407 1.00 83.38 350 TYR A CA 1
ATOM 2861 C C . TYR A 1 350 ? 27.728 -13.212 -2.621 1.00 83.38 350 TYR A C 1
ATOM 2863 O O . TYR A 1 350 ? 28.535 -13.995 -3.112 1.00 83.38 350 TYR A O 1
ATOM 2871 N N . ARG A 1 351 ? 26.538 -12.993 -3.179 1.00 81.81 351 ARG A N 1
ATOM 2872 C CA . ARG A 1 351 ? 26.075 -13.643 -4.407 1.00 81.81 351 ARG A CA 1
ATOM 2873 C C . ARG A 1 351 ? 25.960 -12.643 -5.550 1.00 81.81 351 ARG A C 1
ATOM 2875 O O . ARG A 1 351 ? 25.044 -11.824 -5.572 1.00 81.81 351 ARG A O 1
ATOM 2882 N N . TYR A 1 352 ? 26.859 -12.738 -6.528 1.00 73.06 352 TYR A N 1
ATOM 2883 C CA . TYR A 1 352 ? 26.991 -11.775 -7.630 1.00 73.06 352 TYR A CA 1
ATOM 2884 C C . TYR A 1 352 ? 25.832 -11.806 -8.631 1.00 73.06 352 TYR A C 1
ATOM 2886 O O . TYR A 1 352 ? 25.473 -10.770 -9.181 1.00 73.06 352 TYR A O 1
ATOM 2894 N N . SER A 1 353 ? 25.222 -12.970 -8.857 1.00 68.06 353 SER A N 1
ATOM 2895 C CA . SER A 1 353 ? 24.133 -13.136 -9.832 1.00 68.06 353 SER A CA 1
ATOM 2896 C C . SER A 1 353 ? 22.848 -12.401 -9.443 1.00 68.06 353 SER A C 1
ATOM 2898 O O . SER A 1 353 ? 22.142 -11.902 -10.316 1.00 68.06 353 SER A O 1
ATOM 2900 N N . CYS A 1 354 ? 22.556 -12.312 -8.143 1.00 61.84 354 CYS A N 1
ATOM 2901 C CA . CYS A 1 354 ? 21.365 -11.648 -7.603 1.00 61.84 354 CYS A CA 1
ATOM 2902 C C . CYS A 1 354 ? 21.691 -10.490 -6.652 1.00 61.84 354 CYS A C 1
ATOM 2904 O O . CYS A 1 354 ? 20.789 -9.929 -6.036 1.00 61.84 354 CYS A O 1
ATOM 2906 N N . ASN A 1 355 ? 22.969 -10.120 -6.550 1.00 61.16 355 ASN A N 1
ATOM 2907 C CA . ASN A 1 355 ? 23.442 -8.998 -5.751 1.00 61.16 355 ASN A CA 1
ATOM 2908 C C . ASN A 1 355 ? 23.039 -9.096 -4.263 1.00 61.16 355 ASN A C 1
ATOM 2910 O O . ASN A 1 355 ? 22.635 -8.106 -3.661 1.00 61.16 355 ASN A O 1
ATOM 2914 N N . GLU A 1 356 ? 23.108 -10.300 -3.687 1.00 74.31 356 GLU A N 1
ATOM 2915 C CA . GLU A 1 356 ? 22.701 -10.611 -2.308 1.00 74.31 356 GLU A CA 1
ATOM 2916 C C . GLU A 1 356 ? 23.919 -10.682 -1.377 1.00 74.31 356 GLU A C 1
ATOM 2918 O O . GLU A 1 356 ? 24.952 -11.217 -1.761 1.00 74.31 356 GLU A O 1
ATOM 2923 N N . SER A 1 357 ? 23.790 -10.197 -0.140 1.00 81.44 357 SER A N 1
ATOM 2924 C CA . SER A 1 357 ? 24.828 -10.296 0.896 1.00 81.44 357 SER A CA 1
ATOM 2925 C C . SER A 1 357 ? 24.221 -10.667 2.251 1.00 81.44 357 SER A C 1
ATOM 2927 O O . SER A 1 357 ? 23.138 -10.166 2.564 1.00 81.44 357 SER A O 1
ATOM 2929 N N . GLY A 1 358 ? 24.913 -11.440 3.091 1.00 80.69 358 GLY A N 1
ATOM 2930 C CA . GLY A 1 358 ? 24.407 -11.804 4.424 1.00 80.69 358 GLY A CA 1
ATOM 2931 C C . GLY A 1 358 ? 25.488 -12.208 5.431 1.00 80.69 358 GLY A C 1
ATOM 2932 O O . GLY A 1 358 ? 26.643 -12.397 5.063 1.00 80.69 358 GLY A O 1
ATOM 2933 N N . THR A 1 359 ? 25.104 -12.308 6.710 1.00 85.25 359 THR A N 1
ATOM 2934 C CA . THR A 1 359 ? 25.994 -12.660 7.838 1.00 85.25 359 THR A CA 1
ATOM 2935 C C . THR A 1 359 ? 26.136 -14.182 8.012 1.00 85.25 359 THR A C 1
ATOM 2937 O O . THR A 1 359 ? 25.347 -14.925 7.420 1.00 85.25 359 THR A O 1
ATOM 2940 N N . PRO A 1 360 ? 27.060 -14.675 8.864 1.00 88.75 360 PRO A N 1
ATOM 2941 C CA . PRO A 1 360 ? 27.234 -16.108 9.117 1.00 88.75 360 PRO A CA 1
ATOM 2942 C C . PRO A 1 360 ? 25.957 -16.799 9.605 1.00 88.75 360 PRO A C 1
ATOM 2944 O O . PRO A 1 360 ? 25.534 -17.801 9.034 1.00 88.75 360 PRO A O 1
ATOM 2947 N N . VAL A 1 361 ? 25.259 -16.213 10.587 1.00 82.00 361 VAL A N 1
ATOM 2948 C CA . VAL A 1 361 ? 23.976 -16.752 11.077 1.00 82.00 361 VAL A CA 1
ATOM 2949 C C . VAL A 1 361 ? 22.940 -16.820 9.944 1.00 82.00 361 VAL A C 1
ATOM 2951 O O . VAL A 1 361 ? 22.201 -17.798 9.818 1.00 82.00 361 VAL A O 1
ATOM 2954 N N . TYR A 1 362 ? 22.890 -15.796 9.085 1.00 82.56 362 TYR A N 1
ATOM 2955 C CA . TYR A 1 362 ? 21.956 -15.765 7.958 1.00 82.56 362 TYR A CA 1
ATOM 2956 C C . TYR A 1 362 ? 22.292 -16.818 6.891 1.00 82.56 362 TYR A C 1
ATOM 2958 O O . TYR A 1 362 ? 21.387 -17.451 6.356 1.00 82.56 362 TYR A O 1
ATOM 2966 N N . TYR A 1 363 ? 23.577 -17.063 6.627 1.00 90.62 363 TYR A N 1
ATOM 2967 C CA . TYR A 1 363 ? 24.010 -18.121 5.716 1.00 90.62 363 TYR A CA 1
ATOM 2968 C C . TYR A 1 363 ? 23.533 -19.503 6.178 1.00 90.62 363 TYR A C 1
ATOM 2970 O O . TYR A 1 363 ? 22.882 -20.208 5.408 1.00 90.62 363 TYR A O 1
ATOM 2978 N N . LEU A 1 364 ? 23.787 -19.860 7.445 1.00 86.94 364 LEU A N 1
ATOM 2979 C CA . LEU A 1 364 ? 23.402 -21.160 8.014 1.00 86.94 364 LEU A CA 1
ATOM 2980 C C . LEU A 1 364 ? 21.886 -21.373 7.949 1.00 86.94 364 LEU A C 1
ATOM 2982 O O . LEU A 1 364 ? 21.406 -22.442 7.581 1.00 86.94 364 LEU A O 1
ATOM 2986 N N . THR A 1 365 ? 21.120 -20.335 8.283 1.00 77.25 365 THR A N 1
ATOM 2987 C CA . THR A 1 365 ? 19.652 -20.415 8.256 1.00 77.25 365 THR A CA 1
ATOM 2988 C C . THR A 1 365 ? 19.082 -20.519 6.844 1.00 77.25 365 THR A C 1
ATOM 2990 O O . THR A 1 365 ? 18.093 -21.217 6.642 1.00 77.25 365 THR A O 1
ATOM 2993 N N . LYS A 1 366 ? 19.692 -19.851 5.857 1.00 82.31 366 LYS A N 1
ATOM 2994 C CA . LYS A 1 366 ? 19.155 -19.773 4.493 1.00 82.31 366 LYS A CA 1
ATOM 2995 C C . LYS A 1 366 ? 19.637 -20.884 3.564 1.00 82.31 366 LYS A C 1
ATOM 2997 O O . LYS A 1 366 ? 18.832 -21.411 2.805 1.00 82.31 366 LYS A O 1
ATOM 3002 N N . TYR A 1 367 ? 20.929 -21.198 3.584 1.00 84.25 367 TYR A N 1
ATOM 3003 C CA . TYR A 1 367 ? 21.543 -22.143 2.644 1.00 84.25 367 TYR A CA 1
ATOM 3004 C C . TYR A 1 367 ? 21.781 -23.525 3.258 1.00 84.25 367 TYR A C 1
ATOM 3006 O O . TYR A 1 367 ? 21.890 -24.493 2.515 1.00 84.25 367 TYR A O 1
ATOM 3014 N N . LEU A 1 368 ? 21.811 -23.635 4.593 1.00 81.00 368 LEU A N 1
ATOM 3015 C CA . LEU A 1 368 ? 22.031 -24.901 5.307 1.00 81.00 368 LEU A CA 1
ATOM 3016 C C . LEU A 1 368 ? 20.824 -25.347 6.157 1.00 81.00 368 LEU A C 1
ATOM 3018 O O . LEU A 1 368 ? 20.907 -26.354 6.852 1.00 81.00 368 LEU A O 1
ATOM 3022 N N . ASN A 1 369 ? 19.694 -24.630 6.086 1.00 78.00 369 ASN A N 1
ATOM 3023 C CA . ASN A 1 369 ? 18.428 -24.947 6.767 1.00 78.00 369 ASN A CA 1
ATOM 3024 C C . ASN A 1 369 ? 18.490 -25.047 8.305 1.00 78.00 369 ASN A C 1
ATOM 3026 O O . ASN A 1 369 ? 17.660 -25.723 8.915 1.00 78.00 369 ASN A O 1
ATOM 3030 N N . TYR A 1 370 ? 19.426 -24.354 8.954 1.00 73.75 370 TYR A N 1
ATOM 3031 C CA . TYR A 1 370 ? 19.456 -24.269 10.418 1.00 73.75 370 TYR A CA 1
ATOM 3032 C C . TYR A 1 370 ? 18.280 -23.432 10.938 1.00 73.75 370 TYR A C 1
ATOM 3034 O O . TYR A 1 370 ? 17.900 -22.432 10.321 1.00 73.75 370 TYR A O 1
ATOM 3042 N N . ASN A 1 371 ? 17.751 -23.749 12.124 1.00 70.00 371 ASN A N 1
ATOM 3043 C CA . ASN A 1 371 ? 16.928 -22.773 12.842 1.00 70.00 371 ASN A CA 1
ATOM 3044 C C . ASN A 1 371 ? 17.806 -21.734 13.569 1.00 70.00 371 ASN A C 1
ATOM 3046 O O . ASN A 1 371 ? 19.007 -21.922 13.752 1.00 70.00 371 ASN A O 1
ATOM 3050 N N . LEU A 1 372 ? 17.224 -20.602 13.982 1.00 59.16 372 LEU A N 1
ATOM 3051 C CA . LEU A 1 372 ? 17.998 -19.479 14.534 1.00 59.16 372 LEU A CA 1
ATOM 3052 C C . LEU A 1 372 ? 18.790 -19.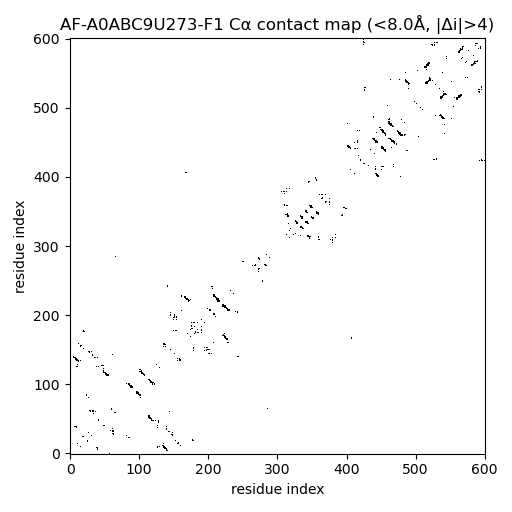849 15.803 1.00 59.16 372 LEU A C 1
ATOM 3054 O O . LEU A 1 372 ? 19.921 -19.398 15.966 1.00 59.16 372 LEU A O 1
ATOM 3058 N N . ASN A 1 373 ? 18.210 -20.653 16.698 1.00 69.50 373 ASN A N 1
ATOM 3059 C CA . ASN A 1 373 ? 18.876 -21.045 17.942 1.00 69.50 373 ASN A CA 1
ATOM 3060 C C . ASN A 1 373 ? 20.014 -22.031 17.668 1.00 69.50 373 ASN A C 1
ATOM 3062 O O . ASN A 1 373 ? 21.093 -21.874 18.231 1.00 69.50 373 ASN A O 1
ATOM 3066 N N . GLU A 1 374 ? 19.792 -22.991 16.771 1.00 77.06 374 GLU A N 1
ATOM 3067 C CA . GLU A 1 374 ? 20.809 -23.942 16.318 1.00 77.06 374 GLU A CA 1
ATOM 3068 C C . GLU A 1 374 ? 21.965 -23.232 15.619 1.00 77.06 374 GLU A C 1
ATOM 3070 O O . GLU A 1 374 ? 23.117 -23.504 15.932 1.00 77.06 374 GLU A O 1
ATOM 3075 N N . ALA A 1 375 ? 21.678 -22.275 14.731 1.00 78.81 375 ALA A N 1
ATOM 3076 C CA . ALA A 1 375 ? 22.704 -21.505 14.032 1.00 78.81 375 ALA A CA 1
ATOM 3077 C C . ALA A 1 375 ? 23.575 -20.708 15.014 1.00 78.81 375 ALA A C 1
ATOM 3079 O O . ALA A 1 375 ? 24.800 -20.731 14.930 1.00 78.81 375 ALA A O 1
ATOM 3080 N N . VAL A 1 376 ? 22.950 -20.027 15.982 1.00 79.12 376 VAL A N 1
ATOM 3081 C CA . VAL A 1 376 ? 23.665 -19.248 17.004 1.00 79.12 376 VAL A CA 1
ATOM 3082 C C . VAL A 1 376 ? 24.483 -20.159 17.921 1.00 79.12 376 VAL A C 1
ATOM 3084 O O . VAL A 1 376 ? 25.630 -19.841 18.222 1.00 79.12 376 VAL A O 1
ATOM 3087 N N . GLN A 1 377 ? 23.934 -21.296 18.351 1.00 82.81 377 GLN A N 1
ATOM 3088 C CA . GLN A 1 377 ? 24.657 -22.249 19.195 1.00 82.81 377 GLN A CA 1
ATOM 3089 C C . GLN A 1 377 ? 25.822 -22.905 18.454 1.00 82.81 377 GLN A C 1
ATOM 3091 O O . GLN A 1 377 ? 26.915 -22.951 19.008 1.00 82.81 377 GLN A O 1
ATOM 3096 N N . ALA A 1 378 ? 25.623 -23.345 17.209 1.00 83.69 378 ALA A N 1
ATOM 3097 C CA . ALA A 1 378 ? 26.664 -23.966 16.393 1.00 83.69 378 ALA A CA 1
ATOM 3098 C C . ALA A 1 378 ? 27.839 -23.010 16.144 1.00 83.69 378 ALA A C 1
ATOM 3100 O O . ALA A 1 378 ? 28.991 -23.401 16.307 1.00 83.69 378 ALA A O 1
ATOM 3101 N N . LEU A 1 379 ? 27.554 -21.741 15.830 1.00 86.44 379 LEU A N 1
ATOM 3102 C CA . LEU A 1 379 ? 28.588 -20.730 15.591 1.00 86.44 379 LEU A CA 1
ATOM 3103 C C . LEU A 1 379 ? 29.310 -20.286 16.870 1.00 86.44 379 LEU A C 1
ATOM 3105 O O . LEU A 1 379 ? 30.496 -19.978 16.809 1.00 86.44 379 LEU A O 1
ATOM 3109 N N . ILE A 1 380 ? 28.628 -20.245 18.023 1.00 84.75 380 ILE A N 1
ATOM 3110 C CA . ILE A 1 380 ? 29.257 -19.907 19.315 1.00 84.75 380 ILE A CA 1
ATOM 3111 C C . ILE A 1 380 ? 30.080 -21.074 19.865 1.00 84.75 380 ILE A C 1
ATOM 3113 O O . ILE A 1 380 ? 31.108 -20.839 20.495 1.00 84.75 380 ILE A O 1
ATOM 3117 N N . ALA A 1 381 ? 29.608 -22.309 19.681 1.00 82.94 381 ALA A N 1
ATOM 3118 C CA . ALA A 1 381 ? 30.285 -23.517 20.148 1.00 82.94 381 ALA A CA 1
ATOM 3119 C C . ALA A 1 381 ? 31.499 -23.890 19.284 1.00 82.94 381 ALA A C 1
ATOM 3121 O O . ALA A 1 381 ? 32.305 -24.722 19.691 1.00 82.94 381 ALA A O 1
ATOM 3122 N N . PHE A 1 382 ? 31.630 -23.289 18.100 1.00 86.19 382 PHE A N 1
ATOM 3123 C CA . PHE A 1 382 ? 32.773 -23.493 17.225 1.00 86.19 382 PHE A CA 1
ATOM 3124 C C . PHE A 1 382 ? 34.017 -22.786 17.781 1.00 86.19 382 PHE A C 1
ATOM 3126 O O . PHE A 1 382 ? 34.192 -21.577 17.632 1.00 86.19 382 PHE A O 1
ATOM 3133 N N . GLU A 1 383 ? 34.907 -23.556 18.405 1.00 66.75 383 GLU A N 1
ATOM 3134 C CA . GLU A 1 383 ? 36.236 -23.112 18.841 1.00 66.75 383 GLU A CA 1
ATOM 3135 C C . GLU A 1 383 ? 37.227 -23.147 17.663 1.00 66.75 383 GLU A C 1
ATOM 3137 O O . GLU A 1 383 ? 38.216 -23.879 17.654 1.00 66.75 383 GLU A O 1
ATOM 3142 N N . GLY A 1 384 ? 36.931 -22.366 16.623 1.00 58.12 384 GLY A N 1
ATOM 3143 C CA . GLY A 1 384 ? 37.851 -22.116 15.518 1.00 58.12 384 GLY A CA 1
ATOM 3144 C C . GLY A 1 384 ? 38.880 -21.069 15.921 1.00 58.12 384 GLY A C 1
ATOM 3145 O O . GLY A 1 384 ? 38.543 -19.902 16.113 1.00 58.12 384 GLY A O 1
ATOM 3146 N N . GLY A 1 385 ? 40.128 -21.496 16.094 1.00 52.34 385 GLY A N 1
ATOM 3147 C CA . GLY A 1 385 ? 41.251 -20.628 16.413 1.00 52.34 385 GLY A CA 1
ATOM 3148 C C . GLY A 1 385 ? 42.441 -20.924 15.515 1.00 52.34 385 GLY A C 1
ATOM 3149 O O . GLY A 1 385 ? 43.182 -21.878 15.742 1.00 52.34 385 GLY A O 1
ATOM 3150 N N . SER A 1 386 ? 42.703 -20.043 14.557 1.00 43.84 386 SER A N 1
ATOM 3151 C CA . SER A 1 386 ? 44.087 -19.714 14.242 1.00 43.84 386 SER A CA 1
ATOM 3152 C C . SER A 1 386 ? 44.219 -18.211 14.044 1.00 43.84 386 SER A C 1
ATOM 3154 O O . SER A 1 386 ? 43.527 -17.613 13.224 1.00 43.84 386 SER A O 1
ATOM 3156 N N . GLU A 1 387 ? 45.144 -17.595 14.784 1.00 41.22 387 GLU A N 1
ATOM 3157 C CA . GLU A 1 387 ? 45.774 -16.332 14.402 1.00 41.22 387 GLU A CA 1
ATOM 3158 C C . GLU A 1 387 ? 46.542 -16.557 13.088 1.00 41.22 387 GLU A C 1
ATOM 3160 O O . GLU A 1 387 ? 47.767 -16.635 13.040 1.00 41.22 387 GLU A O 1
ATOM 3165 N N . ARG A 1 388 ? 45.818 -16.727 11.985 1.00 39.72 388 ARG A N 1
ATOM 3166 C CA . ARG A 1 388 ? 46.354 -16.536 10.648 1.00 39.72 388 ARG A CA 1
ATOM 3167 C C . ARG A 1 388 ? 45.787 -15.224 10.164 1.00 39.72 388 ARG A C 1
ATOM 3169 O O . ARG A 1 388 ? 44.637 -15.136 9.751 1.00 39.72 388 ARG A O 1
ATOM 3176 N N . THR A 1 389 ? 46.634 -14.206 10.202 1.00 36.94 389 THR A N 1
ATOM 3177 C CA . THR A 1 389 ? 46.511 -12.945 9.469 1.00 36.94 389 THR A CA 1
ATOM 3178 C C . THR A 1 389 ? 46.447 -13.226 7.960 1.00 36.94 389 THR A C 1
ATOM 3180 O O . THR A 1 389 ? 47.358 -12.913 7.201 1.00 36.94 389 THR A O 1
ATOM 3183 N N . ARG A 1 390 ? 45.365 -13.851 7.485 1.00 42.31 390 ARG A N 1
ATOM 3184 C CA . ARG A 1 390 ? 44.898 -13.645 6.118 1.00 42.31 390 ARG A CA 1
ATOM 3185 C C . ARG A 1 390 ? 44.134 -12.335 6.155 1.00 42.31 390 ARG A C 1
ATOM 3187 O O . ARG A 1 390 ? 43.203 -12.188 6.938 1.00 42.31 390 ARG A O 1
ATOM 3194 N N . THR A 1 391 ? 44.575 -11.368 5.362 1.00 40.38 391 THR A N 1
ATOM 3195 C CA . THR A 1 391 ? 43.876 -10.102 5.151 1.00 40.38 391 THR A CA 1
ATOM 3196 C C . THR A 1 391 ? 42.426 -10.432 4.799 1.00 40.38 391 THR A C 1
ATOM 3198 O O . THR A 1 391 ? 42.171 -10.972 3.724 1.00 40.38 391 THR A O 1
ATOM 3201 N N . LEU A 1 392 ? 41.492 -10.211 5.727 1.00 49.22 392 LEU A N 1
ATOM 3202 C CA . LEU A 1 392 ? 40.080 -10.468 5.474 1.00 49.22 392 LEU A CA 1
ATOM 3203 C C . LEU A 1 392 ? 39.645 -9.494 4.379 1.00 49.22 392 LEU A C 1
ATOM 3205 O O . LEU A 1 392 ? 39.654 -8.280 4.576 1.00 49.22 392 LEU A O 1
ATOM 3209 N N . VAL A 1 393 ? 39.340 -10.025 3.197 1.00 59.09 393 VAL A N 1
ATOM 3210 C CA . VAL A 1 393 ? 38.667 -9.257 2.152 1.00 59.09 393 VAL A CA 1
ATOM 3211 C C . VAL A 1 393 ? 37.257 -9.014 2.670 1.00 59.09 393 VAL A C 1
ATOM 3213 O O . VAL A 1 393 ? 36.518 -9.974 2.875 1.00 59.09 393 VAL A O 1
ATOM 3216 N N . GLU A 1 394 ? 36.912 -7.753 2.935 1.00 58.25 394 GLU A N 1
ATOM 3217 C CA . GLU A 1 394 ? 35.563 -7.397 3.378 1.00 58.25 394 GLU A CA 1
ATOM 3218 C C . GLU A 1 394 ? 34.533 -7.868 2.348 1.00 58.25 394 GLU A C 1
ATOM 3220 O O . GLU A 1 394 ? 34.673 -7.616 1.144 1.00 58.25 394 GLU A O 1
ATOM 3225 N N . CYS A 1 395 ? 33.476 -8.525 2.828 1.00 58.59 395 CYS A N 1
ATOM 3226 C CA . CYS A 1 395 ? 32.366 -8.928 1.983 1.00 58.59 395 CYS A CA 1
ATOM 3227 C C . CYS A 1 395 ? 31.743 -7.695 1.288 1.00 58.59 395 CYS A C 1
ATOM 3229 O O . CYS A 1 395 ? 31.370 -6.723 1.963 1.00 58.59 395 CYS A O 1
ATOM 3231 N N . PRO A 1 396 ? 31.553 -7.712 -0.049 1.00 64.44 396 PRO A N 1
ATOM 3232 C CA . PRO A 1 396 ? 30.835 -6.652 -0.744 1.00 64.44 396 PRO A CA 1
ATOM 3233 C C . PRO A 1 396 ? 29.431 -6.457 -0.156 1.00 64.44 396 PRO A C 1
ATOM 3235 O O . PRO A 1 396 ? 28.756 -7.406 0.243 1.00 64.44 396 PRO A O 1
ATOM 3238 N N . LYS A 1 397 ? 28.966 -5.207 -0.102 1.00 53.97 397 LYS A N 1
ATOM 3239 C CA . LYS A 1 397 ? 27.605 -4.889 0.350 1.00 53.97 397 LYS A CA 1
ATOM 3240 C C . LYS A 1 397 ? 26.667 -4.876 -0.848 1.00 53.97 397 LYS A C 1
ATOM 3242 O O . LYS A 1 397 ? 26.959 -4.213 -1.842 1.00 53.97 397 LYS A O 1
ATOM 3247 N N . SER A 1 398 ? 25.535 -5.572 -0.737 1.00 45.94 398 SER A N 1
ATOM 3248 C CA . SER A 1 398 ? 24.508 -5.592 -1.784 1.00 45.94 398 SER A CA 1
ATOM 3249 C C . SER A 1 398 ? 24.066 -4.175 -2.169 1.00 45.94 398 SER A C 1
ATOM 3251 O O . SER A 1 398 ? 23.706 -3.345 -1.330 1.00 45.94 398 SER A O 1
ATOM 3253 N N . LEU A 1 399 ? 24.076 -3.888 -3.471 1.00 45.62 399 LEU A N 1
ATOM 3254 C CA . LEU A 1 399 ? 23.487 -2.678 -4.046 1.00 45.62 399 LEU A CA 1
ATOM 3255 C C . LEU A 1 399 ? 22.002 -2.939 -4.335 1.00 45.62 399 LEU A C 1
ATOM 3257 O O . LEU A 1 399 ? 21.631 -3.491 -5.367 1.00 45.62 399 LEU A O 1
ATOM 3261 N N . ASN A 1 400 ? 21.115 -2.519 -3.438 1.00 40.75 400 ASN A N 1
ATOM 3262 C CA . ASN A 1 400 ? 19.678 -2.545 -3.717 1.00 40.75 400 ASN A CA 1
ATOM 3263 C C . ASN A 1 400 ? 19.347 -1.599 -4.887 1.00 40.75 400 ASN A C 1
ATOM 3265 O O . ASN A 1 400 ? 19.167 -0.391 -4.692 1.00 40.75 400 ASN A O 1
ATOM 3269 N N . HIS A 1 401 ? 19.247 -2.138 -6.106 1.00 46.38 401 HIS A N 1
ATOM 3270 C CA . HIS A 1 401 ? 18.753 -1.412 -7.273 1.00 46.38 401 HIS A CA 1
ATOM 3271 C C . HIS A 1 401 ? 17.248 -1.190 -7.118 1.00 46.38 401 HIS A C 1
ATOM 3273 O O . HIS A 1 401 ? 16.412 -1.951 -7.591 1.00 46.38 401 HIS A O 1
ATOM 3279 N N . THR A 1 402 ? 16.892 -0.121 -6.415 1.00 52.69 402 THR A N 1
ATOM 3280 C CA . THR A 1 402 ? 15.514 0.359 -6.353 1.00 52.69 402 THR A CA 1
ATOM 3281 C C . THR A 1 402 ? 15.272 1.261 -7.556 1.00 52.69 402 THR A C 1
ATOM 3283 O O . THR A 1 402 ? 15.859 2.339 -7.671 1.00 52.69 402 THR A O 1
ATOM 3286 N N . PHE A 1 403 ? 14.415 0.817 -8.473 1.00 50.12 403 PHE A N 1
ATOM 3287 C CA . PHE A 1 403 ? 13.895 1.683 -9.523 1.00 50.12 403 PHE A CA 1
ATOM 3288 C C . PHE A 1 403 ? 12.522 2.225 -9.138 1.00 50.12 403 PHE A C 1
ATOM 3290 O O . PHE A 1 403 ? 11.759 1.652 -8.354 1.00 50.12 403 PHE A O 1
ATOM 3297 N N . TYR A 1 404 ? 12.230 3.405 -9.651 1.00 56.81 404 TYR A N 1
ATOM 3298 C CA . TYR A 1 404 ? 11.062 4.183 -9.309 1.00 56.81 404 TYR A CA 1
ATOM 3299 C C . TYR A 1 404 ? 10.246 4.416 -10.572 1.00 56.81 404 TYR A C 1
ATOM 3301 O O . TYR A 1 404 ? 10.784 4.929 -11.538 1.00 56.81 404 TYR A O 1
ATOM 3309 N N . ARG A 1 405 ? 8.956 4.070 -10.565 1.00 62.34 405 ARG A N 1
ATOM 3310 C CA . ARG A 1 405 ? 7.973 4.598 -11.520 1.00 62.34 405 ARG A CA 1
ATOM 3311 C C . ARG A 1 405 ? 7.528 5.986 -11.026 1.00 62.34 405 ARG A C 1
ATOM 3313 O O . ARG A 1 405 ? 6.890 6.025 -9.970 1.00 62.34 405 ARG A O 1
ATOM 3320 N N . PRO A 1 406 ? 7.862 7.105 -11.701 1.00 51.31 406 PRO A N 1
ATOM 3321 C CA . PRO A 1 406 ? 7.270 8.407 -11.454 1.00 51.31 406 PRO A CA 1
ATOM 3322 C C . PRO A 1 406 ? 5.758 8.322 -11.491 1.00 51.31 406 PRO A C 1
ATOM 3324 O O . PRO A 1 406 ? 5.174 7.738 -12.398 1.00 51.31 406 PRO A O 1
ATOM 3327 N N . CYS A 1 407 ? 5.130 8.888 -10.465 1.00 41.66 407 CYS A N 1
ATOM 3328 C CA . CYS A 1 407 ? 3.705 9.181 -10.508 1.00 41.66 407 CYS A CA 1
ATOM 3329 C C . CYS A 1 407 ? 3.483 10.170 -11.634 1.00 41.66 407 CYS A C 1
ATOM 3331 O O . CYS A 1 407 ? 4.228 11.146 -11.661 1.00 41.66 407 CYS A O 1
ATOM 3333 N N . ASP A 1 408 ? 2.536 9.854 -12.526 1.00 50.19 408 ASP A N 1
ATOM 3334 C CA . ASP A 1 408 ? 2.249 10.504 -13.811 1.00 50.19 408 ASP A CA 1
ATOM 3335 C C . ASP A 1 408 ? 2.805 11.921 -13.913 1.00 50.19 408 ASP A C 1
ATOM 3337 O O . ASP A 1 408 ? 2.122 12.926 -13.722 1.00 50.19 408 ASP A O 1
ATOM 3341 N N . ASN A 1 409 ? 4.104 11.979 -14.192 1.00 58.31 409 ASN A N 1
ATOM 3342 C CA . ASN A 1 409 ? 4.793 13.212 -14.461 1.00 58.31 409 ASN A CA 1
ATOM 3343 C C . ASN A 1 409 ? 4.586 13.400 -15.949 1.00 58.31 409 ASN A C 1
ATOM 3345 O O . ASN A 1 409 ? 5.214 12.698 -16.742 1.00 58.31 409 ASN A O 1
ATOM 3349 N N . VAL A 1 410 ? 3.659 14.291 -16.296 1.00 64.12 410 VAL A N 1
ATOM 3350 C CA . VAL A 1 410 ? 3.294 14.585 -17.684 1.00 64.12 410 VAL A CA 1
ATOM 3351 C C . VAL A 1 410 ? 4.555 14.800 -18.520 1.00 64.12 410 VAL A C 1
ATOM 3353 O O . VAL A 1 410 ? 4.699 14.142 -19.538 1.00 64.12 410 VAL A O 1
ATOM 3356 N N . LEU A 1 411 ? 5.540 15.546 -18.006 1.00 67.25 411 LEU A N 1
ATOM 3357 C CA . LEU A 1 411 ? 6.805 15.812 -18.696 1.00 67.25 411 LEU A CA 1
ATOM 3358 C C . LEU A 1 411 ? 7.695 14.570 -18.853 1.00 67.25 411 LEU A C 1
ATOM 3360 O O . LEU A 1 411 ? 8.324 14.395 -19.889 1.00 67.25 411 LEU A O 1
ATOM 3364 N N . ALA A 1 412 ? 7.764 13.685 -17.853 1.00 69.56 412 ALA A N 1
ATOM 3365 C CA . ALA A 1 412 ? 8.568 12.459 -17.957 1.00 69.56 412 ALA A CA 1
ATOM 3366 C C . ALA A 1 412 ? 7.906 11.413 -18.866 1.00 69.56 412 ALA A C 1
ATOM 3368 O O . ALA A 1 412 ? 8.587 10.694 -19.595 1.00 69.56 412 ALA A O 1
ATOM 3369 N N . ASN A 1 413 ? 6.574 11.329 -18.833 1.00 79.44 413 ASN A N 1
ATOM 3370 C CA . ASN A 1 413 ? 5.805 10.493 -19.745 1.00 79.44 413 ASN A CA 1
ATOM 3371 C C . ASN A 1 413 ? 5.897 11.037 -21.174 1.00 79.44 413 ASN A C 1
ATOM 3373 O O . ASN A 1 413 ? 6.077 10.248 -22.091 1.00 79.44 413 ASN A O 1
ATOM 3377 N N . GLU A 1 414 ? 5.836 12.355 -21.365 1.00 82.56 414 GLU A N 1
ATOM 3378 C CA . GLU A 1 414 ? 6.061 13.009 -22.656 1.00 82.56 414 GLU A CA 1
ATOM 3379 C C . GLU A 1 414 ? 7.481 12.787 -23.164 1.00 82.56 414 GLU A C 1
ATOM 3381 O O . GLU A 1 414 ? 7.626 12.412 -24.317 1.00 82.56 414 GLU A O 1
ATOM 3386 N N . ALA A 1 415 ? 8.512 12.907 -22.323 1.00 82.56 415 ALA A N 1
ATOM 3387 C CA . ALA A 1 415 ? 9.896 12.640 -22.719 1.00 82.56 415 ALA A CA 1
ATOM 3388 C C . ALA A 1 415 ? 10.109 11.178 -23.144 1.00 82.56 415 ALA A C 1
ATOM 3390 O O . ALA A 1 415 ? 10.721 10.911 -24.173 1.00 82.56 415 ALA A O 1
ATOM 3391 N N . VAL A 1 416 ? 9.554 10.215 -22.400 1.00 87.31 416 VAL A N 1
ATOM 3392 C CA . VAL A 1 416 ? 9.618 8.797 -22.788 1.00 87.31 416 VAL A CA 1
ATOM 3393 C C . VAL A 1 416 ? 8.802 8.525 -24.051 1.00 87.31 416 VAL A C 1
ATOM 3395 O O . VAL A 1 416 ? 9.243 7.758 -24.906 1.00 87.31 416 VAL A O 1
ATOM 3398 N N . LYS A 1 417 ? 7.625 9.143 -24.198 1.00 89.50 417 LYS A N 1
ATOM 3399 C CA . LYS A 1 417 ? 6.831 9.042 -25.427 1.00 89.50 417 LYS A CA 1
ATOM 3400 C C . LYS A 1 417 ? 7.601 9.626 -26.607 1.00 89.50 417 LYS A C 1
ATOM 3402 O O . LYS A 1 417 ? 7.715 8.926 -27.599 1.00 89.50 417 LYS A O 1
ATOM 3407 N N . ALA A 1 418 ? 8.194 10.809 -26.463 1.00 88.62 418 ALA A N 1
ATOM 3408 C CA . ALA A 1 418 ? 9.031 11.457 -27.467 1.00 88.62 418 ALA A CA 1
ATOM 3409 C C . ALA A 1 418 ? 10.232 10.581 -27.838 1.00 88.62 418 ALA A C 1
ATOM 3411 O O . ALA A 1 418 ? 10.446 10.321 -29.012 1.00 88.62 418 ALA A O 1
ATOM 3412 N N . TYR A 1 419 ? 10.940 10.000 -26.868 1.00 91.38 419 TYR A N 1
ATOM 3413 C CA . TYR A 1 419 ? 11.996 9.023 -27.142 1.00 91.38 419 TYR A CA 1
ATOM 3414 C C . TYR A 1 419 ? 11.485 7.843 -27.989 1.00 91.38 419 TYR A C 1
ATOM 3416 O O . TYR A 1 419 ? 12.083 7.470 -28.998 1.00 91.38 419 TYR A O 1
ATOM 3424 N N . LEU A 1 420 ? 10.352 7.248 -27.607 1.00 93.00 420 LEU A N 1
ATOM 3425 C CA . LEU A 1 420 ? 9.791 6.106 -28.329 1.00 93.00 420 LEU A CA 1
ATOM 3426 C C . LEU A 1 420 ? 9.268 6.494 -29.724 1.00 93.00 420 LEU A C 1
ATOM 3428 O O . LEU A 1 420 ? 9.397 5.708 -30.659 1.00 93.00 420 LEU A O 1
ATOM 3432 N N . THR A 1 421 ? 8.694 7.683 -29.893 1.00 92.69 421 THR A N 1
ATOM 3433 C CA . THR A 1 421 ? 8.074 8.100 -31.157 1.00 92.69 421 THR A CA 1
ATOM 3434 C C . THR A 1 421 ? 9.037 8.806 -32.104 1.00 92.69 421 THR A C 1
ATOM 3436 O O . THR A 1 421 ? 9.012 8.538 -33.299 1.00 92.69 421 THR A O 1
ATOM 3439 N N . GLU A 1 422 ? 9.882 9.696 -31.594 1.00 89.75 422 GLU A N 1
ATOM 3440 C CA . GLU A 1 422 ? 10.779 10.553 -32.377 1.00 89.75 422 GLU A CA 1
ATOM 3441 C C . GLU A 1 422 ? 12.127 9.869 -32.615 1.00 89.75 422 GLU A C 1
ATOM 3443 O O . GLU A 1 422 ? 12.569 9.769 -33.757 1.00 89.75 422 GLU A O 1
ATOM 3448 N N . GLU A 1 423 ? 12.759 9.325 -31.569 1.00 89.12 423 GLU A N 1
ATOM 3449 C CA . GLU A 1 423 ? 14.054 8.649 -31.722 1.00 89.12 423 GLU A CA 1
ATOM 3450 C C . GLU A 1 423 ? 13.894 7.208 -32.203 1.00 89.12 423 GLU A C 1
ATOM 3452 O O . GLU A 1 423 ? 14.624 6.763 -33.086 1.00 89.12 423 GLU A O 1
ATOM 3457 N N . ARG A 1 424 ? 12.935 6.458 -31.648 1.00 92.44 424 ARG A N 1
ATOM 3458 C CA . ARG A 1 424 ? 12.708 5.039 -31.987 1.00 92.44 424 ARG A CA 1
ATOM 3459 C C . ARG A 1 424 ? 11.684 4.820 -33.091 1.00 92.44 424 ARG A C 1
ATOM 3461 O O . ARG A 1 424 ? 11.458 3.673 -33.466 1.00 92.44 424 ARG A O 1
ATOM 3468 N N . ALA A 1 425 ? 11.114 5.899 -33.626 1.00 93.12 425 ALA A N 1
ATOM 3469 C CA . ALA A 1 425 ? 10.175 5.876 -34.737 1.00 93.12 425 ALA A CA 1
ATOM 3470 C C . ALA A 1 425 ? 8.969 4.946 -34.503 1.00 93.12 425 ALA A C 1
ATOM 3472 O O . ALA A 1 425 ? 8.476 4.355 -35.456 1.00 93.12 425 ALA A O 1
ATOM 3473 N N . LEU A 1 426 ? 8.476 4.798 -33.268 1.00 95.19 426 LEU A N 1
ATOM 3474 C CA . LEU A 1 426 ? 7.260 4.034 -32.953 1.00 95.19 426 LEU A CA 1
ATOM 3475 C C . LEU A 1 426 ? 6.006 4.915 -33.091 1.00 95.19 426 LEU A C 1
ATOM 3477 O O . LEU A 1 426 ? 6.036 6.131 -32.922 1.00 95.19 426 LEU A O 1
ATOM 3481 N N . SER A 1 427 ? 4.873 4.313 -33.423 1.00 93.25 427 SER A N 1
ATOM 3482 C CA . SER A 1 427 ? 3.576 4.968 -33.551 1.00 93.25 427 SER A CA 1
ATOM 3483 C C . SER A 1 427 ? 3.048 5.419 -32.195 1.00 93.25 427 SER A C 1
ATOM 3485 O O . SER A 1 427 ? 2.860 4.619 -31.273 1.00 93.25 427 SER A O 1
ATOM 3487 N N . LYS A 1 428 ? 2.699 6.706 -32.105 1.00 91.81 428 LYS A N 1
ATOM 3488 C CA . LYS A 1 428 ? 2.102 7.302 -30.906 1.00 91.81 428 LYS A CA 1
ATOM 3489 C C . LYS A 1 428 ? 0.873 6.528 -30.418 1.00 91.81 428 LYS A C 1
ATOM 3491 O O . LYS A 1 428 ? 0.750 6.297 -29.224 1.00 91.81 428 LYS A O 1
ATOM 3496 N N . ASN A 1 429 ? 0.028 6.036 -31.327 1.00 90.81 429 ASN A N 1
ATOM 3497 C CA . ASN A 1 429 ? -1.173 5.271 -30.971 1.00 90.81 429 ASN A CA 1
ATOM 3498 C C . ASN A 1 429 ? -0.842 3.949 -30.258 1.00 90.81 429 ASN A C 1
ATOM 3500 O O . ASN A 1 429 ? -1.540 3.548 -29.328 1.00 90.81 429 ASN A O 1
ATOM 3504 N N . VAL A 1 430 ? 0.215 3.256 -30.696 1.00 91.94 430 VAL A N 1
ATOM 3505 C CA . VAL A 1 430 ? 0.648 1.994 -30.081 1.00 91.94 430 VAL A CA 1
ATOM 3506 C C . VAL A 1 430 ? 1.265 2.269 -28.716 1.00 91.94 430 VAL A C 1
ATOM 3508 O O . VAL A 1 430 ? 0.944 1.573 -27.754 1.00 91.94 430 VAL A O 1
ATOM 3511 N N . ILE A 1 431 ? 2.094 3.308 -28.618 1.00 94.00 431 ILE A N 1
ATOM 3512 C CA . ILE A 1 431 ? 2.718 3.726 -27.364 1.00 94.00 431 ILE A CA 1
ATOM 3513 C C . ILE A 1 431 ? 1.666 4.168 -26.345 1.00 94.00 431 ILE A C 1
ATOM 3515 O O . ILE A 1 431 ? 1.654 3.638 -25.238 1.00 94.00 431 ILE A O 1
ATOM 3519 N N . ASP A 1 432 ? 0.746 5.060 -26.712 1.00 90.12 432 ASP A N 1
ATOM 3520 C CA . ASP A 1 432 ? -0.329 5.528 -25.830 1.00 90.12 432 ASP A CA 1
ATOM 3521 C C . ASP A 1 432 ? -1.165 4.351 -25.308 1.00 90.12 432 ASP A C 1
ATOM 3523 O O . ASP A 1 432 ? -1.359 4.223 -24.100 1.00 90.12 432 ASP A O 1
ATOM 3527 N N . ARG A 1 433 ? -1.526 3.403 -26.183 1.00 89.62 433 ARG A N 1
ATOM 3528 C CA . ARG A 1 433 ? -2.215 2.171 -25.778 1.00 89.62 433 ARG A CA 1
ATOM 3529 C C . ARG A 1 433 ? -1.413 1.349 -24.764 1.00 89.62 433 ARG A C 1
ATOM 3531 O O . ARG A 1 433 ? -1.986 0.850 -23.800 1.00 89.62 433 ARG A O 1
ATOM 3538 N N . LEU A 1 434 ? -0.111 1.161 -24.975 1.00 90.62 434 LEU A N 1
ATOM 3539 C CA . LEU A 1 434 ? 0.731 0.385 -24.055 1.00 90.62 434 LEU A CA 1
ATOM 3540 C C . LEU A 1 434 ? 0.940 1.104 -22.711 1.00 90.62 434 LEU A C 1
ATOM 3542 O O . LEU A 1 434 ? 1.098 0.437 -21.684 1.00 90.62 434 LEU A O 1
ATOM 3546 N N . PHE A 1 435 ? 0.926 2.440 -22.706 1.00 88.19 435 PHE A N 1
ATOM 3547 C CA . PHE A 1 435 ? 0.898 3.254 -21.490 1.00 88.19 435 PHE A CA 1
ATOM 3548 C C . PHE A 1 435 ? -0.418 3.057 -20.725 1.00 88.19 435 PHE A C 1
ATOM 3550 O O . PHE A 1 435 ? -0.379 2.783 -19.523 1.00 88.19 435 PHE A O 1
ATOM 3557 N N . ASP A 1 436 ? -1.561 3.115 -21.416 1.00 84.62 436 ASP A N 1
ATOM 3558 C CA . ASP A 1 436 ? -2.894 2.906 -20.829 1.00 84.62 436 ASP A CA 1
ATOM 3559 C C . ASP A 1 436 ? -3.054 1.490 -20.254 1.00 84.62 436 ASP A C 1
ATOM 3561 O O . ASP A 1 436 ? -3.626 1.293 -19.182 1.00 84.62 436 ASP A O 1
ATOM 3565 N N . GLU A 1 437 ? -2.494 0.486 -20.936 1.00 82.38 437 GLU A N 1
ATOM 3566 C CA . GLU A 1 437 ? -2.444 -0.906 -20.472 1.00 82.38 437 GLU A CA 1
ATOM 3567 C C . GLU A 1 437 ? -1.449 -1.117 -19.312 1.00 82.38 437 GLU A C 1
ATOM 3569 O O . GLU A 1 437 ? -1.369 -2.210 -18.746 1.00 82.38 437 GLU A O 1
ATOM 3574 N N . GLY A 1 438 ? -0.665 -0.094 -18.953 1.00 83.31 438 GLY A N 1
ATOM 3575 C CA . GLY A 1 438 ? 0.349 -0.163 -17.904 1.00 83.31 438 GLY A CA 1
ATOM 3576 C C . GLY A 1 438 ? 1.507 -1.106 -18.231 1.00 83.31 438 GLY A C 1
ATOM 3577 O O . GLY A 1 438 ? 2.174 -1.572 -17.309 1.00 83.31 438 GLY A O 1
ATOM 3578 N N . LYS A 1 439 ? 1.729 -1.406 -19.518 1.00 88.62 439 LYS A N 1
ATOM 3579 C CA . LYS A 1 439 ? 2.815 -2.263 -20.020 1.00 88.62 439 LYS A CA 1
ATOM 3580 C C . LYS A 1 439 ? 4.123 -1.507 -20.175 1.00 88.62 439 LYS A C 1
ATOM 3582 O O . LYS A 1 439 ? 5.187 -2.118 -20.041 1.00 88.62 439 LYS A O 1
ATOM 3587 N N . ILE A 1 440 ? 4.032 -0.211 -20.457 1.00 91.62 440 ILE A N 1
ATOM 3588 C CA . ILE A 1 440 ? 5.163 0.709 -20.475 1.00 91.62 440 ILE A CA 1
ATOM 3589 C C . ILE A 1 440 ? 4.870 1.928 -19.608 1.00 91.62 440 ILE A C 1
ATOM 3591 O O . ILE A 1 440 ? 3.725 2.361 -19.495 1.00 91.62 440 ILE A O 1
ATOM 3595 N N . TYR A 1 441 ? 5.902 2.473 -18.975 1.00 87.94 441 TYR A N 1
ATOM 3596 C CA . TYR A 1 441 ? 5.809 3.724 -18.225 1.00 87.94 441 TYR A CA 1
ATOM 3597 C C . TYR A 1 441 ? 7.187 4.356 -18.026 1.00 87.94 441 TYR A C 1
ATOM 3599 O O . TYR A 1 441 ? 8.208 3.680 -18.150 1.00 87.94 441 TYR A O 1
ATOM 3607 N N . SER A 1 442 ? 7.236 5.647 -17.693 1.00 85.12 442 SER A N 1
ATOM 3608 C CA . SER A 1 442 ? 8.493 6.305 -17.325 1.00 85.12 442 SER A CA 1
ATOM 3609 C C . SER A 1 442 ? 9.036 5.768 -15.996 1.00 85.12 442 SER A C 1
ATOM 3611 O O . SER A 1 442 ? 8.278 5.363 -15.116 1.00 85.12 442 SER A O 1
ATOM 3613 N N . ALA A 1 443 ? 10.355 5.721 -15.841 1.00 82.56 443 ALA A N 1
ATOM 3614 C CA . ALA A 1 443 ? 11.045 5.243 -14.650 1.00 82.56 443 ALA A CA 1
ATOM 3615 C C . ALA A 1 443 ? 12.313 6.061 -14.363 1.00 82.56 443 ALA A C 1
ATOM 3617 O O . ALA A 1 443 ? 12.876 6.685 -15.253 1.00 82.56 443 ALA A O 1
ATOM 3618 N N . SER A 1 444 ? 12.791 6.037 -13.122 1.00 76.00 444 SER A N 1
ATOM 3619 C CA . SER A 1 444 ? 14.104 6.552 -12.734 1.00 76.00 444 SER A CA 1
ATOM 3620 C C . SER A 1 444 ? 14.831 5.547 -11.847 1.00 76.00 444 SER A C 1
ATOM 3622 O O . SER A 1 444 ? 14.209 4.770 -11.116 1.00 76.00 444 SER A O 1
ATOM 3624 N N . VAL A 1 445 ? 16.162 5.541 -11.912 1.00 70.19 445 VAL A N 1
ATOM 3625 C CA . VAL A 1 445 ? 16.999 4.623 -11.133 1.00 70.19 445 VAL A CA 1
ATOM 3626 C C . VAL A 1 445 ? 18.031 5.424 -10.359 1.00 70.19 445 VAL A C 1
ATOM 3628 O O . VAL A 1 445 ? 18.868 6.133 -10.924 1.00 70.19 445 VAL A O 1
ATOM 3631 N N . LYS A 1 446 ? 17.970 5.322 -9.029 1.00 60.03 446 LYS A N 1
ATOM 3632 C CA . LYS A 1 446 ? 18.819 6.110 -8.133 1.00 60.03 446 LYS A CA 1
ATOM 3633 C C . LYS A 1 446 ? 20.301 5.843 -8.418 1.00 60.03 446 LYS A C 1
ATOM 3635 O O . LYS A 1 446 ? 20.753 4.707 -8.340 1.00 60.03 446 LYS A O 1
ATOM 3640 N N . GLY A 1 447 ? 21.050 6.909 -8.704 1.00 63.19 447 GLY A N 1
ATOM 3641 C CA . GLY A 1 447 ? 22.489 6.840 -8.987 1.00 63.19 447 GLY A CA 1
ATOM 3642 C C . GLY A 1 447 ? 22.853 6.295 -10.373 1.00 63.19 447 GLY A C 1
ATOM 3643 O O . GLY A 1 447 ? 24.033 6.099 -10.623 1.00 63.19 447 GLY A O 1
ATOM 3644 N N . GLN A 1 448 ? 21.870 6.048 -11.248 1.00 69.25 448 GLN A N 1
ATOM 3645 C CA . GLN A 1 448 ? 22.075 5.461 -12.582 1.00 69.25 448 GLN A CA 1
ATOM 3646 C C . GLN A 1 448 ? 21.448 6.296 -13.713 1.00 69.25 448 GLN A C 1
ATOM 3648 O O . GLN A 1 448 ? 21.936 6.265 -14.836 1.00 69.25 448 GLN A O 1
ATOM 3653 N N . GLY A 1 449 ? 20.360 7.027 -13.448 1.00 67.12 449 GLY A N 1
ATOM 3654 C CA . GLY A 1 449 ? 19.747 7.947 -14.416 1.00 67.12 449 GLY A CA 1
ATOM 3655 C C . GLY A 1 449 ? 18.335 8.367 -14.008 1.00 67.12 449 GLY A C 1
ATOM 3656 O O . GLY A 1 449 ? 17.695 7.722 -13.167 1.00 67.12 449 GLY A O 1
ATOM 3657 N N . LYS A 1 450 ? 17.845 9.468 -14.574 1.00 70.06 450 LYS A N 1
ATOM 3658 C CA . LYS A 1 450 ? 16.545 10.057 -14.229 1.00 70.06 450 LYS A CA 1
ATOM 3659 C C . LYS A 1 450 ? 15.448 9.714 -15.229 1.00 70.06 450 LYS A C 1
ATOM 3661 O O . LYS A 1 450 ? 14.287 9.786 -14.830 1.00 70.06 450 LYS A O 1
ATOM 3666 N N . GLN A 1 451 ? 15.789 9.313 -16.455 1.00 77.56 451 GLN A N 1
ATOM 3667 C CA . GLN A 1 451 ? 14.800 8.958 -17.474 1.00 77.56 451 GLN A CA 1
ATOM 3668 C C . GLN A 1 451 ? 15.049 7.562 -18.045 1.00 77.56 451 GLN A C 1
ATOM 3670 O O . GLN A 1 451 ? 16.002 7.302 -18.770 1.00 77.56 451 GLN A O 1
ATOM 3675 N N . TYR A 1 452 ? 14.159 6.643 -17.698 1.00 85.81 452 TYR A N 1
ATOM 3676 C CA . TYR A 1 452 ? 14.091 5.309 -18.265 1.00 85.81 452 TYR A CA 1
ATOM 3677 C C . TYR A 1 452 ? 12.694 5.083 -18.825 1.00 85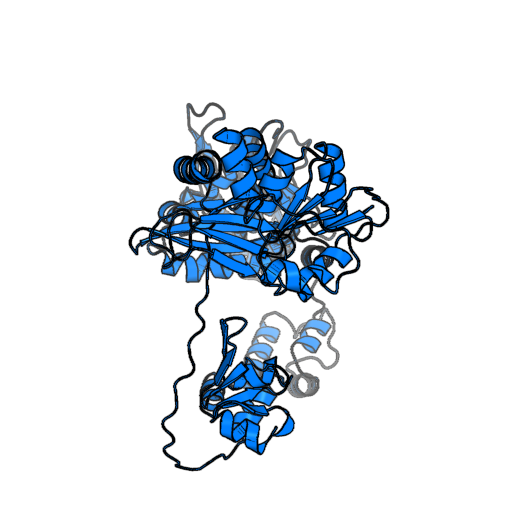.81 452 TYR A C 1
ATOM 3679 O O . TYR A 1 452 ? 11.701 5.467 -18.209 1.00 85.81 452 TYR A O 1
ATOM 3687 N N . VAL A 1 453 ? 12.598 4.367 -19.937 1.00 90.94 453 VAL A N 1
ATOM 3688 C CA . VAL A 1 453 ? 11.376 3.639 -20.266 1.00 90.94 453 VAL A CA 1
ATOM 3689 C C . VAL A 1 453 ? 11.408 2.302 -19.533 1.00 90.94 453 VAL A C 1
ATOM 3691 O O . VAL A 1 453 ? 12.370 1.539 -19.631 1.00 90.94 453 VAL A O 1
ATOM 3694 N N . CYS A 1 454 ? 10.362 2.027 -18.763 1.00 90.81 454 CYS A N 1
ATOM 3695 C CA . CYS A 1 454 ? 10.153 0.752 -18.103 1.00 90.81 454 CYS A CA 1
ATOM 3696 C C . CYS A 1 454 ? 9.168 -0.089 -18.895 1.00 90.81 454 CYS A C 1
ATOM 3698 O O . CYS A 1 454 ? 8.025 0.315 -19.083 1.00 90.81 454 CYS A O 1
ATOM 3700 N N . PHE A 1 455 ? 9.604 -1.273 -19.302 1.00 92.62 455 PHE A N 1
ATOM 3701 C CA . PHE A 1 455 ? 8.760 -2.330 -19.830 1.00 92.62 455 PHE A CA 1
ATOM 3702 C C . PHE A 1 455 ? 8.455 -3.294 -18.692 1.00 92.62 455 PHE A C 1
ATOM 3704 O O . PHE A 1 455 ? 9.334 -4.029 -18.233 1.00 92.62 455 PHE A O 1
ATOM 3711 N N . SER A 1 456 ? 7.219 -3.256 -18.204 1.00 88.62 456 SER A N 1
ATOM 3712 C CA . SER A 1 456 ? 6.830 -3.945 -16.980 1.00 88.62 456 SER A CA 1
ATOM 3713 C C . SER A 1 456 ? 5.969 -5.172 -17.234 1.00 88.62 456 SER A C 1
ATOM 3715 O O . SER A 1 456 ? 4.948 -5.111 -17.926 1.00 88.62 456 SER A O 1
ATOM 3717 N N . ASN A 1 457 ? 6.334 -6.267 -16.585 1.00 87.31 457 ASN A N 1
ATOM 3718 C CA . ASN A 1 457 ? 5.477 -7.409 -16.341 1.00 87.31 457 ASN A CA 1
ATOM 3719 C C . ASN A 1 457 ? 5.310 -7.573 -14.825 1.00 87.31 457 ASN A C 1
ATOM 3721 O O . ASN A 1 457 ? 6.009 -8.346 -14.171 1.00 87.31 457 ASN A O 1
ATOM 3725 N N . ASN A 1 458 ? 4.363 -6.811 -14.273 1.00 76.06 458 ASN A N 1
ATOM 3726 C CA . ASN A 1 458 ? 4.118 -6.717 -12.830 1.00 76.06 458 ASN A CA 1
ATOM 3727 C C . ASN A 1 458 ? 3.787 -8.067 -12.172 1.00 76.06 458 ASN A C 1
ATOM 3729 O O . ASN A 1 458 ? 3.910 -8.190 -10.961 1.00 76.06 458 ASN A O 1
ATOM 3733 N N . LYS A 1 459 ? 3.324 -9.067 -12.934 1.00 74.25 459 LYS A N 1
ATOM 3734 C CA . LYS A 1 459 ? 2.869 -10.355 -12.381 1.00 74.25 459 LYS A CA 1
ATOM 3735 C C . LYS A 1 459 ? 4.015 -11.225 -11.892 1.00 74.25 459 LYS A C 1
ATOM 3737 O O . LYS A 1 459 ? 3.894 -11.852 -10.851 1.00 74.25 459 LYS A O 1
ATOM 3742 N N . ILE A 1 460 ? 5.112 -11.222 -12.634 1.00 74.38 460 ILE A N 1
ATOM 3743 C CA . ILE A 1 460 ? 6.334 -11.960 -12.300 1.00 74.38 460 ILE A CA 1
ATOM 3744 C C . ILE A 1 460 ? 7.425 -11.009 -11.792 1.00 74.38 460 ILE A C 1
ATOM 3746 O O . ILE A 1 460 ? 8.608 -11.315 -11.869 1.00 74.38 460 ILE A O 1
ATOM 3750 N N . ASN A 1 461 ? 7.020 -9.816 -11.328 1.00 76.81 461 ASN A N 1
ATOM 3751 C CA . ASN A 1 461 ? 7.907 -8.743 -10.887 1.00 76.81 461 ASN A CA 1
ATOM 3752 C C . ASN A 1 461 ? 9.084 -8.529 -11.846 1.00 76.81 461 ASN A C 1
ATOM 3754 O O . ASN A 1 461 ? 10.220 -8.420 -11.406 1.00 76.81 461 ASN A O 1
ATOM 3758 N N . PHE A 1 462 ? 8.841 -8.514 -13.158 1.00 83.75 462 PHE A N 1
ATOM 3759 C CA . PHE A 1 462 ? 9.897 -8.374 -14.158 1.00 83.75 462 PHE A CA 1
ATOM 3760 C C . PHE A 1 462 ? 9.834 -7.011 -14.833 1.00 83.75 462 PHE A C 1
ATOM 3762 O O . PHE A 1 462 ? 8.795 -6.612 -15.361 1.00 83.75 462 PHE A O 1
ATOM 3769 N N . TYR A 1 463 ? 10.961 -6.302 -14.836 1.00 87.25 463 TYR A N 1
ATOM 3770 C CA . TYR A 1 463 ? 11.053 -4.939 -15.336 1.00 87.25 463 TYR A CA 1
ATOM 3771 C C . TYR A 1 463 ? 12.325 -4.757 -16.160 1.00 87.25 463 TYR A C 1
ATOM 3773 O O . TYR A 1 463 ? 13.437 -4.928 -15.658 1.00 87.25 463 TYR A O 1
ATOM 3781 N N . ILE A 1 464 ? 12.167 -4.362 -17.423 1.00 89.00 464 ILE A N 1
ATOM 3782 C CA . ILE A 1 464 ? 13.282 -3.929 -18.272 1.00 89.00 464 ILE A CA 1
ATOM 3783 C C . ILE A 1 464 ? 13.275 -2.410 -18.294 1.00 89.00 464 ILE A C 1
ATOM 3785 O O . ILE A 1 464 ? 12.304 -1.793 -18.723 1.00 89.00 464 ILE A O 1
ATOM 3789 N N . LEU A 1 465 ? 14.366 -1.805 -17.853 1.00 87.56 465 LEU A N 1
ATOM 3790 C CA . LEU A 1 465 ? 14.569 -0.368 -17.866 1.00 87.56 465 LEU A CA 1
ATOM 3791 C C . LEU A 1 465 ? 15.562 -0.034 -18.965 1.00 87.56 465 LEU A C 1
ATOM 3793 O O . LEU A 1 465 ? 16.707 -0.480 -18.925 1.00 87.56 465 LEU A O 1
ATOM 3797 N N . ARG A 1 466 ? 15.134 0.759 -19.941 1.00 88.75 466 ARG A N 1
ATOM 3798 C CA . ARG A 1 466 ? 16.010 1.296 -20.981 1.00 88.75 466 ARG A CA 1
ATOM 3799 C C . ARG A 1 466 ? 16.197 2.780 -20.725 1.00 88.75 466 ARG A C 1
ATOM 3801 O O . ARG A 1 466 ? 15.208 3.498 -20.619 1.00 88.75 466 ARG A O 1
ATOM 3808 N N . ASN A 1 467 ? 17.442 3.209 -20.584 1.00 84.81 467 ASN A N 1
ATOM 3809 C CA . ASN A 1 467 ? 17.746 4.612 -20.349 1.00 84.81 467 ASN A CA 1
ATOM 3810 C C . ASN A 1 467 ? 17.480 5.421 -21.621 1.00 84.81 467 ASN A C 1
ATOM 3812 O O . ASN A 1 467 ? 17.799 4.960 -22.722 1.00 84.81 467 ASN A O 1
ATOM 3816 N N . THR A 1 468 ? 16.861 6.583 -21.457 1.00 82.75 468 THR A N 1
ATOM 3817 C CA . THR A 1 468 ? 16.580 7.531 -22.540 1.00 82.75 468 THR A CA 1
ATOM 3818 C C . THR A 1 468 ? 17.513 8.745 -22.491 1.00 82.75 468 THR A C 1
ATOM 3820 O O . THR A 1 468 ? 17.504 9.544 -23.416 1.00 82.75 468 THR A O 1
ATOM 3823 N N . GLU A 1 469 ? 18.340 8.884 -21.449 1.00 77.94 469 GLU A N 1
ATOM 3824 C CA . GLU A 1 469 ? 19.384 9.908 -21.344 1.00 77.94 469 GLU A CA 1
ATOM 3825 C C . GLU A 1 469 ? 20.696 9.453 -22.030 1.00 77.94 469 GLU A C 1
ATOM 3827 O O . GLU A 1 469 ? 21.052 8.271 -21.957 1.00 77.94 469 GLU A O 1
ATOM 3832 N N . PRO A 1 470 ? 21.457 10.371 -22.664 1.00 66.75 470 PRO A N 1
ATOM 3833 C CA . PRO A 1 470 ? 22.702 10.041 -23.374 1.00 66.75 470 PRO A CA 1
ATOM 3834 C C . PRO A 1 470 ? 23.861 9.536 -22.496 1.00 66.75 470 PRO A C 1
ATOM 3836 O O . PRO A 1 470 ? 24.770 8.884 -23.005 1.00 66.75 470 PRO A O 1
ATOM 3839 N N . ASP A 1 471 ? 23.871 9.866 -21.203 1.00 61.62 471 ASP A N 1
ATOM 3840 C CA . ASP A 1 471 ? 25.024 9.749 -20.298 1.00 61.62 471 ASP A CA 1
ATOM 3841 C C . ASP A 1 471 ? 24.905 8.633 -19.241 1.00 61.62 471 ASP A C 1
ATOM 3843 O O . ASP A 1 471 ? 25.821 8.443 -18.439 1.00 61.62 471 ASP A O 1
ATOM 3847 N N . GLY A 1 472 ? 23.810 7.866 -19.232 1.00 59.53 472 GLY A N 1
ATOM 3848 C CA . GLY A 1 472 ? 23.571 6.831 -18.222 1.00 59.53 472 GLY A CA 1
ATOM 3849 C C . GLY A 1 472 ? 23.698 5.381 -18.712 1.00 59.53 472 GLY A C 1
ATOM 3850 O O . GLY A 1 472 ? 23.961 5.086 -19.879 1.00 59.53 472 GLY A O 1
ATOM 3851 N N . THR A 1 473 ? 23.507 4.426 -17.796 1.00 62.00 473 THR A N 1
ATOM 3852 C CA . THR A 1 473 ? 23.594 2.990 -18.112 1.00 62.00 473 THR A CA 1
ATOM 3853 C C . THR A 1 473 ? 22.454 2.557 -19.033 1.00 62.00 473 THR A C 1
ATOM 3855 O O . THR A 1 473 ? 21.284 2.682 -18.692 1.00 62.00 473 THR A O 1
ATOM 3858 N N . GLN A 1 474 ? 22.781 2.028 -20.218 1.00 68.75 474 GLN A N 1
ATOM 3859 C CA . GLN A 1 474 ? 21.802 1.865 -21.304 1.00 68.75 474 GLN A CA 1
ATOM 3860 C C . GLN A 1 474 ? 20.621 0.936 -20.979 1.00 68.75 474 GLN A C 1
ATOM 3862 O O . GLN A 1 474 ? 19.522 1.138 -21.498 1.00 68.75 474 GLN A O 1
ATOM 3867 N N . LYS A 1 475 ? 20.825 -0.116 -20.179 1.00 80.12 475 LYS A N 1
ATOM 3868 C CA . LYS A 1 475 ? 19.794 -1.119 -19.875 1.00 80.12 475 LYS A CA 1
ATOM 3869 C C . LYS A 1 475 ? 19.995 -1.708 -18.485 1.00 80.12 475 LYS A C 1
ATOM 3871 O O . LYS A 1 475 ? 21.091 -2.158 -18.170 1.00 80.12 475 LYS A O 1
ATOM 3876 N N . LEU A 1 476 ? 18.921 -1.785 -17.706 1.00 78.62 476 LEU A N 1
ATOM 3877 C CA . LEU A 1 476 ? 18.869 -2.483 -16.423 1.00 78.62 476 LEU A CA 1
ATOM 3878 C C . LEU A 1 476 ? 17.702 -3.471 -16.434 1.00 78.62 476 LEU A C 1
ATOM 3880 O O . LEU A 1 476 ? 16.632 -3.174 -16.961 1.00 78.62 476 LEU A O 1
ATOM 3884 N N . ILE A 1 477 ? 17.909 -4.653 -15.862 1.00 78.06 477 ILE A N 1
ATOM 3885 C CA . ILE A 1 477 ? 16.857 -5.654 -15.668 1.00 78.06 477 ILE A CA 1
ATOM 3886 C C . ILE A 1 477 ? 16.685 -5.812 -14.170 1.00 78.06 477 ILE A C 1
ATOM 3888 O O . ILE A 1 477 ? 17.654 -6.090 -13.467 1.00 78.06 477 ILE A O 1
ATOM 3892 N N . ILE A 1 478 ? 15.466 -5.606 -13.690 1.00 74.81 478 ILE A N 1
ATOM 3893 C CA . ILE A 1 478 ? 15.131 -5.740 -12.277 1.00 74.81 478 ILE A CA 1
ATOM 3894 C C . ILE A 1 478 ? 14.022 -6.767 -12.188 1.00 74.81 478 ILE A C 1
ATOM 3896 O O . ILE A 1 478 ? 12.948 -6.572 -12.759 1.00 74.81 478 ILE A O 1
ATOM 3900 N N . SER A 1 479 ? 14.311 -7.883 -11.525 1.00 71.44 479 SER A N 1
ATOM 3901 C CA . SER A 1 479 ? 13.314 -8.912 -11.301 1.00 71.44 479 SER A CA 1
ATOM 3902 C C 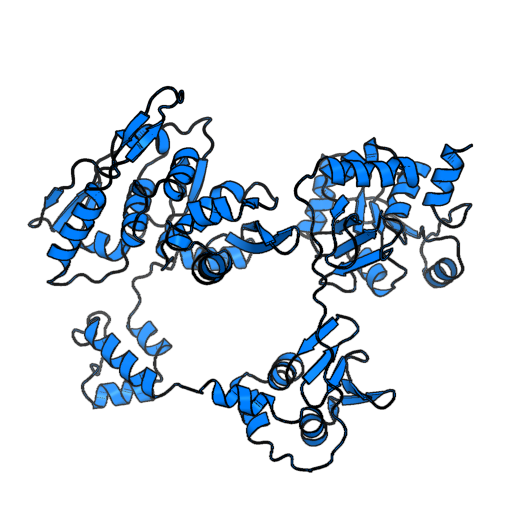. SER A 1 479 ? 13.601 -9.775 -10.088 1.00 71.44 479 SER A C 1
ATOM 3904 O O . SER A 1 479 ? 14.763 -10.031 -9.780 1.00 71.44 479 SER A O 1
ATOM 3906 N N . ASP A 1 480 ? 12.526 -10.233 -9.450 1.00 59.75 480 ASP A N 1
ATOM 3907 C CA . ASP A 1 480 ? 12.576 -11.287 -8.434 1.00 59.75 480 ASP A CA 1
ATOM 3908 C C . ASP A 1 480 ? 12.722 -12.683 -9.077 1.00 59.75 480 ASP A C 1
ATOM 3910 O O . ASP A 1 480 ? 13.133 -13.627 -8.405 1.00 59.75 480 ASP A O 1
ATOM 3914 N N . ASP A 1 481 ? 12.418 -12.812 -10.377 1.00 64.81 481 ASP A N 1
ATOM 3915 C CA . ASP A 1 481 ? 12.557 -14.036 -11.170 1.00 64.81 481 ASP A CA 1
ATOM 3916 C C . ASP A 1 481 ? 13.616 -13.852 -12.271 1.00 64.81 481 ASP A C 1
ATOM 3918 O O . ASP A 1 481 ? 13.481 -13.051 -13.203 1.00 64.81 481 ASP A O 1
ATOM 3922 N N . SER A 1 482 ? 14.685 -14.647 -12.200 1.00 67.38 482 SER A N 1
ATOM 3923 C CA . SER A 1 482 ? 15.773 -14.651 -13.183 1.00 67.38 482 SER A CA 1
ATOM 3924 C C . SER A 1 482 ? 15.331 -14.989 -14.615 1.00 67.38 482 SER A C 1
ATOM 3926 O O . SER A 1 482 ? 16.064 -14.673 -15.561 1.00 67.38 482 SER A O 1
ATOM 3928 N N . TYR A 1 483 ? 14.153 -15.599 -14.784 1.00 78.44 483 TYR A N 1
ATOM 3929 C CA . TYR A 1 483 ? 13.595 -16.050 -16.061 1.00 78.44 483 TYR A CA 1
ATOM 3930 C C . TYR A 1 483 ? 12.379 -15.242 -16.522 1.00 78.44 483 TYR A C 1
ATOM 3932 O O . TYR A 1 483 ? 11.642 -15.688 -17.406 1.00 78.44 483 TYR A O 1
ATOM 3940 N N . GLY A 1 484 ? 12.168 -14.049 -15.963 1.00 83.25 484 GLY A N 1
ATOM 3941 C CA . GLY A 1 484 ? 11.068 -13.184 -16.370 1.00 83.25 484 GLY A CA 1
ATOM 3942 C C . GLY A 1 484 ? 11.181 -12.643 -17.803 1.00 83.25 484 GLY A C 1
ATOM 3943 O O . 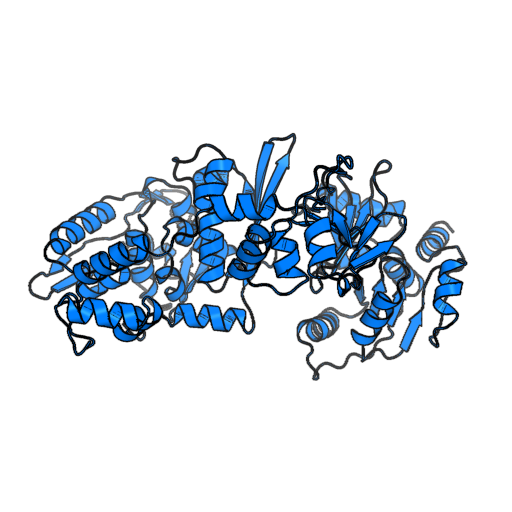GLY A 1 484 ? 12.245 -12.650 -18.424 1.00 83.25 484 GLY A O 1
ATOM 3944 N N . PHE A 1 485 ? 10.049 -12.171 -18.326 1.00 91.44 485 PHE A N 1
ATOM 3945 C CA . PHE A 1 485 ? 9.895 -11.628 -19.676 1.00 91.44 485 PHE A CA 1
ATOM 3946 C C . PHE A 1 485 ? 8.822 -10.531 -19.718 1.00 91.44 485 PHE A C 1
ATOM 3948 O O . PHE A 1 485 ? 7.953 -10.448 -18.846 1.00 91.44 485 PHE A O 1
ATOM 3955 N N . TRP A 1 486 ? 8.845 -9.695 -20.756 1.00 94.38 486 TRP A N 1
ATOM 3956 C CA . TRP A 1 486 ? 7.824 -8.675 -21.022 1.00 94.38 486 TRP A CA 1
ATOM 3957 C C . TRP A 1 486 ? 6.963 -9.067 -22.224 1.00 94.38 486 TRP A C 1
ATOM 3959 O O . TRP A 1 486 ? 7.473 -9.693 -23.144 1.00 94.38 486 TRP A O 1
ATOM 3969 N N . PHE A 1 487 ? 5.674 -8.713 -22.255 1.00 93.81 487 PHE A N 1
ATOM 3970 C CA . PHE A 1 487 ? 4.814 -9.032 -23.402 1.00 93.81 487 PHE A CA 1
ATOM 3971 C C . PHE A 1 487 ? 3.599 -8.110 -23.562 1.00 93.81 487 PHE A C 1
ATOM 3973 O O . PHE A 1 487 ? 3.077 -7.561 -22.581 1.00 93.81 487 PHE A O 1
ATOM 3980 N N . PHE A 1 488 ? 3.091 -8.045 -24.795 1.00 92.62 488 PHE A N 1
ATOM 3981 C CA . PHE A 1 488 ? 1.811 -7.435 -25.164 1.00 92.62 488 PHE A CA 1
ATOM 3982 C C . PHE A 1 488 ? 1.120 -8.223 -26.296 1.00 92.62 488 PHE A C 1
ATOM 3984 O O . PHE A 1 488 ? 1.671 -9.181 -26.832 1.00 92.62 488 PHE A O 1
ATOM 3991 N N . THR A 1 489 ? -0.107 -7.843 -26.659 1.00 90.88 489 THR A N 1
ATOM 3992 C CA . THR A 1 489 ? -0.862 -8.475 -27.757 1.00 90.88 489 THR A CA 1
ATOM 3993 C C . THR A 1 489 ? -1.557 -7.436 -28.643 1.00 90.88 489 THR A C 1
ATOM 3995 O O . THR A 1 489 ? -1.803 -6.302 -28.213 1.00 90.88 489 THR A O 1
ATOM 3998 N N . SER A 1 490 ? -1.852 -7.828 -29.885 1.00 87.12 490 SER A N 1
ATOM 3999 C CA . SER A 1 490 ? -2.569 -7.044 -30.902 1.00 87.12 490 SER A CA 1
ATOM 4000 C C . SER A 1 490 ? -4.101 -7.053 -30.755 1.00 87.12 490 SER A C 1
ATOM 4002 O O . SER A 1 490 ? -4.791 -6.397 -31.527 1.00 87.12 490 SER A O 1
ATOM 4004 N N . GLU A 1 491 ? -4.658 -7.838 -29.829 1.00 83.88 491 GLU A N 1
ATOM 4005 C CA . GLU A 1 491 ? -6.100 -8.123 -29.767 1.00 83.88 491 GLU A CA 1
ATOM 4006 C C . GLU A 1 491 ? -7.020 -6.934 -29.429 1.00 83.88 491 GLU A C 1
ATOM 4008 O O . GLU A 1 491 ? -6.597 -5.873 -28.974 1.00 83.88 491 GLU A O 1
ATOM 4013 N N . SER A 1 492 ? -8.336 -7.124 -29.590 1.00 69.88 492 SER A N 1
ATOM 4014 C CA . SER A 1 492 ? -9.366 -6.198 -29.084 1.00 69.88 492 SER A CA 1
ATOM 4015 C C . SER A 1 492 ? -9.380 -6.141 -27.544 1.00 69.88 492 SER A C 1
ATOM 4017 O O . SER A 1 492 ? -8.855 -7.039 -26.890 1.00 69.88 492 SER A O 1
ATOM 4019 N N . GLN A 1 493 ? -9.964 -5.098 -26.936 1.00 69.00 493 GLN A N 1
ATOM 4020 C CA . GLN A 1 493 ? -9.941 -4.915 -25.470 1.00 69.00 493 GLN A CA 1
ATOM 4021 C C . GLN A 1 493 ? -10.537 -6.102 -24.689 1.00 69.00 493 GLN A C 1
ATOM 4023 O O . GLN A 1 493 ? -10.028 -6.437 -23.622 1.00 69.00 493 GLN A O 1
ATOM 4028 N N . ASN A 1 494 ? -11.583 -6.751 -25.212 1.00 60.84 494 ASN A N 1
ATOM 4029 C CA . ASN A 1 494 ? -12.232 -7.878 -24.534 1.00 60.84 494 ASN A CA 1
ATOM 4030 C C . ASN A 1 494 ? -11.358 -9.140 -24.588 1.00 60.84 494 ASN A C 1
ATOM 4032 O O . ASN A 1 494 ? -11.012 -9.683 -23.547 1.00 60.84 494 ASN A O 1
ATOM 4036 N N . THR A 1 495 ? -10.876 -9.520 -25.773 1.00 64.50 495 THR A N 1
ATOM 4037 C CA . THR A 1 495 ? -9.972 -10.673 -25.942 1.00 64.50 495 THR A CA 1
ATOM 4038 C C . THR A 1 495 ? -8.617 -10.453 -25.253 1.00 64.50 495 THR A C 1
ATOM 4040 O O . THR A 1 495 ? -8.022 -11.392 -24.732 1.00 64.50 495 THR A O 1
ATOM 4043 N N . ARG A 1 496 ? -8.147 -9.198 -25.169 1.00 70.19 496 ARG A N 1
ATOM 4044 C CA . ARG A 1 496 ? -6.997 -8.800 -24.337 1.00 70.19 496 ARG A CA 1
ATOM 4045 C C . ARG A 1 496 ? -7.215 -9.149 -22.874 1.00 70.19 496 ARG A C 1
ATOM 4047 O O . ARG A 1 496 ? -6.337 -9.755 -22.266 1.00 70.19 496 ARG A O 1
ATOM 4054 N N . ARG A 1 497 ? -8.365 -8.758 -22.310 1.00 65.56 497 ARG A N 1
ATOM 4055 C CA . ARG A 1 497 ? -8.709 -9.084 -20.921 1.00 65.56 497 ARG A CA 1
ATOM 4056 C C . ARG A 1 497 ? -8.712 -10.585 -20.713 1.00 65.56 497 ARG A C 1
ATOM 4058 O O . ARG A 1 497 ? -8.175 -11.009 -19.708 1.00 65.56 497 ARG A O 1
ATOM 4065 N N . ASP A 1 498 ? -9.219 -11.371 -21.654 1.00 64.06 498 ASP A N 1
ATOM 4066 C CA . ASP A 1 498 ? -9.245 -12.832 -21.535 1.00 64.06 498 ASP A CA 1
ATOM 4067 C C . ASP A 1 498 ? -7.841 -13.454 -21.552 1.00 64.06 498 ASP A C 1
ATOM 4069 O O . ASP A 1 498 ? -7.533 -14.279 -20.697 1.00 64.06 498 ASP A O 1
ATOM 4073 N N . ILE A 1 499 ? -6.951 -13.010 -22.447 1.00 70.00 499 ILE A N 1
ATOM 4074 C CA . ILE A 1 499 ? -5.547 -13.468 -22.490 1.00 70.00 499 ILE A CA 1
ATOM 4075 C C . ILE A 1 499 ? -4.805 -13.067 -21.211 1.00 70.00 499 ILE A C 1
ATOM 4077 O O . ILE A 1 499 ? -4.070 -13.869 -20.633 1.00 70.00 499 ILE A O 1
ATOM 4081 N N . PHE A 1 500 ? -5.008 -11.834 -20.737 1.00 71.19 500 PHE A N 1
ATOM 4082 C CA . PHE A 1 500 ? -4.422 -11.396 -19.475 1.00 71.19 500 PHE A CA 1
ATOM 4083 C C . PHE A 1 500 ? -5.030 -12.156 -18.290 1.00 71.19 500 PHE A C 1
ATOM 4085 O O . PHE A 1 500 ? -4.277 -12.633 -17.456 1.00 71.19 500 PHE A O 1
ATOM 4092 N N . ASN A 1 501 ? -6.345 -12.373 -18.245 1.00 66.75 501 ASN A N 1
ATOM 4093 C CA . ASN A 1 501 ? -7.039 -13.125 -17.196 1.00 66.75 501 ASN A CA 1
ATOM 4094 C C . ASN A 1 501 ? -6.603 -14.593 -17.145 1.00 66.75 501 ASN A C 1
ATOM 4096 O O . ASN A 1 501 ? -6.451 -15.132 -16.051 1.00 66.75 501 ASN A O 1
ATOM 4100 N N . TYR A 1 502 ? -6.386 -15.231 -18.301 1.00 65.75 502 TYR A N 1
ATOM 4101 C CA . TYR A 1 502 ? -5.801 -16.569 -18.384 1.00 65.75 502 TYR A CA 1
ATOM 4102 C C . TYR A 1 502 ? -4.443 -16.589 -17.685 1.00 65.75 502 TYR A C 1
ATOM 4104 O O . TYR A 1 502 ? -4.228 -17.382 -16.772 1.00 65.75 502 TYR A O 1
ATOM 4112 N N . PHE A 1 503 ? -3.565 -15.649 -18.039 1.00 63.88 503 PHE A N 1
ATOM 4113 C CA . PHE A 1 503 ? -2.249 -15.526 -17.418 1.00 63.88 503 PHE A CA 1
ATOM 4114 C C . PHE A 1 503 ? -2.334 -15.167 -15.921 1.00 63.88 503 PHE A C 1
ATOM 4116 O O . PHE A 1 503 ? -1.488 -15.568 -15.128 1.00 63.88 503 PHE A O 1
ATOM 4123 N N . GLU A 1 504 ? -3.371 -14.434 -15.506 1.00 62.62 504 GLU A N 1
ATOM 4124 C CA . GLU A 1 504 ? -3.593 -14.032 -14.115 1.00 62.62 504 GLU A CA 1
ATOM 4125 C C . GLU A 1 504 ? -4.166 -15.129 -13.216 1.00 62.62 504 GLU A C 1
ATOM 4127 O O . GLU A 1 504 ? -3.922 -15.095 -12.009 1.00 62.62 504 GLU A O 1
ATOM 4132 N N . LYS A 1 505 ? -4.963 -16.052 -13.764 1.00 60.53 505 LYS A N 1
ATOM 4133 C CA . LYS A 1 505 ? -5.716 -17.050 -12.987 1.00 60.53 505 LYS A CA 1
ATOM 4134 C C . LYS A 1 505 ? -5.382 -18.500 -13.333 1.00 60.53 505 LYS A C 1
ATOM 4136 O O . LYS A 1 505 ? -5.930 -19.372 -12.670 1.00 60.53 505 LYS A O 1
ATOM 4141 N N . GLN A 1 506 ? -4.524 -18.749 -14.331 1.00 56.28 506 GLN A N 1
ATOM 4142 C CA . GLN A 1 506 ? -4.202 -20.090 -14.852 1.00 56.28 506 GLN A CA 1
ATOM 4143 C C . GLN A 1 506 ? -5.475 -20.913 -15.095 1.00 56.28 506 GLN A C 1
ATOM 4145 O O . GLN A 1 506 ? -5.613 -22.043 -14.640 1.00 56.28 506 GLN A O 1
ATOM 4150 N N . ASN A 1 507 ? -6.466 -20.280 -15.724 1.00 53.69 507 ASN A N 1
ATOM 4151 C CA . ASN A 1 507 ? -7.816 -20.821 -15.802 1.00 53.69 507 ASN A CA 1
ATOM 4152 C C . ASN A 1 507 ? -8.005 -21.590 -17.117 1.00 53.69 507 ASN A C 1
ATOM 4154 O O . ASN A 1 507 ? -7.927 -20.988 -18.188 1.00 53.69 507 ASN A O 1
ATOM 4158 N N . GLU A 1 508 ? -8.258 -22.897 -17.032 1.00 56.31 508 GLU A N 1
ATOM 4159 C CA . GLU A 1 508 ? -8.326 -23.818 -18.182 1.00 56.31 508 GLU A CA 1
ATOM 4160 C C . GLU A 1 508 ? -9.457 -23.486 -19.174 1.00 56.31 508 GLU A C 1
ATOM 4162 O O . GLU A 1 508 ? -9.344 -23.798 -20.358 1.00 56.31 508 GLU A O 1
ATOM 4167 N N . ASP A 1 509 ? -10.498 -22.769 -18.734 1.00 56.41 509 ASP A N 1
ATOM 4168 C CA . ASP A 1 509 ? -11.660 -22.406 -19.562 1.00 56.41 509 ASP A CA 1
ATOM 4169 C C . ASP A 1 509 ? -11.369 -21.358 -20.658 1.00 56.41 509 ASP A C 1
ATOM 4171 O O . ASP A 1 509 ? -12.186 -21.151 -21.557 1.00 56.41 509 ASP A O 1
ATOM 4175 N N . TYR A 1 510 ? -10.217 -20.677 -20.619 1.00 60.41 510 TYR A N 1
ATOM 4176 C CA . TYR A 1 510 ? -9.876 -19.627 -21.585 1.00 60.41 510 TYR A CA 1
ATOM 4177 C C . TYR A 1 510 ? -8.863 -20.126 -22.622 1.00 60.41 510 TYR A C 1
ATOM 4179 O O . TYR A 1 510 ? -7.653 -20.106 -22.397 1.00 60.41 510 TYR A O 1
ATOM 4187 N N . SER A 1 511 ? -9.345 -20.513 -23.807 1.00 63.19 511 SER A N 1
ATOM 4188 C CA . SER A 1 511 ? -8.478 -20.844 -24.947 1.00 63.19 511 SER A CA 1
ATOM 4189 C C . SER A 1 511 ? -8.294 -19.618 -25.851 1.00 63.19 511 SER A C 1
ATOM 4191 O O . SER A 1 511 ? -9.244 -19.171 -26.499 1.00 63.19 511 SER A O 1
ATOM 4193 N N . TYR A 1 512 ? -7.076 -19.086 -25.936 1.00 73.38 512 TYR A N 1
ATOM 4194 C CA . TYR A 1 512 ? -6.673 -18.174 -27.011 1.00 73.38 512 TYR A CA 1
ATOM 4195 C C . TYR A 1 512 ? -5.927 -18.967 -28.085 1.00 73.38 512 TYR A C 1
ATOM 4197 O O . TYR A 1 512 ? -5.246 -19.938 -27.780 1.00 73.38 512 TYR A O 1
ATOM 4205 N N . LYS A 1 513 ? -6.057 -18.563 -29.351 1.00 81.38 513 LYS A N 1
ATOM 4206 C CA . LYS A 1 513 ? -5.384 -19.204 -30.490 1.00 81.38 513 LYS A CA 1
ATOM 4207 C C . LYS A 1 513 ? -4.655 -18.148 -31.308 1.00 81.38 513 LYS A C 1
ATOM 4209 O O . LYS A 1 513 ? -5.173 -17.672 -32.315 1.00 81.38 513 LYS A O 1
ATOM 4214 N N . LEU A 1 514 ? -3.488 -17.735 -30.822 1.00 88.56 514 LEU A N 1
ATOM 4215 C CA . LEU A 1 514 ? -2.671 -16.695 -31.445 1.00 88.56 514 LEU A CA 1
ATOM 4216 C C . LEU A 1 514 ? -1.230 -17.168 -31.632 1.00 88.56 514 LEU A C 1
ATOM 4218 O O . LEU A 1 514 ? -0.732 -17.916 -30.786 1.00 88.56 514 LEU A O 1
ATOM 4222 N N . PRO A 1 515 ? -0.542 -16.719 -32.695 1.00 93.44 515 PRO A N 1
ATOM 4223 C CA . PRO A 1 515 ? 0.884 -16.953 -32.833 1.00 93.44 515 PRO A CA 1
ATOM 4224 C C . PRO A 1 515 ? 1.660 -16.141 -31.790 1.00 93.44 515 PRO A C 1
ATOM 4226 O O . PRO A 1 515 ? 1.275 -15.025 -31.427 1.00 93.44 515 PRO A O 1
ATOM 4229 N N . LEU A 1 516 ? 2.766 -16.714 -31.328 1.00 94.75 516 LEU A N 1
ATOM 4230 C CA . LEU A 1 516 ? 3.678 -16.146 -30.349 1.00 94.75 516 LEU A CA 1
ATOM 4231 C C . LEU A 1 516 ? 4.961 -15.691 -31.046 1.00 94.75 516 LEU A C 1
ATOM 4233 O O . LEU A 1 516 ? 5.733 -16.513 -31.534 1.00 94.75 516 LEU A O 1
ATOM 4237 N N . PHE A 1 517 ? 5.199 -14.386 -31.070 1.00 96.88 517 PHE A N 1
ATOM 4238 C CA . PHE A 1 517 ? 6.413 -13.773 -31.595 1.00 96.88 517 PHE A CA 1
ATOM 4239 C C . PHE A 1 517 ? 7.389 -13.511 -30.448 1.00 96.88 517 PHE A C 1
ATOM 4241 O O . PHE A 1 517 ? 7.132 -12.671 -29.584 1.00 96.88 517 PHE A O 1
ATOM 4248 N N . VAL A 1 518 ? 8.514 -14.225 -30.435 1.00 96.44 518 VAL A N 1
ATOM 4249 C CA . VAL A 1 518 ? 9.545 -14.106 -29.398 1.00 96.44 518 VAL A CA 1
ATOM 4250 C C . VAL A 1 518 ? 10.699 -13.256 -29.915 1.00 96.44 518 VAL A C 1
ATOM 4252 O O . VAL A 1 518 ? 11.418 -13.663 -30.828 1.00 96.44 518 VAL A O 1
ATOM 4255 N N . CYS A 1 519 ? 10.872 -12.088 -29.308 1.00 95.88 519 CYS A N 1
ATOM 4256 C CA . CYS A 1 519 ? 11.848 -11.070 -29.677 1.00 95.88 519 CYS A CA 1
ATOM 4257 C C . CYS A 1 519 ? 12.921 -10.924 -28.589 1.00 95.88 519 CYS A C 1
ATOM 4259 O O . CYS A 1 519 ? 12.715 -11.263 -27.415 1.00 95.88 519 CYS A O 1
ATOM 4261 N N . GLU A 1 520 ? 14.079 -10.388 -28.965 1.00 91.56 520 GLU A N 1
ATOM 4262 C CA . GLU A 1 520 ? 15.176 -10.154 -28.027 1.00 91.56 520 GLU A CA 1
ATOM 4263 C C . GLU A 1 520 ? 14.884 -8.980 -27.080 1.00 91.56 520 GLU A C 1
ATOM 4265 O O . GLU A 1 520 ? 15.027 -9.105 -25.853 1.00 91.56 520 GLU A O 1
ATOM 4270 N N . SER A 1 521 ? 14.420 -7.858 -27.639 1.00 92.88 521 SER A N 1
ATOM 4271 C CA . SER A 1 521 ? 14.102 -6.637 -26.902 1.00 92.88 521 SER A CA 1
ATOM 4272 C C . SER A 1 521 ? 12.629 -6.238 -27.015 1.00 92.88 521 SER A C 1
ATOM 4274 O O . SER A 1 521 ? 11.889 -6.647 -27.909 1.00 92.88 521 SER A O 1
ATOM 4276 N N . SER A 1 522 ? 12.182 -5.430 -26.056 1.00 94.75 522 SER A N 1
ATOM 4277 C CA . SER A 1 522 ? 10.816 -4.917 -26.006 1.00 94.75 522 SER A CA 1
ATOM 4278 C C . SER A 1 522 ? 10.532 -3.867 -27.078 1.00 94.75 522 SER A C 1
ATOM 4280 O O . SER A 1 522 ? 9.401 -3.789 -27.546 1.00 94.75 522 SER A O 1
ATOM 4282 N N . ILE A 1 523 ? 11.540 -3.103 -27.510 1.00 94.81 523 ILE A N 1
ATOM 4283 C CA . ILE A 1 523 ? 11.399 -2.154 -28.624 1.00 94.81 523 ILE A CA 1
ATOM 4284 C C . ILE A 1 523 ? 11.250 -2.918 -29.944 1.00 94.81 523 ILE A C 1
ATOM 4286 O O . ILE A 1 523 ? 10.404 -2.555 -30.759 1.00 94.81 523 ILE A O 1
ATOM 4290 N N . ASP A 1 524 ? 11.986 -4.016 -30.126 1.00 95.81 524 ASP A N 1
ATOM 4291 C CA . ASP A 1 524 ? 11.882 -4.858 -31.326 1.00 95.81 524 ASP A CA 1
ATOM 4292 C C . ASP A 1 524 ? 10.536 -5.562 -31.419 1.00 95.81 524 ASP A C 1
ATOM 4294 O O . ASP A 1 524 ? 9.940 -5.616 -32.489 1.00 95.81 524 ASP A O 1
ATOM 4298 N N . ALA A 1 525 ? 10.000 -6.025 -30.287 1.00 96.31 525 ALA A N 1
ATOM 4299 C CA . ALA A 1 525 ? 8.663 -6.605 -30.239 1.00 96.31 525 ALA A CA 1
ATOM 4300 C C . ALA A 1 525 ? 7.583 -5.616 -30.715 1.00 96.31 525 ALA A C 1
ATOM 4302 O O . ALA A 1 525 ? 6.675 -6.000 -31.453 1.00 96.31 525 ALA A O 1
ATOM 4303 N N . ILE A 1 526 ? 7.682 -4.339 -30.319 1.00 96.50 526 ILE A N 1
ATOM 4304 C CA . ILE A 1 526 ? 6.762 -3.289 -30.786 1.00 96.50 526 ILE A CA 1
ATOM 4305 C C . ILE A 1 526 ? 7.028 -2.964 -32.263 1.00 96.50 526 ILE A C 1
ATOM 4307 O O . ILE A 1 526 ? 6.084 -2.848 -33.042 1.00 96.50 526 ILE A O 1
ATOM 4311 N N . SER A 1 527 ? 8.298 -2.873 -32.661 1.00 96.69 527 SER A N 1
ATOM 4312 C CA . SER A 1 527 ? 8.692 -2.534 -34.034 1.00 96.69 527 SER A CA 1
ATOM 4313 C C . SER A 1 527 ? 8.236 -3.596 -35.037 1.00 96.69 527 SER A C 1
ATOM 4315 O O . SER A 1 527 ? 7.670 -3.266 -36.076 1.00 96.69 527 SER A O 1
ATOM 4317 N N . LEU A 1 528 ? 8.377 -4.878 -34.693 1.00 96.56 528 LEU A N 1
ATOM 4318 C CA . LEU A 1 528 ? 7.880 -6.000 -35.486 1.00 96.56 528 LEU A CA 1
ATOM 4319 C C . LEU A 1 528 ? 6.357 -5.943 -35.662 1.00 96.56 528 LEU A C 1
ATOM 4321 O O . LEU A 1 528 ? 5.849 -6.221 -36.752 1.00 96.56 528 LEU A O 1
ATOM 4325 N N . TYR A 1 529 ? 5.617 -5.590 -34.608 1.00 95.81 529 TYR A N 1
ATOM 4326 C CA . TYR A 1 529 ? 4.172 -5.391 -34.709 1.00 95.81 529 TYR A CA 1
ATOM 4327 C C . TYR A 1 529 ? 3.830 -4.250 -35.678 1.00 95.81 529 TYR A C 1
ATOM 4329 O O . TYR A 1 529 ? 2.965 -4.436 -36.524 1.00 95.81 529 TYR A O 1
ATOM 4337 N N . GLU A 1 530 ? 4.535 -3.116 -35.634 1.00 94.19 530 GLU A N 1
ATOM 4338 C CA . GLU A 1 530 ? 4.302 -2.004 -36.575 1.00 94.19 530 GLU A CA 1
ATOM 4339 C C . GLU A 1 530 ? 4.706 -2.314 -38.018 1.00 94.19 530 GLU A C 1
ATOM 4341 O O . GLU A 1 530 ? 4.079 -1.830 -38.957 1.00 94.19 530 GLU A O 1
ATOM 4346 N N . LEU A 1 531 ? 5.745 -3.121 -38.219 1.00 94.06 531 LEU A N 1
ATOM 4347 C CA . LEU A 1 531 ? 6.185 -3.515 -39.555 1.00 94.06 531 LEU A CA 1
ATOM 4348 C C . LEU A 1 531 ? 5.226 -4.509 -40.214 1.00 94.06 531 LEU A C 1
ATOM 4350 O O . LEU A 1 531 ? 5.046 -4.463 -41.432 1.00 94.06 531 LEU A O 1
ATOM 4354 N N . THR A 1 532 ? 4.648 -5.416 -39.421 1.00 92.75 532 THR A N 1
ATOM 4355 C CA . THR A 1 532 ? 3.886 -6.563 -39.934 1.00 92.75 532 THR A CA 1
ATOM 4356 C C . THR A 1 532 ? 2.376 -6.436 -39.779 1.00 92.75 532 THR A C 1
ATOM 4358 O O . THR A 1 532 ? 1.655 -7.085 -40.534 1.00 92.75 532 THR A O 1
ATOM 4361 N N . GLU A 1 533 ? 1.909 -5.685 -38.777 1.00 88.50 533 GLU A N 1
ATOM 4362 C CA . GLU A 1 533 ? 0.509 -5.576 -38.334 1.00 88.50 533 GLU A CA 1
ATOM 4363 C C . GLU A 1 533 ? -0.186 -6.936 -38.135 1.00 88.50 533 GLU A C 1
ATOM 4365 O O . GLU A 1 533 ? -1.410 -7.068 -38.207 1.00 88.50 533 GLU A O 1
ATOM 4370 N N . LYS A 1 534 ? 0.601 -7.989 -37.880 1.00 91.88 534 LYS A N 1
ATOM 4371 C CA . LYS A 1 534 ? 0.079 -9.344 -37.717 1.00 91.88 534 LYS A CA 1
ATOM 4372 C C . LYS A 1 534 ? -0.617 -9.498 -36.371 1.00 91.88 534 LYS A C 1
ATOM 4374 O O . LYS A 1 534 ? -0.205 -8.970 -35.341 1.00 91.88 534 LYS A O 1
ATOM 4379 N N . ARG A 1 535 ? -1.680 -10.296 -36.379 1.00 91.50 535 ARG A N 1
ATOM 4380 C CA . ARG A 1 535 ? -2.399 -10.675 -35.166 1.00 91.50 535 ARG A CA 1
ATOM 4381 C C . ARG A 1 535 ? -1.549 -11.665 -34.360 1.00 91.50 535 ARG A C 1
ATOM 4383 O O . ARG A 1 535 ? -1.184 -12.707 -34.900 1.00 91.50 535 ARG A O 1
ATOM 4390 N N . GLY A 1 536 ? -1.240 -11.370 -33.097 1.00 93.06 536 GLY A N 1
ATOM 4391 C CA . GLY A 1 536 ? -0.384 -12.224 -32.273 1.00 93.06 536 GLY A CA 1
ATOM 4392 C C . GLY A 1 536 ? -0.103 -11.724 -30.856 1.00 93.06 536 GLY A C 1
ATOM 4393 O O . GLY A 1 536 ? -0.563 -10.663 -30.416 1.00 93.06 536 GLY A O 1
ATOM 4394 N N . ILE A 1 537 ? 0.668 -12.529 -30.129 1.00 93.75 537 ILE A N 1
ATOM 4395 C CA . ILE A 1 537 ? 1.270 -12.184 -28.840 1.00 93.75 537 ILE A CA 1
ATOM 4396 C C . ILE A 1 537 ? 2.749 -11.907 -29.090 1.00 93.75 537 ILE A C 1
ATOM 4398 O O . ILE A 1 537 ? 3.449 -12.736 -29.662 1.00 93.75 537 ILE A O 1
ATOM 4402 N N . TYR A 1 538 ? 3.219 -10.747 -28.654 1.00 95.94 538 TYR A N 1
ATOM 4403 C CA . TYR A 1 538 ? 4.585 -10.282 -28.854 1.00 95.94 538 TYR A CA 1
ATOM 4404 C C . TYR A 1 538 ? 5.299 -10.254 -27.507 1.00 95.94 538 TYR A C 1
ATOM 4406 O O . TYR A 1 538 ? 4.859 -9.574 -26.576 1.00 95.94 538 TYR A O 1
ATOM 4414 N N . VAL A 1 539 ? 6.389 -11.008 -27.397 1.00 95.12 539 VAL A N 1
ATOM 4415 C CA . VAL A 1 539 ? 7.133 -11.225 -26.154 1.00 95.12 539 VAL A CA 1
ATOM 4416 C C . VAL A 1 539 ? 8.575 -10.775 -26.326 1.00 95.12 539 VAL A C 1
ATOM 4418 O O . VAL A 1 539 ? 9.186 -11.023 -27.359 1.00 95.12 539 VAL A O 1
ATOM 4421 N N . ALA A 1 540 ? 9.134 -10.159 -25.291 1.00 94.50 540 ALA A N 1
ATOM 4422 C CA . ALA A 1 540 ? 10.529 -9.769 -25.207 1.00 94.50 540 ALA A CA 1
ATOM 4423 C C . ALA A 1 540 ? 11.221 -10.448 -24.025 1.00 94.50 540 ALA A C 1
ATOM 4425 O O . ALA A 1 540 ? 10.796 -10.318 -22.874 1.00 94.50 540 ALA A O 1
ATOM 4426 N N . MET A 1 541 ? 12.334 -11.120 -24.314 1.00 89.88 541 MET A N 1
ATOM 4427 C CA . MET A 1 541 ? 13.135 -11.831 -23.310 1.00 89.88 541 MET A CA 1
ATOM 4428 C C . MET A 1 541 ? 13.999 -10.890 -22.460 1.00 89.88 541 MET A C 1
ATOM 4430 O O . MET A 1 541 ? 14.453 -11.251 -21.378 1.00 89.88 541 MET A O 1
ATOM 4434 N N . GLY A 1 542 ? 14.266 -9.676 -22.950 1.00 83.25 542 GLY A N 1
ATOM 4435 C CA . GLY A 1 542 ? 15.232 -8.791 -22.312 1.00 83.25 542 GLY A CA 1
ATOM 4436 C C . GLY A 1 542 ? 16.674 -9.263 -22.515 1.00 83.25 542 GLY A C 1
ATOM 4437 O O . GLY A 1 542 ? 17.546 -8.876 -21.739 1.00 83.25 542 GLY A O 1
ATOM 4438 N N . GLY A 1 543 ? 16.949 -10.008 -23.587 1.00 84.25 543 GLY A N 1
ATOM 4439 C CA . GLY A 1 543 ? 18.245 -10.600 -23.935 1.00 84.25 543 GLY A CA 1
ATOM 4440 C C . GLY A 1 543 ? 18.131 -12.101 -24.223 1.00 84.25 543 GLY A C 1
ATOM 4441 O O . GLY A 1 543 ? 17.190 -12.755 -23.776 1.00 84.25 543 GLY A O 1
ATOM 4442 N N . LEU A 1 544 ? 19.091 -12.658 -24.961 1.00 85.81 544 LEU A N 1
ATOM 4443 C CA . LEU A 1 544 ? 19.084 -14.066 -25.375 1.00 85.81 544 LEU A CA 1
ATOM 4444 C C . LEU A 1 544 ? 19.399 -15.010 -24.199 1.00 85.81 544 LEU A C 1
ATOM 4446 O O . LEU A 1 544 ? 20.557 -15.312 -23.914 1.00 85.81 544 LEU A O 1
ATOM 4450 N N . LYS A 1 545 ? 18.357 -15.491 -23.509 1.00 83.69 545 LYS A N 1
ATOM 4451 C CA . LYS A 1 545 ? 18.457 -16.428 -22.375 1.00 83.69 545 LYS A CA 1
ATOM 4452 C C . LYS A 1 545 ? 17.582 -17.660 -22.605 1.00 83.69 545 LYS A C 1
ATOM 4454 O O . LYS A 1 545 ? 16.377 -17.530 -22.805 1.00 83.69 545 LYS A O 1
ATOM 4459 N N . ASN A 1 546 ? 18.165 -18.860 -22.536 1.00 83.06 546 ASN A N 1
ATOM 4460 C CA . ASN A 1 546 ? 17.413 -20.104 -22.757 1.00 83.06 546 ASN A CA 1
ATOM 4461 C C . ASN A 1 546 ? 16.366 -20.366 -21.669 1.00 83.06 546 ASN A C 1
ATOM 4463 O O . ASN A 1 546 ? 15.220 -20.604 -22.015 1.00 83.06 546 ASN A O 1
ATOM 4467 N N . GLY A 1 547 ? 16.700 -20.195 -20.385 1.00 81.31 547 GLY A N 1
ATOM 4468 C CA . GLY A 1 547 ? 15.711 -20.386 -19.315 1.00 81.31 547 GLY A CA 1
ATOM 4469 C C . GLY A 1 547 ? 14.516 -19.426 -19.410 1.00 81.31 547 GLY A C 1
ATOM 4470 O O . GLY A 1 547 ? 13.381 -19.831 -19.189 1.00 81.31 547 GLY A O 1
ATOM 4471 N N . THR A 1 548 ? 14.738 -18.172 -19.832 1.00 86.00 548 THR A N 1
ATOM 4472 C CA . THR A 1 548 ? 13.645 -17.224 -20.114 1.00 86.00 548 THR A CA 1
ATOM 4473 C C . THR A 1 548 ? 12.796 -17.693 -21.291 1.00 86.00 548 THR A C 1
ATOM 4475 O O . THR A 1 548 ? 11.575 -17.608 -21.238 1.00 86.00 548 THR A O 1
ATOM 4478 N N . PHE A 1 549 ? 13.424 -18.204 -22.351 1.00 89.38 549 PHE A N 1
ATOM 4479 C CA . PHE A 1 549 ? 12.708 -18.755 -23.495 1.00 89.38 549 PHE A CA 1
ATOM 4480 C C . PHE A 1 549 ? 11.816 -19.934 -23.101 1.00 89.38 549 PHE A C 1
ATOM 4482 O O . PHE A 1 549 ? 10.639 -19.941 -23.448 1.00 89.38 549 PHE A O 1
ATOM 4489 N N . ASP A 1 550 ? 12.349 -20.886 -22.339 1.00 86.38 550 ASP A N 1
ATOM 4490 C CA . ASP A 1 550 ? 11.588 -22.050 -21.883 1.00 86.38 550 ASP A CA 1
ATOM 4491 C C . ASP A 1 550 ? 10.411 -21.613 -20.996 1.00 86.38 550 ASP A C 1
ATOM 4493 O O . ASP A 1 550 ? 9.285 -22.077 -21.178 1.00 86.38 550 ASP A O 1
ATOM 4497 N N . ASN A 1 551 ? 10.633 -20.630 -20.112 1.00 87.06 551 ASN A N 1
ATOM 4498 C CA . ASN A 1 551 ? 9.577 -20.032 -19.294 1.00 87.06 551 ASN A CA 1
ATOM 4499 C C . ASN A 1 551 ? 8.480 -19.362 -20.140 1.00 87.06 551 ASN A C 1
ATOM 4501 O O . ASN A 1 551 ? 7.296 -19.501 -19.841 1.00 87.06 551 ASN A O 1
ATOM 4505 N N . ILE A 1 552 ? 8.849 -18.670 -21.223 1.00 89.75 552 ILE A N 1
ATOM 4506 C CA . ILE A 1 552 ? 7.890 -18.069 -22.161 1.00 89.75 552 ILE A CA 1
ATOM 4507 C C . ILE A 1 552 ? 7.036 -19.150 -22.826 1.00 89.75 552 ILE A C 1
ATOM 4509 O O . ILE A 1 552 ? 5.817 -19.013 -22.862 1.00 89.75 552 ILE A O 1
ATOM 4513 N N . ILE A 1 553 ? 7.639 -20.224 -23.340 1.00 89.69 553 ILE A N 1
ATOM 4514 C CA . ILE A 1 553 ? 6.875 -21.283 -24.014 1.00 89.69 553 ILE A CA 1
ATOM 4515 C C . ILE A 1 553 ? 5.904 -21.954 -23.037 1.00 89.69 553 ILE A C 1
ATOM 4517 O O . ILE A 1 553 ? 4.726 -22.110 -23.354 1.00 89.69 553 ILE A O 1
ATOM 4521 N N . ASN A 1 554 ? 6.363 -22.248 -21.819 1.00 86.19 554 ASN A N 1
ATOM 4522 C CA . ASN A 1 554 ? 5.518 -22.815 -20.766 1.00 86.19 554 ASN A CA 1
ATOM 4523 C C . ASN A 1 554 ? 4.401 -21.859 -20.324 1.00 86.19 554 ASN A C 1
ATOM 4525 O O . ASN A 1 554 ? 3.321 -22.298 -19.941 1.00 86.19 554 ASN A O 1
ATOM 4529 N N . SER A 1 555 ? 4.652 -20.552 -20.398 1.00 84.94 555 SER A N 1
ATOM 4530 C CA . SER A 1 555 ? 3.683 -19.502 -20.077 1.00 84.94 555 SER A CA 1
ATOM 4531 C C . SER A 1 555 ? 2.593 -19.327 -21.137 1.00 84.94 555 SER A C 1
ATOM 4533 O O . SER A 1 555 ? 1.524 -18.796 -20.826 1.00 84.94 555 SER A O 1
ATOM 4535 N N . PHE A 1 556 ? 2.842 -19.761 -22.377 1.00 86.25 556 PHE A N 1
ATOM 4536 C CA . PHE A 1 556 ? 1.903 -19.639 -23.491 1.00 86.25 556 PHE A CA 1
ATOM 4537 C C . PHE A 1 556 ? 1.607 -20.989 -24.171 1.00 86.25 556 PHE A C 1
ATOM 4539 O O . PHE A 1 556 ? 1.836 -21.133 -25.376 1.00 86.25 556 PHE A O 1
ATOM 4546 N N . PRO A 1 557 ? 1.049 -21.979 -23.444 1.00 82.75 557 PRO A N 1
ATOM 4547 C CA . PRO A 1 557 ? 0.862 -23.336 -23.967 1.00 82.75 557 PRO A CA 1
ATOM 4548 C C . PRO A 1 557 ? -0.173 -23.415 -25.102 1.00 82.75 557 PRO A C 1
ATOM 4550 O O . PRO A 1 557 ? -0.140 -24.344 -25.902 1.00 82.75 557 PRO A O 1
ATOM 4553 N N . ASN A 1 558 ? -1.069 -22.425 -25.205 1.00 83.25 558 ASN A N 1
ATOM 4554 C CA . ASN A 1 558 ? -2.128 -22.365 -26.218 1.00 83.25 558 ASN A CA 1
ATOM 4555 C C . ASN A 1 558 ? -1.726 -21.581 -27.487 1.00 83.25 558 ASN A C 1
ATOM 4557 O O . ASN A 1 558 ? -2.571 -21.303 -28.343 1.00 83.25 558 ASN A O 1
ATOM 4561 N N . ALA A 1 559 ? -0.456 -21.185 -27.626 1.00 86.31 559 ALA A N 1
ATOM 4562 C CA . ALA A 1 559 ? 0.019 -20.502 -28.826 1.00 86.31 559 ALA A CA 1
ATOM 4563 C C . ALA A 1 559 ? -0.130 -21.395 -30.073 1.00 86.31 559 ALA A C 1
ATOM 4565 O O . ALA A 1 559 ? 0.270 -22.556 -30.072 1.00 86.31 559 ALA A O 1
ATOM 4566 N N . THR A 1 560 ? -0.682 -20.856 -31.164 1.00 88.81 560 THR A N 1
ATOM 4567 C CA . THR A 1 560 ? -0.912 -21.637 -32.400 1.00 88.81 560 THR A CA 1
ATOM 4568 C C . THR A 1 560 ? 0.368 -21.927 -33.168 1.00 88.81 560 THR A C 1
ATOM 4570 O O . THR A 1 560 ? 0.458 -22.917 -33.884 1.00 88.81 560 THR A O 1
ATOM 4573 N N . GLU A 1 561 ? 1.335 -21.021 -33.072 1.00 93.50 561 GLU A N 1
ATOM 4574 C CA . GLU A 1 561 ? 2.635 -21.099 -33.729 1.00 93.50 561 GLU A CA 1
ATOM 4575 C C . GLU A 1 561 ? 3.628 -20.306 -32.878 1.00 93.50 561 GLU A C 1
ATOM 4577 O O . GLU A 1 561 ? 3.273 -19.257 -32.342 1.00 93.50 561 GLU A O 1
ATOM 4582 N N . ILE A 1 562 ? 4.866 -20.783 -32.764 1.00 94.62 562 ILE A N 1
ATOM 4583 C CA . ILE A 1 562 ? 5.954 -20.060 -32.098 1.00 94.62 562 ILE A CA 1
ATOM 4584 C C . ILE A 1 562 ? 6.922 -19.581 -33.177 1.00 94.62 562 ILE A C 1
ATOM 4586 O O . ILE A 1 562 ? 7.449 -20.377 -33.958 1.00 94.62 562 ILE A O 1
ATOM 4590 N N . ILE A 1 563 ? 7.147 -18.270 -33.212 1.00 95.88 563 ILE A N 1
ATOM 4591 C CA . ILE A 1 563 ? 7.966 -17.585 -34.205 1.00 95.88 563 ILE A CA 1
ATOM 4592 C C . ILE A 1 563 ? 9.100 -16.857 -33.483 1.00 95.88 563 ILE A C 1
ATOM 4594 O O . ILE A 1 563 ? 8.868 -15.964 -32.670 1.00 95.88 563 ILE A O 1
ATOM 4598 N N . LEU A 1 564 ? 10.339 -17.223 -33.798 1.00 96.06 564 LEU A N 1
ATOM 4599 C CA . LEU A 1 564 ? 11.540 -16.552 -33.314 1.00 96.06 564 LEU A CA 1
ATOM 4600 C C . LEU A 1 564 ? 11.840 -15.349 -34.208 1.00 96.06 564 LEU A C 1
ATOM 4602 O O . LEU A 1 564 ? 12.127 -15.510 -35.394 1.00 96.06 564 LEU A O 1
ATOM 4606 N N . ALA A 1 565 ? 11.786 -14.159 -33.624 1.00 95.69 565 ALA A N 1
ATOM 4607 C CA . ALA A 1 565 ? 12.040 -12.883 -34.278 1.00 95.69 565 ALA A CA 1
ATOM 4608 C C . ALA A 1 565 ? 13.176 -12.145 -33.553 1.00 95.69 565 ALA A C 1
ATOM 4610 O O . ALA A 1 565 ? 13.019 -11.018 -33.094 1.00 95.69 565 ALA A O 1
ATOM 4611 N N . VAL A 1 566 ? 14.309 -12.827 -33.390 1.00 93.88 566 VAL A N 1
ATOM 4612 C CA . VAL A 1 566 ? 15.532 -12.268 -32.791 1.00 93.88 566 VAL A CA 1
ATOM 4613 C C . VAL A 1 566 ? 16.377 -11.548 -33.842 1.00 93.88 566 VAL A C 1
ATOM 4615 O O . VAL A 1 566 ? 16.170 -11.748 -35.042 1.00 93.88 566 VAL A O 1
ATOM 4618 N N . ASP A 1 567 ? 17.337 -10.760 -33.373 1.00 93.62 567 ASP A N 1
ATOM 4619 C CA . ASP A 1 567 ? 18.214 -9.921 -34.185 1.00 93.62 567 ASP A CA 1
ATOM 4620 C C . ASP A 1 567 ? 18.949 -10.719 -35.279 1.00 93.62 567 ASP A C 1
ATOM 4622 O O . ASP A 1 567 ? 19.207 -11.932 -35.174 1.00 93.62 567 ASP A O 1
ATOM 4626 N N . ASN A 1 568 ? 19.281 -10.029 -36.369 1.00 93.25 568 ASN A N 1
ATOM 4627 C CA . ASN A 1 568 ? 20.040 -10.588 -37.482 1.00 93.25 568 ASN A CA 1
ATOM 4628 C C . ASN A 1 568 ? 21.547 -10.433 -37.235 1.00 93.25 568 ASN A C 1
ATOM 4630 O O . ASN A 1 568 ? 22.263 -9.768 -37.981 1.00 93.25 568 ASN A O 1
ATOM 4634 N N . ASP A 1 569 ? 22.027 -11.056 -36.161 1.00 91.31 569 ASP A N 1
ATOM 4635 C CA . ASP A 1 569 ? 23.433 -11.048 -35.775 1.00 91.31 569 ASP A CA 1
ATOM 4636 C C . ASP A 1 569 ? 23.935 -12.464 -35.396 1.00 91.31 569 ASP A C 1
ATOM 4638 O O . ASP A 1 569 ? 23.145 -13.417 -35.295 1.00 91.31 569 ASP A O 1
ATOM 4642 N N . PRO A 1 570 ? 25.255 -12.654 -35.186 1.00 89.62 570 PRO A N 1
ATOM 4643 C CA . PRO A 1 570 ? 25.801 -13.961 -34.823 1.00 89.62 570 PRO A CA 1
ATOM 4644 C C . PRO A 1 570 ? 25.226 -14.543 -33.521 1.00 89.62 570 PRO A C 1
ATOM 4646 O O . PRO A 1 570 ? 25.192 -15.767 -33.357 1.00 89.62 570 PRO A O 1
ATOM 4649 N N . ALA A 1 571 ? 24.786 -13.696 -32.582 1.00 86.44 571 ALA A N 1
ATOM 4650 C CA . ALA A 1 571 ? 24.223 -14.133 -31.310 1.00 86.44 571 ALA A CA 1
ATOM 4651 C C . ALA A 1 571 ? 22.799 -14.680 -31.499 1.00 86.44 571 ALA A C 1
ATOM 4653 O O . ALA A 1 571 ? 22.509 -15.792 -31.041 1.00 86.44 571 ALA A O 1
ATOM 4654 N N . GLY A 1 572 ? 21.954 -13.973 -32.251 1.00 89.38 572 GLY A N 1
ATOM 4655 C CA . GLY A 1 572 ? 20.626 -14.416 -32.666 1.00 89.38 572 GLY A CA 1
ATOM 4656 C C . GLY A 1 572 ? 20.683 -15.687 -33.515 1.00 89.38 572 GLY A C 1
ATOM 4657 O O . GLY A 1 572 ? 19.927 -16.633 -33.280 1.00 89.38 572 GLY A O 1
ATOM 4658 N N . ASP A 1 573 ? 21.644 -15.781 -34.442 1.00 88.69 573 ASP A N 1
ATOM 4659 C CA . ASP A 1 573 ? 21.891 -16.999 -35.225 1.00 88.69 573 ASP A CA 1
ATOM 4660 C C . ASP A 1 573 ? 22.224 -18.200 -34.337 1.00 88.69 573 ASP A C 1
ATOM 4662 O O . ASP A 1 573 ? 21.630 -19.275 -34.481 1.00 88.69 573 ASP A O 1
ATOM 4666 N N . LYS A 1 574 ? 23.133 -18.017 -33.375 1.00 89.75 574 LYS A N 1
ATOM 4667 C CA . LYS A 1 574 ? 23.509 -19.063 -32.420 1.00 89.75 574 LYS A CA 1
ATOM 4668 C C . LYS A 1 574 ? 22.331 -19.484 -31.541 1.00 89.75 574 LYS A C 1
ATOM 4670 O O . LYS A 1 574 ? 22.171 -20.676 -31.286 1.00 89.75 574 LYS A O 1
ATOM 4675 N N . PHE A 1 575 ? 21.512 -18.533 -31.098 1.00 89.25 575 PHE A N 1
ATOM 4676 C CA . PHE A 1 575 ? 20.347 -18.799 -30.255 1.00 89.25 575 PHE A CA 1
ATOM 4677 C C . PHE A 1 575 ? 19.277 -19.628 -30.974 1.00 89.25 575 PHE A C 1
ATOM 4679 O O . PHE A 1 575 ? 18.679 -20.520 -30.372 1.00 89.25 575 PHE A O 1
ATOM 4686 N N . CYS A 1 576 ? 19.059 -19.375 -32.267 1.00 89.44 576 CYS A N 1
ATOM 4687 C CA . CYS A 1 576 ? 18.081 -20.108 -33.070 1.00 89.44 576 CYS A CA 1
ATOM 4688 C C . CYS A 1 576 ? 18.588 -21.458 -33.595 1.00 89.44 576 CYS A C 1
ATOM 4690 O O . CYS A 1 576 ? 17.768 -22.319 -33.898 1.00 89.44 576 CYS A O 1
ATOM 4692 N N . LYS A 1 577 ? 19.909 -21.669 -33.699 1.00 82.44 577 LYS A N 1
ATOM 4693 C CA . LYS A 1 577 ? 20.520 -22.830 -34.379 1.00 82.44 577 LYS A CA 1
ATOM 4694 C C . LYS A 1 577 ? 19.981 -24.198 -33.937 1.00 82.44 577 LYS A C 1
ATOM 4696 O O . LYS A 1 577 ? 19.894 -25.102 -34.761 1.00 82.44 577 LYS A O 1
ATOM 4701 N N . TYR A 1 578 ? 19.632 -24.351 -32.660 1.00 77.12 578 TYR A N 1
ATOM 4702 C CA . TYR A 1 578 ? 19.160 -25.618 -32.081 1.00 77.12 578 TYR A CA 1
ATOM 4703 C C . TYR A 1 578 ? 17.674 -25.602 -31.703 1.00 77.12 578 TYR A C 1
ATOM 4705 O O . TYR A 1 578 ? 17.205 -26.491 -30.997 1.00 77.12 578 TYR A O 1
ATOM 4713 N N . LYS A 1 579 ? 16.928 -24.585 -32.145 1.00 82.81 579 LYS A N 1
ATOM 4714 C CA . LYS A 1 579 ? 15.509 -24.421 -31.827 1.00 82.81 579 LYS A CA 1
ATOM 4715 C C . LYS A 1 579 ? 14.670 -24.789 -33.041 1.00 82.81 579 LYS A C 1
ATOM 4717 O O . LYS A 1 579 ? 14.792 -24.162 -34.088 1.00 82.81 579 LYS A O 1
ATOM 4722 N N . ASN A 1 580 ? 13.796 -25.782 -32.896 1.00 85.94 580 ASN A N 1
ATOM 4723 C CA . ASN A 1 580 ? 12.937 -26.260 -33.981 1.00 85.94 580 ASN A CA 1
ATOM 4724 C C . ASN A 1 580 ? 11.663 -25.402 -34.132 1.00 85.94 580 ASN A C 1
ATOM 4726 O O . ASN A 1 580 ? 10.548 -25.915 -34.124 1.00 85.94 580 ASN A O 1
ATOM 4730 N N . TYR A 1 581 ? 11.835 -24.080 -34.205 1.00 90.50 581 TYR A N 1
ATOM 4731 C CA . TYR A 1 581 ? 10.754 -23.106 -34.356 1.00 90.50 581 TYR A CA 1
ATOM 4732 C C . TYR A 1 581 ? 10.990 -22.246 -35.593 1.00 90.50 581 TYR A C 1
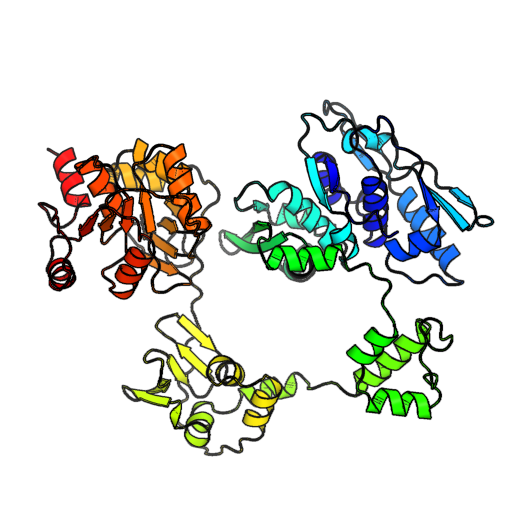ATOM 4734 O O . TYR A 1 581 ? 12.130 -22.022 -36.007 1.00 90.50 581 TYR A O 1
ATOM 4742 N N . LYS A 1 582 ? 9.908 -21.729 -36.179 1.00 92.75 582 LYS A N 1
ATOM 4743 C CA . LYS A 1 582 ? 9.993 -20.849 -37.345 1.00 92.75 582 LYS A CA 1
ATOM 4744 C C . LYS A 1 582 ? 10.760 -19.586 -36.983 1.00 92.75 582 LYS A C 1
ATOM 4746 O O . LYS A 1 582 ? 10.461 -18.951 -35.976 1.00 92.75 582 LYS A O 1
ATOM 4751 N N . ARG A 1 583 ? 11.717 -19.196 -37.822 1.00 93.12 583 ARG A N 1
ATOM 4752 C CA . ARG A 1 583 ? 12.501 -17.974 -37.635 1.00 93.12 583 ARG A CA 1
ATOM 4753 C C . ARG A 1 583 ? 12.177 -16.954 -38.716 1.00 93.12 583 ARG A C 1
ATOM 4755 O O . ARG A 1 583 ? 12.174 -17.290 -39.897 1.00 93.12 583 ARG A O 1
ATOM 4762 N N . ILE A 1 584 ? 11.955 -15.716 -38.299 1.00 94.56 584 ILE A N 1
ATOM 4763 C CA . ILE A 1 584 ? 11.927 -14.536 -39.166 1.00 94.56 584 ILE A CA 1
ATOM 4764 C C . ILE A 1 584 ? 13.103 -13.630 -38.793 1.00 94.56 584 ILE A C 1
ATOM 4766 O O . ILE A 1 584 ? 13.546 -13.644 -37.644 1.00 94.56 584 ILE A O 1
ATOM 4770 N N . LYS A 1 585 ? 13.636 -12.886 -39.764 1.00 93.31 585 LYS A N 1
ATOM 4771 C CA . LYS A 1 585 ? 14.792 -12.000 -39.583 1.00 93.31 585 LYS A CA 1
ATOM 4772 C C . LYS A 1 585 ? 14.453 -10.580 -40.048 1.00 93.31 585 LYS A C 1
ATOM 4774 O O . LYS A 1 585 ? 13.742 -10.483 -41.052 1.00 93.31 585 LYS A O 1
ATOM 4779 N N . PRO A 1 586 ? 14.959 -9.538 -39.365 1.00 94.31 586 PRO A N 1
ATOM 4780 C CA . PRO A 1 586 ? 14.968 -8.188 -39.915 1.00 94.31 586 PRO A CA 1
ATOM 4781 C C . PRO A 1 586 ? 15.892 -8.106 -41.144 1.00 94.31 586 PRO A C 1
ATOM 4783 O O . PRO A 1 586 ? 16.787 -8.944 -41.312 1.00 94.31 586 PRO A O 1
ATOM 4786 N N . GLU A 1 587 ? 15.653 -7.125 -42.014 1.00 92.25 587 GLU A N 1
ATOM 4787 C CA . GLU A 1 587 ? 16.495 -6.831 -43.183 1.00 92.25 587 GLU A CA 1
ATOM 4788 C C . GLU A 1 587 ? 17.817 -6.171 -42.762 1.00 92.25 587 GLU A C 1
ATOM 4790 O O . GLU A 1 587 ? 18.880 -6.510 -43.286 1.00 92.25 587 GLU A O 1
ATOM 4795 N N . ALA A 1 588 ? 17.752 -5.271 -41.782 1.00 91.88 588 ALA A N 1
ATOM 4796 C CA . ALA A 1 588 ? 18.880 -4.644 -41.110 1.00 91.88 588 ALA A CA 1
ATOM 4797 C C . ALA A 1 588 ? 19.338 -5.475 -39.893 1.00 91.88 588 ALA A C 1
ATOM 4799 O O . ALA A 1 588 ? 19.179 -6.701 -39.863 1.00 91.88 588 ALA A O 1
ATOM 4800 N N . LYS A 1 589 ? 19.969 -4.837 -38.896 1.00 90.31 589 LYS A N 1
ATOM 4801 C CA . LYS A 1 589 ? 20.475 -5.532 -37.706 1.00 90.31 589 LYS A CA 1
ATOM 4802 C C . LYS A 1 589 ? 19.342 -5.984 -36.780 1.00 90.31 589 LYS A C 1
ATOM 4804 O O . LYS A 1 589 ? 19.339 -7.133 -36.337 1.00 90.31 589 LYS A O 1
ATOM 4809 N N . ASP A 1 590 ? 18.404 -5.088 -36.486 1.00 93.44 590 ASP A N 1
ATOM 4810 C CA . ASP A 1 590 ? 17.273 -5.312 -35.583 1.00 93.44 590 ASP A CA 1
ATOM 4811 C C . ASP A 1 590 ? 15.957 -4.763 -36.170 1.00 93.44 590 ASP A C 1
ATOM 4813 O O . ASP A 1 590 ? 15.940 -4.061 -37.185 1.00 93.44 590 ASP A O 1
ATOM 4817 N N . TRP A 1 591 ? 14.823 -5.129 -35.565 1.00 96.19 591 TRP A N 1
ATOM 4818 C CA . TRP A 1 591 ? 13.502 -4.745 -36.080 1.00 96.19 591 TRP A CA 1
ATOM 4819 C C . TRP A 1 591 ? 13.217 -3.250 -35.914 1.00 96.19 591 TRP A C 1
ATOM 4821 O O . TRP A 1 591 ? 12.386 -2.699 -36.640 1.00 96.19 591 TRP A O 1
ATOM 4831 N N . ASN A 1 592 ? 13.863 -2.582 -34.952 1.00 95.62 592 ASN A N 1
ATOM 4832 C CA . ASN A 1 592 ? 13.727 -1.140 -34.785 1.00 95.62 592 ASN A CA 1
ATOM 4833 C C . ASN A 1 592 ? 14.429 -0.372 -35.910 1.00 95.62 592 ASN A C 1
ATOM 4835 O O . ASN A 1 592 ? 13.871 0.604 -36.412 1.00 95.62 592 ASN A O 1
ATOM 4839 N N . GLU A 1 593 ? 15.600 -0.835 -36.342 1.00 94.56 593 GLU A N 1
ATOM 4840 C CA . GLU A 1 593 ? 16.338 -0.273 -37.472 1.00 94.56 593 GLU A CA 1
ATOM 4841 C C . GLU A 1 593 ? 15.547 -0.406 -38.784 1.00 94.56 593 GLU A C 1
ATOM 4843 O O . GLU A 1 593 ? 15.410 0.575 -39.517 1.00 94.56 593 GLU A O 1
ATOM 4848 N N . ASP A 1 594 ? 14.922 -1.561 -39.037 1.00 95.06 594 ASP A N 1
ATOM 4849 C CA . ASP A 1 594 ? 14.016 -1.752 -40.182 1.00 95.06 594 ASP A CA 1
ATOM 4850 C C . ASP A 1 594 ? 12.861 -0.742 -40.181 1.00 95.06 594 ASP A C 1
ATOM 4852 O O . ASP A 1 594 ? 12.540 -0.132 -41.206 1.00 95.06 594 ASP A O 1
ATOM 4856 N N . LEU A 1 595 ? 12.236 -0.530 -39.019 1.00 94.50 595 LEU A N 1
ATOM 4857 C CA . LEU A 1 595 ? 11.138 0.425 -38.880 1.00 94.50 595 LEU A CA 1
ATOM 4858 C C . LEU A 1 595 ? 11.600 1.868 -39.118 1.00 94.50 595 LEU A C 1
ATOM 4860 O O . LEU A 1 595 ? 10.905 2.633 -39.791 1.00 94.50 595 LEU A O 1
ATOM 4864 N N . GLN A 1 596 ? 12.769 2.240 -38.594 1.00 93.25 596 GLN A N 1
ATOM 4865 C CA . GLN A 1 596 ? 13.365 3.555 -38.822 1.00 93.25 596 GLN A CA 1
ATOM 4866 C C . GLN A 1 596 ? 13.701 3.769 -40.302 1.00 93.25 596 GLN A C 1
ATOM 4868 O O . GLN A 1 596 ? 13.402 4.836 -40.839 1.00 93.25 596 GLN A O 1
ATOM 4873 N N . ASN A 1 597 ? 14.264 2.762 -40.973 1.00 93.25 597 ASN A N 1
ATOM 4874 C CA . ASN A 1 597 ? 14.573 2.816 -42.401 1.00 93.25 597 ASN A CA 1
ATOM 4875 C C . ASN A 1 597 ? 13.301 2.983 -43.239 1.00 93.25 597 ASN A C 1
ATOM 4877 O O . ASN A 1 597 ? 13.247 3.866 -44.091 1.00 93.25 597 ASN A O 1
ATOM 4881 N N . LYS A 1 598 ? 12.238 2.228 -42.931 1.00 91.44 598 LYS A N 1
ATOM 4882 C CA . LYS A 1 598 ? 10.937 2.335 -43.611 1.00 91.44 598 LYS A CA 1
ATOM 4883 C C . LYS A 1 598 ? 10.265 3.702 -43.439 1.00 91.44 598 LYS A C 1
ATOM 4885 O O . LYS A 1 598 ? 9.529 4.112 -44.324 1.00 91.44 598 LYS A O 1
ATOM 4890 N N . LYS A 1 599 ? 10.470 4.389 -42.308 1.00 86.50 599 LYS A N 1
ATOM 4891 C CA . LYS A 1 599 ? 9.906 5.732 -42.052 1.00 86.50 599 LYS A CA 1
ATOM 4892 C C . LYS A 1 599 ? 10.768 6.877 -42.603 1.00 86.50 599 LYS A C 1
ATOM 4894 O O . LYS A 1 599 ? 10.288 8.007 -42.657 1.00 86.50 599 LYS A O 1
ATOM 4899 N N . ARG A 1 600 ? 12.031 6.607 -42.953 1.00 83.38 600 ARG A N 1
ATOM 4900 C CA . ARG A 1 600 ? 12.960 7.565 -43.582 1.00 83.38 600 ARG A CA 1
ATOM 4901 C C . ARG A 1 600 ? 12.947 7.498 -45.113 1.00 83.38 600 ARG A C 1
ATOM 4903 O O . ARG A 1 600 ? 13.291 8.500 -45.736 1.00 83.38 600 ARG A O 1
ATOM 4910 N N . ALA A 1 601 ? 12.627 6.333 -45.675 1.00 67.81 601 ALA A N 1
ATOM 4911 C CA . ALA A 1 601 ? 12.356 6.128 -47.098 1.00 67.81 601 ALA A CA 1
ATOM 4912 C C . ALA A 1 601 ? 10.998 6.723 -47.486 1.00 67.81 601 ALA A C 1
ATOM 4914 O O . ALA A 1 601 ? 10.904 7.232 -48.626 1.00 67.81 601 ALA A O 1
#

pLDDT: mean 78.54, std 15.13, range [35.12, 96.88]

InterPro domains:
  IPR000525 Initiator Rep protein, WH1 domain [PF01051] (23-158)
  IPR036388 Winged helix-like DNA-binding domain superfamily [G3DSA:1.10.10.10] (4-138)
  IPR036388 Winged helix-like DNA-binding domain superfamily [G3DSA:1.10.10.10] (146-234)
  IPR036390 Winged helix DNA-binding domain superfamily [SSF46785] (22-130)
  IPR036390 Winged helix DNA-binding domain superfamily [SSF46785] (136-231)

Nearest PDB structures (foldseek):
  8tir-assembly1_C  TM=7.980E-01  e=3.821E-09  Escherichia coli K-12
  1rep-assembly1_C  TM=7.747E-01  e=3.821E-09  Escherichia coli
  7u7o-assembly1_C  TM=7.835E-01  e=7.604E-09  Escherichia coli K-12
  8tiz-assembly1_C  TM=8.036E-01  e=2.570E-08  Escherichia coli K-12
  7spm-assembly1_C  TM=7.985E-01  e=3.627E-07  Escherichia coli

Radius of gyration: 30.76 Å; Cα contacts (8 Å, |Δi|>4): 932; chains: 1; bounding box: 79×59×92 Å

Mean predicted aligned error: 20.11 Å

Solvent-accessible surface area (backbone atoms only — not comparable to full-atom values): 33696 Å² total; per-residue (Å²): 126,90,77,68,48,74,43,68,26,61,35,32,42,67,59,62,53,43,46,35,60,39,76,57,56,60,61,54,51,48,52,46,45,50,54,51,49,59,50,44,70,61,54,96,82,45,90,66,74,61,78,40,82,40,47,49,70,53,52,29,55,64,51,72,45,84,87,55,92,68,39,60,65,52,47,51,54,52,48,50,65,47,57,70,31,55,44,76,43,65,45,98,86,61,86,50,71,44,86,31,44,63,43,58,72,76,47,74,40,79,89,81,44,33,32,40,45,24,54,20,71,79,48,37,84,40,62,33,81,58,75,96,53,65,60,26,57,49,52,53,24,32,59,66,71,54,91,47,44,60,31,50,54,51,49,55,59,46,41,63,46,46,82,65,83,55,72,47,77,41,45,41,71,57,46,29,46,37,71,21,76,77,73,36,91,45,71,71,53,36,42,68,71,37,51,52,60,19,37,55,50,39,45,66,39,27,61,41,42,56,51,73,49,81,38,67,56,97,92,40,73,51,29,40,38,35,40,53,40,66,48,58,72,71,58,27,54,54,13,51,45,47,35,64,55,81,55,82,78,57,58,63,58,55,47,61,74,73,42,58,71,71,57,54,50,52,35,32,75,69,69,61,39,68,90,73,84,51,92,80,47,85,60,65,44,78,68,41,53,54,53,53,51,56,59,50,66,76,73,72,72,85,54,74,68,53,56,57,54,18,39,68,35,49,35,49,63,49,35,62,72,77,39,52,85,55,43,42,81,55,97,91,39,46,21,36,61,92,36,88,48,28,37,54,24,47,68,18,30,32,26,68,86,77,44,43,53,46,42,33,50,53,44,36,38,70,80,67,68,35,52,74,67,54,28,35,48,54,38,59,68,52,86,82,81,72,99,64,90,63,82,78,65,77,62,65,76,52,71,83,85,61,68,40,70,63,74,89,42,66,68,53,44,47,50,43,48,42,45,42,33,69,76,52,52,41,59,62,72,60,50,53,50,35,41,76,70,59,36,36,45,38,23,29,32,81,99,49,44,75,46,20,40,29,39,40,23,77,88,56,45,18,34,42,34,36,44,73,52,96,88,44,65,61,67,48,78,51,54,88,38,98,44,36,52,32,71,52,65,65,62,56,75,68,60,41,49,48,57,51,47,25,74,72,63,75,43,86,89,58,82,60,81,36,35,34,38,43,17,37,36,63,64,33,30,52,26,45,40,73,75,62,70,60,78,31,36,32,27,13,44,78,43,97,46,69,64,26,50,54,46,48,51,71,71,46,76,54,46,71,42,58,33,39,48,33,45,52,43,77,66,38,49,60,67,47,71,84,49,99,56,52,74,52,69,41,93,45,57,32,36,38,55,41,41,40,50,65,75,71,107

Sequence (601 aa):
MTDQALKSVHIENHLVEKIHIEPSMTLTLNQQKLILYLASLINEYDTTLQEIELQISDFFKIIGRSYSSKSKELLEKSLVHLGSKVFFLPNESGDYKVLCRWLDTVEIDYRKNVLHLKLSETLAPYFLELSGKARTIFQFGYILQFRKSYSIDLYLYFCRFKNLNRPVMIPVDEALLRFGNGTYKRYTDLMRFVIKPATDEINEKSDLTVSFKAITESRKTTHICFYIIKKVGNQKLVAESWKNQYKKPNLKNVIEELFENDFIKEAQERNILSKNISSDDPTLDDFGLETLVKLKKHKSKVSNNFIEKANGTNLIEFLESVHPESVTYSNGNLVNADHDSLVIFGDGYYRYSCNESGTPVYYLTKYLNYNLNEAVQALIAFEGGSERTRTLVECPKSLNHTFYRPCDNVLANEAVKAYLTEERALSKNVIDRLFDEGKIYSASVKGQGKQYVCFSNNKINFYILRNTEPDGTQKLIISDDSYGFWFFTSESQNTRRDIFNYFEKQNEDYSYKLPLFVCESSIDAISLYELTEKRGIYVAMGGLKNGTFDNIINSFPNATEIILAVDNDPAGDKFCKYKNYKRIKPEAKDWNEDLQNKKRA